Protein AF-A0A0G1CH96-F1 (afdb_monomer)

Secondary structure (DSSP, 8-state):
----HHHHHHHHHHHHHHTT--SS-----TTTTTTTHHHHHHHHHHHHHHHHHHHHHHTTT-HHHHHHHHHHHHHHHHHHHHHHHHHHHHTT-------HHHH-HHHHHHHHHHHHHHHH-HHHHHHHHH-HHHHHHHHHHHHHTT---HHHHHHHHHHHHHHHHHHHHTT--EEE----TT---TTSS-PPPTT---BTB-------EEEEEEEP--TTHHHHHHHHHHHHHHHSTTS---SSPPPEEEEEEEEEEEGGGT---SEEE-TTS-EEEETT----HHHHHHHHHHHT-PPPTTHHHHHHHHHHHHHHHHTT---S-HHHHHHHHHHHHHHHHHHHHHTTSS-S-HHHHHHHHHHHHHHHHTSPP-S-TTTSHHHHHHHHHHHHHHHTTSEEEETTEEEE---HHHHHHHHHHHHHHHHHHHTT-HHHHHHHHT-PPPHHHHHHHHHHHHS-----

pLDDT: mean 79.16, std 16.26, range [23.48, 97.56]

Structure (mmCIF, N/CA/C/O backbone):
data_AF-A0A0G1CH96-F1
#
_entry.id   AF-A0A0G1CH96-F1
#
loop_
_atom_site.group_PDB
_atom_site.id
_atom_site.type_symbol
_atom_site.label_atom_id
_atom_site.label_alt_id
_atom_site.label_comp_id
_atom_site.label_asym_id
_atom_site.label_entity_id
_atom_site.label_seq_id
_atom_site.pdbx_PDB_ins_code
_atom_site.Cartn_x
_atom_site.Cartn_y
_atom_site.Cartn_z
_atom_site.occupancy
_atom_site.B_iso_or_equiv
_atom_site.auth_seq_id
_atom_site.auth_comp_id
_atom_site.auth_asym_id
_atom_site.auth_atom_id
_atom_site.pdbx_PDB_model_num
ATOM 1 N N . MET A 1 1 ? -14.763 1.553 -20.360 1.00 44.72 1 MET A N 1
ATOM 2 C CA . MET A 1 1 ? -15.473 0.475 -19.646 1.00 44.72 1 MET A CA 1
ATOM 3 C C . MET A 1 1 ? -14.566 0.071 -18.502 1.00 44.72 1 MET A C 1
ATOM 5 O O . MET A 1 1 ? -13.407 -0.209 -18.769 1.00 44.72 1 MET A O 1
ATOM 9 N N . GLN A 1 2 ? -15.015 0.199 -17.255 1.00 59.00 2 GLN A N 1
ATOM 10 C CA . GLN A 1 2 ? -14.222 -0.214 -16.097 1.00 59.00 2 GLN A CA 1
ATOM 11 C C . GLN A 1 2 ? -14.455 -1.715 -15.910 1.00 59.00 2 GLN A C 1
ATOM 13 O O . GLN A 1 2 ? -15.608 -2.138 -15.859 1.00 59.00 2 GLN A O 1
ATOM 18 N N . HIS A 1 3 ? -13.388 -2.512 -15.921 1.00 67.00 3 HIS A N 1
ATOM 19 C CA . HIS A 1 3 ? -13.484 -3.945 -15.659 1.00 67.00 3 HIS A CA 1
ATOM 20 C C . HIS A 1 3 ? -13.790 -4.174 -14.177 1.00 67.00 3 HIS A C 1
ATOM 22 O O . HIS A 1 3 ? -13.286 -3.445 -13.320 1.00 67.00 3 HIS A O 1
ATOM 28 N N . ASP A 1 4 ? -14.629 -5.166 -13.893 1.00 68.31 4 ASP A N 1
ATOM 29 C CA . ASP A 1 4 ? -14.891 -5.616 -12.530 1.00 68.31 4 ASP A CA 1
ATOM 30 C C . ASP A 1 4 ? -13.643 -6.329 -11.989 1.00 68.31 4 ASP A C 1
ATOM 32 O O . ASP A 1 4 ? -13.271 -7.406 -12.458 1.00 68.31 4 ASP A O 1
ATOM 36 N N . MET A 1 5 ? -12.975 -5.694 -11.025 1.00 76.69 5 MET A N 1
ATOM 37 C CA . MET A 1 5 ? -11.739 -6.199 -10.428 1.00 76.69 5 MET A CA 1
ATOM 38 C C . MET A 1 5 ? -11.986 -7.222 -9.307 1.00 76.69 5 MET A C 1
ATOM 40 O O . MET A 1 5 ? -11.023 -7.829 -8.833 1.00 76.69 5 MET A O 1
ATOM 44 N N . THR A 1 6 ? -13.237 -7.454 -8.887 1.00 72.00 6 THR A N 1
ATOM 45 C CA . THR A 1 6 ? -13.566 -8.414 -7.820 1.00 72.00 6 THR A CA 1
ATOM 46 C C . THR A 1 6 ? -13.232 -9.837 -8.250 1.00 72.00 6 THR A C 1
ATOM 48 O O . THR A 1 6 ? -12.453 -10.514 -7.582 1.00 72.00 6 THR A O 1
ATOM 51 N N . LYS A 1 7 ? -13.708 -10.256 -9.428 1.00 74.00 7 LYS A N 1
ATOM 52 C CA . LYS A 1 7 ? -13.399 -11.580 -9.990 1.00 74.00 7 LYS A CA 1
ATOM 53 C C . LYS A 1 7 ? -11.895 -11.786 -10.210 1.00 74.00 7 LYS A C 1
ATOM 55 O O . LYS A 1 7 ? -11.356 -12.864 -9.958 1.00 74.00 7 LYS A O 1
ATOM 60 N N . PHE A 1 8 ? -11.200 -10.741 -10.652 1.00 78.00 8 PHE A N 1
ATOM 61 C CA . PHE A 1 8 ? -9.755 -10.812 -10.834 1.00 78.00 8 PHE A CA 1
ATOM 62 C C . PHE A 1 8 ? -9.020 -10.970 -9.493 1.00 78.00 8 PHE A C 1
ATOM 64 O O . PHE A 1 8 ? -8.049 -11.716 -9.400 1.00 78.00 8 PHE A O 1
ATOM 71 N N . THR A 1 9 ? -9.504 -10.317 -8.434 1.00 76.38 9 THR A N 1
ATOM 72 C CA . THR A 1 9 ? -8.966 -10.456 -7.070 1.00 76.38 9 THR A CA 1
ATOM 73 C C . THR A 1 9 ? -9.135 -11.878 -6.538 1.00 76.38 9 THR A C 1
ATOM 75 O O . THR A 1 9 ? -8.182 -12.445 -6.010 1.00 76.38 9 THR A O 1
ATOM 78 N N . GLU A 1 10 ? -10.293 -12.503 -6.750 1.00 77.25 10 GLU A N 1
ATOM 79 C CA . GLU A 1 10 ? -10.511 -13.919 -6.412 1.00 77.25 10 GLU A CA 1
ATOM 80 C C . GLU A 1 10 ? -9.538 -14.835 -7.166 1.00 77.25 10 GLU A C 1
ATOM 82 O O . GLU A 1 10 ? -8.924 -15.728 -6.578 1.00 77.25 10 GLU A O 1
ATOM 87 N N . THR A 1 11 ? -9.337 -14.568 -8.460 1.00 81.69 11 THR A N 1
ATOM 88 C CA . THR A 1 11 ? -8.387 -15.307 -9.301 1.00 81.69 11 THR A CA 1
ATOM 89 C C . THR A 1 11 ? -6.953 -15.147 -8.800 1.00 81.69 11 THR A C 1
ATOM 91 O O . THR A 1 11 ? -6.225 -16.135 -8.696 1.00 81.69 11 THR A O 1
ATOM 94 N N . LEU A 1 12 ? -6.549 -13.935 -8.409 1.00 79.50 12 LEU A N 1
ATOM 95 C CA . LEU A 1 12 ? -5.253 -13.697 -7.777 1.00 79.50 12 LEU A CA 1
ATOM 96 C C . LEU A 1 12 ? -5.095 -14.526 -6.502 1.00 79.50 12 LEU A C 1
ATOM 98 O O . LEU A 1 12 ? -4.103 -15.244 -6.375 1.00 79.50 12 LEU A O 1
ATOM 102 N N . CYS A 1 13 ? -6.060 -14.478 -5.584 1.00 75.75 13 CYS A N 1
ATOM 103 C CA . CYS A 1 13 ? -6.019 -15.261 -4.348 1.00 75.75 13 CYS A CA 1
ATOM 104 C C . CYS A 1 13 ? -5.902 -16.769 -4.630 1.00 75.75 13 CYS A C 1
ATOM 106 O O . CYS A 1 13 ? -5.100 -17.465 -3.995 1.00 75.75 13 CYS A O 1
ATOM 108 N N . ALA A 1 14 ? -6.643 -17.275 -5.620 1.00 78.75 14 ALA A N 1
ATOM 109 C CA . ALA A 1 14 ? -6.590 -18.674 -6.026 1.00 78.75 14 ALA A CA 1
ATOM 110 C C . ALA A 1 14 ? -5.211 -19.071 -6.580 1.00 78.75 14 ALA A C 1
ATOM 112 O O . ALA A 1 14 ? -4.653 -20.083 -6.154 1.00 78.75 14 ALA A O 1
ATOM 113 N N . LEU A 1 15 ? -4.626 -18.267 -7.474 1.00 83.19 15 LEU A N 1
ATOM 114 C CA . LEU A 1 15 ? -3.307 -18.524 -8.068 1.00 83.19 15 LEU A CA 1
ATOM 115 C C . LEU A 1 15 ? -2.193 -18.580 -7.018 1.00 83.19 15 LEU A C 1
ATOM 117 O O . LEU A 1 15 ? -1.318 -19.451 -7.070 1.00 83.19 15 LEU A O 1
ATOM 121 N N . HIS A 1 16 ? -2.234 -17.671 -6.045 1.00 78.44 16 HIS A N 1
ATOM 122 C CA . HIS A 1 16 ? -1.278 -17.661 -4.945 1.00 78.44 16 HIS A CA 1
ATOM 123 C C . HIS A 1 16 ? -1.431 -18.889 -4.043 1.00 78.44 16 HIS A C 1
ATOM 125 O O . HIS A 1 16 ? -0.449 -19.591 -3.789 1.00 78.44 16 HIS A O 1
ATOM 131 N N . THR A 1 17 ? -2.671 -19.207 -3.652 1.00 76.19 17 THR A N 1
ATOM 132 C CA . THR A 1 17 ? -2.992 -20.389 -2.838 1.00 76.19 17 THR A CA 1
ATOM 133 C C . THR A 1 17 ? -2.522 -21.678 -3.518 1.00 76.19 17 THR A C 1
ATOM 135 O O . THR A 1 17 ? -1.854 -22.499 -2.892 1.00 76.19 17 THR A O 1
ATOM 138 N N . GLN A 1 18 ? -2.793 -21.838 -4.818 1.00 82.38 18 GLN A N 1
ATOM 139 C CA . GLN A 1 18 ? -2.348 -22.990 -5.614 1.00 82.38 18 GLN A CA 1
ATOM 140 C C . GLN A 1 18 ? -0.822 -23.099 -5.697 1.00 82.38 18 GLN A C 1
ATOM 142 O O . GLN A 1 18 ? -0.274 -24.200 -5.676 1.00 82.38 18 GLN A O 1
ATOM 147 N N . SER A 1 19 ? -0.131 -21.962 -5.761 1.00 79.38 19 SER A N 1
ATOM 148 C CA . SER A 1 19 ? 1.334 -21.908 -5.786 1.00 79.38 19 SER A CA 1
ATOM 149 C C . SER A 1 19 ? 1.958 -22.143 -4.404 1.00 79.38 19 SER A C 1
ATOM 151 O O . SER A 1 19 ? 3.183 -22.190 -4.280 1.00 79.38 19 SER A O 1
ATOM 153 N N . GLY A 1 20 ? 1.147 -22.276 -3.347 1.00 71.00 20 GLY A N 1
ATOM 154 C CA . GLY A 1 20 ? 1.622 -22.369 -1.969 1.00 71.00 20 GLY A CA 1
ATOM 155 C C . GLY A 1 20 ? 2.377 -21.116 -1.521 1.00 71.00 20 GLY A C 1
ATOM 156 O O . GLY A 1 20 ? 3.269 -21.217 -0.672 1.00 71.00 20 GLY A O 1
ATOM 157 N N . LEU A 1 21 ? 2.086 -19.965 -2.138 1.00 69.75 21 LEU A N 1
ATOM 158 C CA . LEU A 1 21 ? 2.498 -18.656 -1.649 1.00 69.75 21 LEU A CA 1
ATOM 159 C C . LEU A 1 21 ? 1.352 -18.154 -0.769 1.00 69.75 21 LEU A C 1
ATOM 161 O O . LEU A 1 21 ? 0.238 -17.985 -1.265 1.00 69.75 21 LEU A O 1
ATOM 165 N N . GLU A 1 22 ? 1.592 -17.955 0.527 1.00 64.38 22 GLU A N 1
ATOM 166 C CA . GLU A 1 22 ? 0.583 -17.286 1.349 1.00 64.38 22 GLU A CA 1
ATOM 167 C C . GLU A 1 22 ? 0.359 -15.891 0.775 1.00 64.38 22 GLU A C 1
ATOM 169 O O . GLU A 1 22 ? 1.327 -15.161 0.543 1.00 64.38 22 GLU A O 1
ATOM 174 N N . PHE A 1 23 ? -0.902 -15.564 0.479 1.00 55.03 23 PHE A N 1
ATOM 175 C CA . PHE A 1 23 ? -1.236 -14.290 -0.122 1.00 55.03 23 PHE A CA 1
ATOM 176 C C . PHE A 1 23 ? -2.305 -13.511 0.642 1.00 55.03 23 PHE A C 1
ATOM 178 O O . PHE A 1 23 ? -3.369 -14.060 0.943 1.00 55.03 23 PHE A O 1
ATOM 185 N N . PRO A 1 24 ? -2.029 -12.216 0.850 1.00 52.97 24 PRO A N 1
ATOM 186 C CA . PRO A 1 24 ? -0.686 -11.634 0.761 1.00 52.97 24 PRO A CA 1
ATOM 187 C C . PRO A 1 24 ? 0.186 -12.184 1.900 1.00 52.97 24 PRO A C 1
ATOM 189 O O . PRO A 1 24 ? -0.293 -12.650 2.934 1.00 52.97 24 PRO A O 1
ATOM 192 N N . PHE A 1 25 ? 1.485 -12.199 1.647 1.00 48.03 25 PHE A N 1
ATOM 193 C CA . PHE A 1 25 ? 2.472 -12.762 2.553 1.00 48.03 25 PHE A CA 1
ATOM 194 C C . PHE A 1 25 ? 2.490 -11.960 3.864 1.00 48.03 25 PHE A C 1
ATOM 196 O O . PHE A 1 25 ? 2.644 -10.734 3.836 1.00 48.03 25 PHE A O 1
ATOM 203 N N . ASN A 1 26 ? 2.325 -12.631 5.008 1.00 47.53 26 ASN A N 1
ATOM 204 C CA . ASN A 1 26 ? 2.561 -12.011 6.311 1.00 47.53 26 ASN A CA 1
ATOM 205 C C . ASN A 1 26 ? 4.071 -11.790 6.440 1.00 47.53 26 ASN A C 1
ATOM 207 O O . ASN A 1 26 ? 4.821 -12.735 6.672 1.00 47.53 26 ASN A O 1
ATOM 211 N N . GLY A 1 27 ? 4.514 -10.556 6.198 1.00 42.16 27 GLY A N 1
ATOM 212 C CA . GLY A 1 27 ? 5.929 -10.204 6.173 1.00 42.16 27 GLY A CA 1
ATOM 213 C C . GLY A 1 27 ? 6.645 -10.549 7.482 1.00 42.16 27 GLY A C 1
ATOM 214 O O . GLY A 1 27 ? 6.174 -10.213 8.567 1.00 42.16 27 GLY A O 1
ATOM 215 N N . GLY A 1 28 ? 7.800 -11.199 7.361 1.00 45.78 28 GLY A N 1
ATOM 216 C CA . GLY A 1 28 ? 8.917 -11.079 8.295 1.00 45.78 28 GLY A CA 1
ATOM 217 C C . GLY A 1 28 ? 9.988 -10.152 7.711 1.00 45.78 28 GLY A C 1
ATOM 218 O O . GLY A 1 28 ? 9.853 -9.657 6.588 1.00 45.78 28 GLY A O 1
ATOM 219 N N . SER A 1 29 ? 11.071 -9.901 8.453 1.00 49.94 29 SER A N 1
ATOM 220 C CA . SER A 1 29 ? 12.201 -9.136 7.913 1.00 49.94 29 SER A CA 1
ATOM 221 C C . SER A 1 29 ? 12.755 -9.854 6.677 1.00 49.94 29 SER A C 1
ATOM 223 O O . SER A 1 29 ? 12.914 -11.074 6.684 1.00 49.94 29 SER A O 1
ATOM 225 N N . ALA A 1 30 ? 13.116 -9.122 5.618 1.00 50.06 30 ALA A N 1
ATOM 226 C CA . ALA A 1 30 ? 13.733 -9.708 4.421 1.00 50.06 30 ALA A CA 1
ATOM 227 C C . ALA A 1 30 ? 14.968 -10.572 4.723 1.00 50.06 30 ALA A C 1
ATOM 229 O O . ALA A 1 30 ? 15.272 -11.513 3.989 1.00 50.06 30 ALA A O 1
ATOM 230 N N . TYR A 1 31 ? 15.645 -10.287 5.837 1.00 54.34 31 TYR A N 1
ATOM 231 C CA . TYR A 1 31 ? 16.784 -11.049 6.331 1.00 54.34 31 TYR A CA 1
ATOM 232 C C . TYR A 1 31 ? 16.404 -12.417 6.917 1.00 54.34 31 TYR A C 1
ATOM 234 O O . TYR A 1 31 ? 17.200 -13.351 6.822 1.00 54.34 31 TYR A O 1
ATOM 242 N N . ASP A 1 32 ? 15.191 -12.561 7.454 1.00 55.44 32 ASP A N 1
ATOM 243 C CA . ASP A 1 32 ? 14.696 -13.809 8.046 1.00 55.44 32 ASP A CA 1
ATOM 244 C C . ASP A 1 32 ? 14.279 -14.824 6.969 1.00 55.44 32 ASP A C 1
ATOM 246 O O . ASP A 1 32 ? 14.327 -16.032 7.195 1.00 55.44 32 ASP A O 1
ATOM 250 N N . HIS A 1 33 ? 13.960 -14.343 5.762 1.00 63.03 33 HIS A N 1
ATOM 251 C CA . HIS A 1 33 ? 13.521 -15.166 4.631 1.00 63.03 33 HIS A CA 1
ATOM 252 C C . HIS A 1 33 ? 14.631 -15.491 3.620 1.00 63.03 33 HIS A C 1
ATOM 254 O O . HIS A 1 33 ? 14.350 -16.108 2.591 1.00 63.03 33 HIS A O 1
ATOM 260 N N . ILE A 1 34 ? 15.899 -15.127 3.879 1.00 68.31 34 ILE A N 1
ATOM 261 C CA . ILE A 1 34 ? 17.009 -15.335 2.921 1.00 68.31 34 ILE A CA 1
ATOM 262 C C . ILE A 1 34 ? 17.115 -16.801 2.467 1.00 68.31 34 ILE A C 1
ATOM 264 O O . ILE A 1 34 ? 17.358 -17.069 1.288 1.00 68.31 34 ILE A O 1
ATOM 268 N N . SER A 1 35 ? 16.919 -17.755 3.381 1.00 70.88 35 SER A N 1
ATOM 269 C CA . SER A 1 35 ? 16.954 -19.196 3.088 1.00 70.88 35 SER A CA 1
ATOM 270 C C . SER A 1 35 ? 15.781 -19.675 2.224 1.00 70.88 35 SER A C 1
ATOM 272 O O . SER A 1 35 ? 15.908 -20.686 1.533 1.00 70.88 35 SER A O 1
ATOM 274 N N . GLU A 1 36 ? 14.662 -18.952 2.233 1.00 73.88 36 GLU A N 1
ATOM 275 C CA . GLU A 1 36 ? 13.421 -19.283 1.524 1.00 73.88 36 GLU A CA 1
ATOM 276 C C . GLU A 1 36 ? 13.324 -18.597 0.155 1.00 73.88 36 GLU A C 1
ATOM 278 O O . GLU A 1 36 ? 12.537 -19.029 -0.692 1.00 73.88 36 GLU A O 1
ATOM 283 N N . LEU A 1 37 ? 14.159 -17.578 -0.104 1.00 75.06 37 LEU A N 1
ATOM 284 C CA . LEU A 1 37 ? 14.144 -16.787 -1.340 1.00 75.06 37 LEU A CA 1
ATOM 285 C C . LEU A 1 37 ? 14.067 -17.632 -2.620 1.00 75.06 37 LEU A C 1
ATOM 287 O O . LEU A 1 37 ? 13.206 -17.329 -3.445 1.00 75.06 37 LEU A O 1
ATOM 291 N N . PRO A 1 38 ? 14.880 -18.694 -2.828 1.00 77.94 38 PRO A N 1
ATOM 292 C CA . PRO A 1 38 ? 14.816 -19.478 -4.065 1.00 77.94 38 PRO A CA 1
ATOM 293 C C . PRO A 1 38 ? 13.431 -20.076 -4.336 1.00 77.94 38 PRO A C 1
ATOM 295 O O . PRO A 1 38 ? 12.976 -20.096 -5.481 1.00 77.94 38 PRO A O 1
ATOM 298 N N . GLU A 1 39 ? 12.756 -20.545 -3.287 1.00 81.38 39 GLU A N 1
ATOM 299 C CA . GLU A 1 39 ? 11.430 -21.144 -3.400 1.00 81.38 39 GLU A CA 1
ATOM 300 C C . GLU A 1 39 ? 10.351 -20.067 -3.560 1.00 81.38 39 GLU A C 1
ATOM 302 O O . GLU A 1 39 ? 9.481 -20.208 -4.419 1.00 81.38 39 GLU A O 1
ATOM 307 N N . LEU A 1 40 ? 10.440 -18.955 -2.819 1.00 77.94 40 LEU A N 1
ATOM 308 C CA . LEU A 1 40 ? 9.528 -17.814 -2.971 1.00 77.94 40 LEU A CA 1
ATOM 309 C C . LEU A 1 40 ? 9.556 -17.255 -4.399 1.00 77.94 40 LEU A C 1
ATOM 311 O O . LEU A 1 40 ? 8.505 -17.053 -5.001 1.00 77.94 40 LEU A O 1
ATOM 315 N N . ILE A 1 41 ? 10.743 -17.104 -4.994 1.00 79.44 41 ILE A N 1
ATOM 316 C CA . ILE A 1 41 ? 10.902 -16.657 -6.387 1.00 79.44 41 ILE A CA 1
ATOM 317 C C . ILE A 1 41 ? 10.207 -17.621 -7.346 1.00 79.44 41 ILE A C 1
ATOM 319 O O . ILE A 1 41 ? 9.462 -17.195 -8.226 1.00 79.44 41 ILE A O 1
ATOM 323 N N . LYS A 1 42 ? 10.429 -18.929 -7.183 1.00 83.06 42 LYS A N 1
ATOM 324 C CA . LYS A 1 42 ? 9.819 -19.947 -8.045 1.00 83.06 42 LYS A CA 1
ATOM 325 C C . LYS A 1 42 ? 8.291 -19.901 -7.968 1.00 83.06 42 LYS A C 1
ATOM 327 O O . LYS A 1 42 ? 7.629 -19.957 -9.005 1.00 83.06 42 LYS A O 1
ATOM 332 N N . LYS A 1 43 ? 7.737 -19.761 -6.763 1.00 84.81 43 LYS A N 1
ATOM 333 C CA . LYS A 1 43 ? 6.293 -19.599 -6.548 1.00 84.81 43 LYS A CA 1
ATOM 334 C C . LYS A 1 43 ? 5.776 -18.309 -7.187 1.00 84.81 43 LYS A C 1
ATOM 336 O O . LYS A 1 43 ? 4.799 -18.352 -7.928 1.00 84.81 43 LYS A O 1
ATOM 341 N N . GLN A 1 44 ? 6.487 -17.194 -7.016 1.00 81.81 44 GLN A N 1
ATOM 342 C CA . GLN A 1 44 ? 6.151 -15.906 -7.633 1.00 81.81 44 GLN A CA 1
ATOM 343 C C . GLN A 1 44 ? 6.155 -15.965 -9.168 1.00 81.81 44 GLN A C 1
ATOM 345 O O . GLN A 1 44 ? 5.377 -15.279 -9.831 1.00 81.81 44 GLN A O 1
ATOM 350 N N . TRP A 1 45 ? 7.028 -16.782 -9.762 1.00 84.50 45 TRP A N 1
ATOM 351 C CA . TRP A 1 45 ? 7.073 -16.992 -11.212 1.00 84.50 45 TRP A CA 1
ATOM 352 C C . TRP A 1 45 ? 5.834 -17.742 -11.701 1.00 84.50 45 TRP A C 1
ATOM 354 O O . TRP A 1 45 ? 5.249 -17.348 -12.709 1.00 84.50 45 TRP A O 1
ATOM 364 N N . ALA A 1 46 ? 5.416 -18.783 -10.975 1.00 86.44 46 ALA A N 1
ATOM 365 C CA . ALA A 1 46 ? 4.196 -19.526 -11.279 1.00 86.44 46 ALA A CA 1
ATOM 366 C C . ALA A 1 46 ? 2.954 -18.626 -11.180 1.00 86.44 46 ALA A C 1
ATOM 368 O O . ALA A 1 46 ? 2.150 -18.588 -12.111 1.00 86.44 46 ALA A O 1
ATOM 369 N N . VAL A 1 47 ? 2.860 -17.823 -10.114 1.00 87.06 47 VAL A N 1
ATOM 370 C CA . VAL A 1 47 ? 1.792 -16.829 -9.945 1.00 87.06 47 VAL A CA 1
ATOM 371 C C . VAL A 1 47 ? 1.765 -15.850 -11.120 1.00 87.06 47 VAL A C 1
ATOM 373 O O . VAL A 1 47 ? 0.725 -15.685 -11.749 1.00 87.06 47 VAL A O 1
ATOM 376 N N . ARG A 1 48 ? 2.898 -15.234 -11.482 1.00 88.75 48 ARG A N 1
ATOM 377 C CA . ARG A 1 48 ? 2.959 -14.270 -12.599 1.00 88.75 48 ARG A CA 1
ATOM 378 C C . ARG A 1 48 ? 2.584 -14.869 -13.952 1.00 88.75 48 ARG A C 1
ATOM 380 O O . ARG A 1 48 ? 2.002 -14.167 -14.782 1.00 88.75 48 ARG A O 1
ATOM 387 N N . ALA A 1 49 ? 2.908 -16.139 -14.189 1.00 88.12 49 ALA A N 1
ATOM 388 C CA . ALA A 1 49 ? 2.463 -16.848 -15.384 1.00 88.12 49 ALA A CA 1
ATOM 389 C C . ALA A 1 49 ? 0.934 -17.013 -15.389 1.00 88.12 49 ALA A C 1
ATOM 391 O O . ALA A 1 49 ? 0.289 -16.639 -16.368 1.00 88.12 49 ALA A O 1
ATOM 392 N N . GLY A 1 50 ? 0.352 -17.454 -14.270 1.00 89.19 50 GLY A N 1
ATOM 393 C CA . GLY A 1 50 ? -1.100 -17.574 -14.117 1.00 89.19 50 GLY A CA 1
ATOM 394 C C . GLY A 1 50 ? -1.840 -16.236 -14.223 1.00 89.19 50 GLY A C 1
ATOM 395 O O . GLY A 1 50 ? -2.904 -16.167 -14.837 1.00 89.19 50 GLY A O 1
ATOM 396 N N . ILE A 1 51 ? -1.257 -15.148 -13.706 1.00 89.69 51 ILE A N 1
ATOM 397 C CA . ILE A 1 51 ? -1.779 -13.781 -13.868 1.00 89.69 51 ILE A CA 1
ATOM 398 C C . ILE A 1 51 ? -1.850 -13.420 -15.349 1.00 89.69 51 ILE A C 1
ATOM 400 O O . ILE A 1 51 ? -2.876 -12.929 -15.810 1.00 89.69 51 ILE A O 1
ATOM 404 N N . LEU A 1 52 ? -0.781 -13.663 -16.111 1.00 91.38 52 LEU A N 1
ATOM 405 C CA . LEU A 1 52 ? -0.759 -13.355 -17.539 1.00 91.38 52 LEU A CA 1
ATOM 406 C C . LEU A 1 52 ? -1.830 -14.136 -18.308 1.00 91.38 52 LEU A C 1
ATOM 408 O O . LEU A 1 52 ? -2.504 -13.554 -19.156 1.00 91.38 52 LEU A O 1
ATOM 412 N N . GLU A 1 53 ? -1.993 -15.426 -18.017 1.00 91.06 53 GLU A N 1
ATOM 413 C CA . GLU A 1 53 ? -3.037 -16.257 -18.626 1.00 91.06 53 GLU A CA 1
ATOM 414 C C . GLU A 1 53 ? -4.439 -15.740 -18.282 1.00 91.06 53 GLU A C 1
ATOM 416 O O . GLU A 1 53 ? -5.268 -15.558 -19.175 1.00 91.06 53 GLU A O 1
ATOM 421 N N . SER A 1 54 ? -4.679 -15.421 -17.009 1.00 88.94 54 SER A N 1
ATOM 422 C CA . SER A 1 54 ? -5.968 -14.910 -16.529 1.00 88.94 54 SER A CA 1
ATOM 423 C C . SER A 1 54 ? -6.294 -13.553 -17.150 1.00 88.94 54 SER A C 1
ATOM 425 O O . SER A 1 54 ? -7.394 -13.344 -17.653 1.00 88.94 54 SER A O 1
ATOM 427 N N . VAL A 1 55 ? -5.314 -12.645 -17.223 1.00 88.88 55 VAL A N 1
ATOM 428 C CA . VAL A 1 55 ? -5.488 -11.327 -17.847 1.00 88.88 55 VAL A CA 1
ATOM 429 C C . VAL A 1 55 ? -5.784 -11.449 -19.340 1.00 88.88 55 VAL A C 1
ATOM 431 O O . VAL A 1 55 ? -6.632 -10.728 -19.854 1.00 88.88 55 VAL A O 1
ATOM 434 N N . GLN A 1 56 ? -5.139 -12.373 -20.054 1.00 90.19 56 GLN A N 1
ATOM 435 C CA . GLN A 1 56 ? -5.437 -12.600 -21.473 1.00 90.19 56 GLN A CA 1
ATOM 436 C C . GLN A 1 56 ? -6.881 -13.056 -21.713 1.00 90.19 56 GLN A C 1
ATOM 438 O O . GLN A 1 56 ? -7.440 -12.745 -22.763 1.00 90.19 56 GLN A O 1
ATOM 443 N N . GLN A 1 57 ? -7.474 -13.774 -20.759 1.00 87.12 57 GLN A N 1
ATOM 444 C CA . GLN A 1 57 ? -8.855 -14.243 -20.842 1.00 87.12 57 GLN A CA 1
ATOM 445 C C . GLN A 1 57 ? -9.852 -13.168 -20.388 1.00 87.12 57 GLN A C 1
ATOM 447 O O . GLN A 1 57 ? -10.801 -12.866 -21.107 1.00 87.12 57 GLN A O 1
ATOM 452 N N . GLU A 1 58 ? -9.635 -12.568 -19.217 1.00 87.00 58 GLU A N 1
ATOM 453 C CA . GLU A 1 58 ? -10.571 -11.626 -18.585 1.00 87.00 58 GLU A CA 1
ATOM 454 C C . GLU A 1 58 ? -10.530 -10.218 -19.195 1.00 87.00 58 GLU A C 1
ATOM 456 O O . GLU A 1 58 ? -11.526 -9.495 -19.168 1.00 87.00 58 GLU A O 1
ATOM 461 N N . PHE A 1 59 ? -9.396 -9.840 -19.790 1.00 86.94 59 PHE A N 1
ATOM 462 C CA . PHE A 1 59 ? -9.158 -8.530 -20.400 1.00 86.94 59 PHE A CA 1
ATOM 463 C C . PHE A 1 59 ? -8.896 -8.647 -21.907 1.00 86.94 59 PHE A C 1
ATOM 465 O O . PHE A 1 59 ? -8.184 -7.819 -22.475 1.00 86.94 59 PHE A O 1
ATOM 472 N N . ALA A 1 60 ? -9.477 -9.655 -22.572 1.00 85.88 60 ALA A N 1
ATOM 473 C CA . ALA A 1 60 ? -9.312 -9.898 -24.011 1.00 85.88 60 ALA A CA 1
ATOM 474 C C . ALA A 1 60 ? -9.599 -8.650 -24.875 1.00 85.88 60 ALA A C 1
ATOM 476 O O . ALA A 1 60 ? -8.903 -8.399 -25.860 1.00 85.88 60 ALA A O 1
ATOM 477 N N . ASP A 1 61 ? -10.561 -7.826 -24.450 1.00 88.06 61 ASP A N 1
ATOM 478 C CA . ASP A 1 61 ? -10.962 -6.587 -25.129 1.00 88.06 61 ASP A CA 1
ATOM 479 C C . ASP A 1 61 ? -10.148 -5.347 -24.698 1.00 88.06 61 ASP A C 1
ATOM 481 O O . ASP A 1 61 ? -10.368 -4.244 -25.201 1.00 88.06 61 ASP A O 1
ATOM 485 N N . ALA A 1 62 ? -9.192 -5.504 -23.777 1.00 88.56 62 ALA A N 1
ATOM 486 C CA . ALA A 1 62 ? -8.344 -4.439 -23.246 1.00 88.56 62 ALA A CA 1
ATOM 487 C C . ALA A 1 62 ? -6.856 -4.722 -23.542 1.00 88.56 62 ALA A C 1
ATOM 489 O O . ALA A 1 62 ? -6.074 -5.065 -22.647 1.00 88.56 62 ALA A O 1
ATOM 490 N N . PRO A 1 63 ? -6.416 -4.534 -24.803 1.00 89.38 63 PRO A N 1
ATOM 491 C CA . PRO A 1 63 ? -5.067 -4.891 -25.247 1.00 89.38 63 PRO A CA 1
ATOM 492 C C . PRO A 1 63 ? -3.953 -4.149 -24.498 1.00 89.38 63 PRO A C 1
ATOM 494 O O . PRO A 1 63 ? -2.836 -4.661 -24.401 1.00 89.38 63 PRO A O 1
ATOM 497 N N . ASP A 1 64 ? -4.234 -2.966 -23.945 1.00 91.38 64 ASP A N 1
ATOM 498 C CA . ASP A 1 64 ? -3.258 -2.212 -23.154 1.00 91.38 64 ASP A CA 1
ATOM 499 C C . ASP A 1 64 ? -2.965 -2.882 -21.801 1.00 91.38 64 ASP A C 1
ATOM 501 O O . ASP A 1 64 ? -1.811 -2.901 -21.376 1.00 91.38 64 ASP A O 1
ATOM 505 N N . VAL A 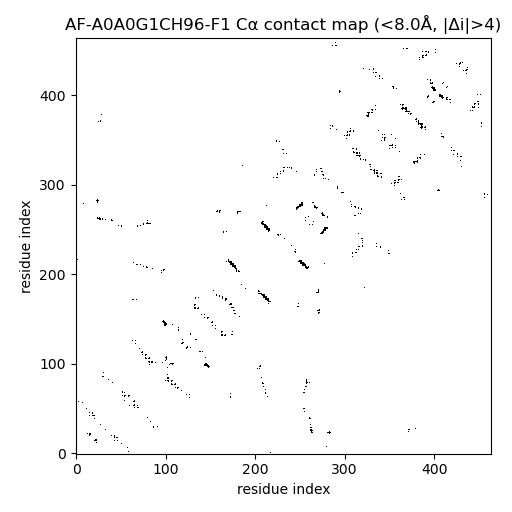1 65 ? -3.960 -3.512 -21.165 1.00 92.44 65 VAL A N 1
ATOM 506 C CA . VAL A 1 65 ? -3.770 -4.276 -19.917 1.00 92.44 65 VAL A CA 1
ATOM 507 C C . VAL A 1 65 ? -2.913 -5.509 -20.191 1.00 92.44 65 VAL A C 1
ATOM 509 O O . VAL A 1 65 ? -1.910 -5.735 -19.516 1.00 92.44 65 VAL A O 1
ATOM 512 N N . ILE A 1 66 ? -3.248 -6.259 -21.247 1.00 93.00 66 ILE A N 1
ATOM 513 C CA . ILE A 1 66 ? -2.485 -7.442 -21.668 1.00 93.00 66 ILE A CA 1
ATOM 514 C C . ILE A 1 66 ? -1.035 -7.060 -21.989 1.00 93.00 66 ILE A C 1
ATOM 516 O O . ILE A 1 66 ? -0.103 -7.746 -21.569 1.00 93.00 66 ILE A O 1
ATOM 520 N N . SER A 1 67 ? -0.831 -5.961 -22.722 1.00 95.06 67 SER A N 1
ATOM 521 C CA . SER A 1 67 ? 0.504 -5.473 -23.082 1.00 95.06 67 SER A CA 1
ATOM 522 C C . SER A 1 67 ? 1.306 -5.080 -21.842 1.00 95.06 67 SER A C 1
ATOM 524 O O . SER A 1 67 ? 2.466 -5.470 -21.726 1.00 95.06 67 SER A O 1
ATOM 526 N N . ALA A 1 68 ? 0.688 -4.373 -20.890 1.00 95.75 68 ALA A N 1
ATOM 527 C CA . ALA A 1 68 ? 1.321 -3.993 -19.633 1.00 95.75 68 ALA A CA 1
ATOM 528 C C . ALA A 1 68 ? 1.764 -5.215 -18.812 1.00 95.75 68 ALA A C 1
ATOM 530 O O . ALA A 1 68 ? 2.917 -5.278 -18.395 1.00 95.75 68 ALA A O 1
ATOM 531 N N . VAL A 1 69 ? 0.903 -6.223 -18.647 1.00 94.94 69 VAL A N 1
ATOM 532 C CA . VAL A 1 69 ? 1.247 -7.444 -17.892 1.00 94.94 69 VAL A CA 1
ATOM 533 C C . VAL A 1 69 ? 2.349 -8.248 -18.587 1.00 94.94 69 VAL A C 1
ATOM 535 O O . VAL A 1 69 ? 3.263 -8.737 -17.924 1.00 94.94 69 VAL A O 1
ATOM 538 N N . LYS A 1 70 ? 2.336 -8.333 -19.925 1.00 95.19 70 LYS A N 1
ATOM 539 C CA . LYS A 1 70 ? 3.431 -8.961 -20.684 1.00 95.19 70 LYS A CA 1
ATOM 540 C C . LYS A 1 70 ? 4.760 -8.246 -20.457 1.00 95.19 70 LYS A C 1
ATOM 542 O O . LYS A 1 70 ? 5.730 -8.889 -20.065 1.00 95.19 70 LYS A O 1
ATOM 547 N N . MET A 1 71 ? 4.795 -6.924 -20.636 1.00 96.31 71 MET A N 1
ATOM 548 C CA . MET A 1 71 ? 6.009 -6.136 -20.403 1.00 96.31 71 MET A CA 1
ATOM 549 C C . MET A 1 71 ? 6.492 -6.256 -18.957 1.00 96.31 71 MET A C 1
ATOM 551 O O . MET A 1 71 ? 7.685 -6.422 -18.728 1.00 96.31 71 MET A O 1
ATOM 555 N N . PHE A 1 72 ? 5.580 -6.227 -17.984 1.00 95.69 72 PHE A N 1
ATOM 556 C CA . PHE A 1 72 ? 5.917 -6.441 -16.580 1.00 95.69 72 PHE A CA 1
ATOM 557 C C . PHE A 1 72 ? 6.610 -7.791 -16.371 1.00 95.69 72 PHE A C 1
ATOM 559 O O . PHE A 1 72 ? 7.696 -7.838 -15.796 1.00 95.69 72 PHE A O 1
ATOM 566 N N . ASN A 1 73 ? 6.039 -8.877 -16.897 1.00 94.19 73 ASN A N 1
ATOM 567 C CA . ASN A 1 73 ? 6.613 -10.219 -16.782 1.00 94.19 73 ASN A CA 1
ATOM 568 C C . ASN A 1 73 ? 7.971 -10.360 -17.489 1.00 94.19 73 ASN A C 1
ATOM 570 O O . ASN A 1 73 ? 8.802 -11.148 -17.044 1.00 94.19 73 ASN A O 1
ATOM 574 N N . GLU A 1 74 ? 8.225 -9.589 -18.548 1.00 94.81 74 GLU A N 1
ATOM 575 C CA . GLU A 1 74 ? 9.533 -9.542 -19.212 1.00 94.81 74 GLU A CA 1
ATOM 576 C C . GLU A 1 74 ? 10.602 -8.800 -18.386 1.00 94.81 74 GLU A C 1
ATOM 578 O O . GLU A 1 74 ? 11.782 -9.145 -18.459 1.00 94.81 74 GLU A O 1
ATOM 583 N N . LEU A 1 75 ? 10.215 -7.790 -17.599 1.00 94.88 75 LEU A N 1
ATOM 584 C CA . LEU A 1 75 ? 11.139 -6.962 -16.809 1.00 94.88 75 LEU A CA 1
ATOM 585 C C . LEU A 1 75 ? 11.380 -7.510 -15.397 1.00 94.88 75 LEU A C 1
ATOM 587 O O . LEU A 1 75 ? 12.505 -7.473 -14.893 1.00 94.88 75 LEU A O 1
ATOM 591 N N . ALA A 1 76 ? 10.335 -8.034 -14.765 1.00 92.88 76 ALA A N 1
ATOM 592 C CA . ALA A 1 76 ? 10.326 -8.430 -13.365 1.00 92.88 76 ALA A CA 1
ATOM 593 C C . ALA A 1 76 ? 11.445 -9.418 -12.962 1.00 92.88 76 ALA A C 1
ATOM 595 O O . ALA A 1 76 ? 12.056 -9.186 -11.923 1.00 92.88 76 ALA A O 1
ATOM 596 N N . PRO A 1 77 ? 11.830 -10.439 -13.761 1.00 92.06 77 PRO A N 1
ATOM 597 C CA . PRO A 1 77 ? 12.942 -11.328 -13.401 1.00 92.06 77 PRO A CA 1
ATOM 598 C C . PRO A 1 77 ? 14.283 -10.610 -13.184 1.00 92.06 77 PRO A C 1
ATOM 600 O O . PRO A 1 77 ? 15.120 -11.080 -12.412 1.00 92.06 77 PRO A O 1
ATOM 603 N N . PHE A 1 78 ? 14.513 -9.479 -13.861 1.00 93.00 78 PHE A N 1
ATOM 604 C CA . PHE A 1 78 ? 15.723 -8.684 -13.655 1.00 93.00 78 PHE A CA 1
ATOM 605 C C . PHE A 1 78 ? 15.653 -7.872 -12.359 1.00 93.00 78 PHE A C 1
ATOM 607 O O . PHE A 1 78 ? 16.658 -7.797 -11.654 1.00 93.00 78 PHE A O 1
ATOM 614 N N . ILE A 1 79 ? 14.482 -7.312 -12.037 1.00 90.94 79 ILE A N 1
ATOM 615 C CA . ILE A 1 79 ? 14.232 -6.582 -10.784 1.00 90.94 79 ILE A CA 1
ATOM 616 C C . ILE A 1 79 ? 14.368 -7.528 -9.586 1.00 90.94 79 ILE A C 1
ATOM 618 O O . ILE A 1 79 ? 15.135 -7.239 -8.672 1.00 90.94 79 ILE A O 1
ATOM 622 N N . ASP A 1 80 ? 13.738 -8.706 -9.645 1.00 88.50 80 ASP A N 1
ATOM 623 C CA . ASP A 1 80 ? 13.848 -9.746 -8.615 1.00 88.50 80 ASP A CA 1
ATOM 624 C C . ASP A 1 80 ? 15.312 -10.090 -8.337 1.00 88.50 80 ASP A C 1
ATOM 626 O O . ASP A 1 80 ? 15.766 -10.116 -7.196 1.00 88.50 80 ASP A O 1
ATOM 630 N N . ARG A 1 81 ? 16.089 -10.313 -9.404 1.00 88.69 81 ARG A N 1
ATOM 631 C CA . ARG A 1 81 ? 17.509 -10.642 -9.296 1.00 88.69 81 ARG A CA 1
ATOM 632 C C . ARG A 1 81 ? 18.324 -9.515 -8.670 1.00 88.69 81 ARG A C 1
ATOM 634 O O . ARG A 1 81 ? 19.195 -9.796 -7.848 1.00 88.69 81 ARG A O 1
ATOM 641 N N . LEU A 1 82 ? 18.067 -8.269 -9.062 1.00 86.69 82 LEU A N 1
ATOM 642 C CA . LEU A 1 82 ? 18.724 -7.108 -8.466 1.00 86.69 82 LEU A CA 1
ATOM 643 C C . LEU A 1 82 ? 18.438 -7.033 -6.966 1.00 86.69 82 LEU A C 1
ATOM 645 O O . LEU A 1 82 ? 19.376 -6.865 -6.190 1.00 86.69 82 LEU A O 1
ATOM 649 N N . PHE A 1 83 ? 17.182 -7.234 -6.566 1.00 84.12 83 PHE A N 1
ATOM 650 C CA . PHE A 1 83 ? 16.772 -7.224 -5.167 1.00 84.12 83 PHE A CA 1
ATOM 651 C C . PHE A 1 83 ? 17.427 -8.348 -4.349 1.00 84.12 83 PHE A C 1
ATOM 653 O O . PHE A 1 83 ? 18.010 -8.096 -3.299 1.00 84.12 83 PHE A O 1
ATOM 660 N N . ILE A 1 84 ? 17.441 -9.581 -4.859 1.00 81.19 84 ILE A N 1
ATOM 661 C CA . ILE A 1 84 ? 18.077 -10.716 -4.168 1.00 81.19 84 ILE A CA 1
ATOM 662 C C . ILE A 1 84 ? 19.568 -10.458 -3.948 1.00 81.19 84 ILE A C 1
ATOM 664 O O . ILE A 1 84 ? 20.094 -10.689 -2.861 1.00 81.19 84 ILE A O 1
ATOM 668 N N . VAL A 1 85 ? 20.275 -9.977 -4.976 1.00 80.94 85 VAL A N 1
ATOM 669 C CA . VAL A 1 85 ? 21.711 -9.696 -4.850 1.00 80.94 85 VAL A CA 1
ATOM 670 C C . VAL A 1 85 ? 21.958 -8.507 -3.923 1.00 80.94 85 VAL A C 1
ATOM 672 O O . VAL A 1 85 ? 22.931 -8.532 -3.170 1.00 80.94 85 VAL A O 1
ATOM 675 N N . HIS A 1 86 ? 21.079 -7.503 -3.938 1.00 78.38 86 HIS A N 1
ATOM 676 C CA . HIS A 1 86 ? 21.093 -6.404 -2.976 1.00 78.38 86 HIS A CA 1
ATOM 677 C C . HIS A 1 86 ? 20.996 -6.928 -1.532 1.00 78.38 86 HIS A C 1
ATOM 679 O O . HIS A 1 86 ? 21.884 -6.640 -0.728 1.00 78.38 86 HIS A O 1
ATOM 685 N N . LEU A 1 87 ? 20.009 -7.778 -1.224 1.00 74.69 87 LEU A N 1
ATOM 686 C CA . LEU A 1 87 ? 19.852 -8.392 0.102 1.00 74.69 87 LEU A CA 1
ATOM 687 C C . LEU A 1 87 ? 21.078 -9.210 0.528 1.00 74.69 87 LEU A C 1
ATOM 689 O O . LEU A 1 87 ? 21.576 -9.060 1.644 1.00 74.69 87 LEU A O 1
ATOM 693 N N . LEU A 1 88 ? 21.596 -10.057 -0.367 1.00 73.88 88 LEU A N 1
ATOM 694 C CA . LEU A 1 88 ? 22.750 -10.916 -0.082 1.00 73.88 88 LEU A CA 1
ATOM 695 C C . LEU A 1 88 ? 24.056 -10.136 0.114 1.00 73.88 88 LEU A C 1
ATOM 697 O O . LEU A 1 88 ? 24.956 -10.626 0.789 1.00 73.88 88 LEU A O 1
ATOM 701 N N . LYS A 1 89 ? 24.203 -8.953 -0.493 1.00 69.50 89 LYS A N 1
ATOM 702 C CA . LYS A 1 89 ? 25.392 -8.105 -0.318 1.00 69.50 89 LYS A CA 1
ATOM 703 C C . LYS A 1 89 ? 25.315 -7.258 0.948 1.00 69.50 89 LYS A C 1
ATOM 705 O O . LYS A 1 89 ? 26.316 -7.148 1.655 1.00 69.50 89 LYS A O 1
ATOM 710 N N . ASN A 1 90 ? 24.141 -6.706 1.250 1.00 63.03 90 ASN A N 1
ATOM 711 C CA . ASN A 1 90 ? 23.934 -5.880 2.441 1.00 63.03 90 ASN A CA 1
ATOM 712 C C . ASN A 1 90 ? 23.963 -6.688 3.744 1.00 63.03 90 ASN A C 1
ATOM 714 O O . ASN A 1 90 ? 24.254 -6.127 4.793 1.00 63.03 90 ASN A O 1
ATOM 718 N N . SER A 1 91 ? 23.756 -8.008 3.699 1.00 53.53 91 SER A N 1
ATOM 719 C CA . SER A 1 91 ? 23.959 -8.873 4.869 1.00 53.53 91 SER A CA 1
ATOM 720 C C . SER A 1 91 ? 25.436 -9.105 5.231 1.00 53.53 91 SER A C 1
ATOM 722 O O . SER A 1 91 ? 25.716 -9.690 6.276 1.00 53.53 91 SER A O 1
ATOM 724 N N . VAL A 1 92 ? 26.390 -8.660 4.395 1.00 46.47 92 VAL A N 1
ATOM 725 C CA . VAL A 1 92 ? 27.822 -9.006 4.525 1.00 46.47 92 VAL A CA 1
ATOM 726 C C . VAL A 1 92 ? 28.759 -7.786 4.466 1.00 46.47 92 VAL A C 1
ATOM 728 O O . VAL A 1 92 ? 29.951 -7.926 4.739 1.00 46.47 92 VAL A O 1
ATOM 731 N N . SER A 1 93 ? 28.281 -6.586 4.115 1.00 46.06 93 SER A N 1
ATOM 732 C CA . SER A 1 93 ? 29.153 -5.429 3.859 1.00 46.06 93 SER A CA 1
ATOM 733 C C . SER A 1 93 ? 28.637 -4.115 4.445 1.00 46.06 93 SER A C 1
ATOM 735 O O . SER A 1 93 ? 27.486 -3.751 4.240 1.00 46.06 93 SER A O 1
ATOM 737 N N . ASP A 1 94 ? 29.545 -3.355 5.069 1.00 47.81 94 ASP A N 1
ATOM 738 C CA . ASP A 1 94 ? 29.326 -1.966 5.505 1.00 47.81 94 ASP A CA 1
ATOM 739 C C . ASP A 1 94 ? 29.471 -0.939 4.354 1.00 47.81 94 ASP A C 1
ATOM 741 O O . ASP A 1 94 ? 29.403 0.271 4.581 1.00 47.81 94 ASP A O 1
ATOM 745 N N . VAL A 1 95 ? 29.723 -1.384 3.112 1.00 48.78 95 VAL A N 1
ATOM 746 C CA . VAL A 1 95 ? 29.898 -0.493 1.954 1.00 48.78 95 VAL A CA 1
ATOM 747 C C . VAL A 1 95 ? 28.549 -0.218 1.294 1.00 48.78 95 VAL A C 1
ATOM 749 O O . VAL A 1 95 ? 27.986 -1.062 0.599 1.00 48.78 95 VAL A O 1
ATOM 752 N N . ILE A 1 96 ? 28.066 1.006 1.472 1.00 55.66 96 ILE A N 1
ATOM 753 C CA . ILE A 1 96 ? 26.842 1.509 0.850 1.00 55.66 96 ILE A CA 1
ATOM 754 C C . ILE A 1 96 ? 27.161 1.845 -0.612 1.00 55.66 96 ILE A C 1
ATOM 756 O O . ILE A 1 96 ? 27.951 2.745 -0.885 1.00 55.66 96 ILE A O 1
ATOM 760 N N . THR A 1 97 ? 26.568 1.108 -1.549 1.00 57.75 97 THR A N 1
ATOM 761 C CA . THR A 1 97 ? 26.551 1.458 -2.981 1.00 57.75 97 THR A CA 1
ATOM 762 C C . THR A 1 97 ? 25.107 1.701 -3.396 1.00 57.75 97 THR A C 1
ATOM 764 O O . THR A 1 97 ? 24.217 1.007 -2.893 1.00 57.75 97 THR A O 1
ATOM 767 N N . HIS A 1 98 ? 24.857 2.679 -4.269 1.00 66.56 98 HIS A N 1
ATOM 768 C CA . HIS A 1 98 ? 23.494 3.078 -4.630 1.00 66.56 98 HIS A CA 1
ATOM 769 C C . HIS A 1 98 ? 23.102 2.618 -6.041 1.00 66.56 98 HIS A C 1
ATOM 771 O O . HIS A 1 98 ? 21.944 2.264 -6.261 1.00 66.56 98 HIS A O 1
ATOM 777 N N . ALA A 1 99 ? 24.054 2.511 -6.974 1.00 73.44 99 ALA A N 1
ATOM 778 C CA . ALA A 1 99 ? 23.739 2.042 -8.324 1.00 73.44 99 ALA A CA 1
ATOM 779 C C . ALA A 1 99 ? 23.427 0.535 -8.392 1.00 73.44 99 ALA A C 1
ATOM 781 O O . ALA A 1 99 ? 24.200 -0.317 -7.937 1.00 73.44 99 ALA A O 1
ATOM 782 N N . TRP A 1 100 ? 22.361 0.174 -9.113 1.00 79.50 100 TRP A N 1
ATOM 783 C CA . TRP A 1 100 ? 21.980 -1.224 -9.365 1.00 79.50 100 TRP A CA 1
ATOM 784 C C . TRP A 1 100 ? 23.063 -2.031 -10.091 1.00 79.50 100 TRP A C 1
ATOM 786 O O . TRP A 1 100 ? 23.209 -3.235 -9.861 1.00 79.50 100 TRP A O 1
ATOM 796 N N . THR A 1 101 ? 23.881 -1.382 -10.925 1.00 80.31 101 THR A N 1
ATOM 797 C CA . THR A 1 101 ? 25.051 -2.015 -11.553 1.00 80.31 101 THR A CA 1
ATOM 798 C C . THR A 1 101 ? 26.098 -2.507 -10.554 1.00 80.31 101 THR A C 1
ATOM 800 O O . THR A 1 101 ? 26.840 -3.439 -10.874 1.00 80.31 101 THR A O 1
ATOM 803 N N . HIS A 1 102 ? 26.168 -1.920 -9.355 1.00 77.44 102 HIS A N 1
ATOM 804 C CA . HIS A 1 102 ? 27.068 -2.365 -8.290 1.00 77.44 102 HIS A CA 1
ATOM 805 C C . HIS A 1 102 ? 26.501 -3.562 -7.518 1.00 77.44 102 HIS A C 1
ATOM 807 O O . HIS A 1 102 ? 27.276 -4.390 -7.025 1.00 77.44 102 HIS A O 1
ATOM 813 N N . TYR A 1 103 ? 25.174 -3.731 -7.495 1.00 75.50 103 TYR A N 1
ATOM 814 C CA . TYR A 1 103 ? 24.522 -4.933 -6.972 1.00 75.50 103 TYR A CA 1
ATOM 815 C C . TYR A 1 103 ? 24.744 -6.119 -7.915 1.00 75.50 103 TYR A C 1
ATOM 817 O O . TYR A 1 103 ? 25.484 -7.038 -7.567 1.00 75.50 103 TYR A O 1
ATOM 825 N N . ASP A 1 104 ? 24.212 -6.075 -9.136 1.00 85.06 104 ASP A N 1
ATOM 826 C CA . ASP A 1 104 ? 24.430 -7.112 -10.153 1.00 85.06 104 ASP A CA 1
ATOM 827 C C . ASP A 1 104 ? 24.484 -6.493 -11.553 1.00 85.06 104 ASP A C 1
ATOM 829 O O . ASP A 1 104 ? 23.461 -6.250 -12.194 1.00 85.06 104 ASP A O 1
ATOM 833 N N . SER A 1 105 ? 25.700 -6.292 -12.066 1.00 87.75 105 SER A N 1
ATOM 834 C CA . SER A 1 105 ? 25.919 -5.713 -13.394 1.00 87.75 105 SER A CA 1
ATOM 835 C C . SER A 1 105 ? 25.271 -6.520 -14.522 1.00 87.75 105 SER A C 1
ATOM 837 O O . SER A 1 105 ? 24.796 -5.936 -15.495 1.00 87.75 105 SER A O 1
ATOM 839 N N . LYS A 1 106 ? 25.182 -7.853 -14.407 1.00 92.00 106 LYS A N 1
ATOM 840 C CA . LYS A 1 106 ? 24.550 -8.691 -15.437 1.00 92.00 106 LYS A CA 1
ATOM 841 C C . LYS A 1 106 ? 23.039 -8.498 -15.443 1.00 92.00 106 LYS A C 1
ATOM 843 O O . LYS A 1 106 ? 22.462 -8.396 -16.526 1.00 92.00 106 LYS A O 1
ATOM 848 N N . ALA A 1 107 ? 22.413 -8.456 -14.267 1.00 90.06 107 ALA A N 1
ATOM 849 C CA . ALA A 1 107 ? 20.981 -8.200 -14.136 1.00 90.06 107 ALA A CA 1
ATOM 850 C C . ALA A 1 107 ? 20.632 -6.782 -14.604 1.00 90.06 107 ALA A C 1
ATOM 852 O O . ALA A 1 107 ? 19.745 -6.615 -15.435 1.00 90.06 107 ALA A O 1
ATOM 853 N N . ALA A 1 108 ? 21.412 -5.791 -14.172 1.00 90.69 108 ALA A N 1
ATOM 854 C CA . ALA A 1 108 ? 21.266 -4.385 -14.523 1.00 90.69 108 ALA A CA 1
ATOM 855 C C . ALA A 1 108 ? 21.369 -4.140 -16.044 1.00 90.69 108 ALA A C 1
ATOM 857 O O . ALA A 1 108 ? 20.463 -3.590 -16.667 1.00 90.69 108 ALA A O 1
ATOM 858 N N . THR A 1 109 ? 22.433 -4.633 -16.691 1.00 92.81 109 THR A N 1
ATOM 859 C CA . THR A 1 109 ? 22.583 -4.558 -18.158 1.00 92.81 109 THR A CA 1
ATOM 860 C C . THR A 1 109 ? 21.562 -5.437 -18.893 1.00 92.81 109 THR A C 1
ATOM 862 O O . THR A 1 109 ? 21.218 -5.181 -20.047 1.00 92.81 109 THR A O 1
ATOM 865 N N . GLY A 1 110 ? 21.083 -6.513 -18.266 1.00 95.19 110 GLY A N 1
ATOM 866 C CA . GLY A 1 110 ? 19.970 -7.320 -18.767 1.00 95.19 110 GLY A CA 1
ATOM 867 C C . GLY A 1 110 ? 18.674 -6.516 -18.847 1.00 95.19 110 GLY A C 1
ATOM 868 O O . GLY A 1 110 ? 18.089 -6.435 -19.924 1.00 95.19 110 GLY A O 1
ATOM 869 N N . LEU A 1 111 ? 18.304 -5.851 -17.751 1.00 94.88 111 LEU A N 1
ATOM 870 C CA . LEU A 1 111 ? 17.135 -4.980 -17.660 1.00 94.88 111 LEU A CA 1
ATOM 871 C C . LEU A 1 111 ? 17.189 -3.858 -18.700 1.00 94.88 111 LEU A C 1
ATOM 873 O O . LEU A 1 111 ? 16.238 -3.660 -19.452 1.00 94.88 111 LEU A O 1
ATOM 877 N N . GLU A 1 112 ? 18.327 -3.170 -18.810 1.00 95.00 112 GLU A N 1
ATOM 878 C CA . GLU A 1 112 ? 18.507 -2.087 -19.781 1.00 95.00 112 GLU A CA 1
ATOM 879 C C . GLU A 1 112 ? 18.309 -2.564 -21.233 1.00 95.00 112 GLU A C 1
ATOM 881 O O . GLU A 1 112 ? 17.662 -1.890 -22.049 1.00 95.00 112 GLU A O 1
ATOM 886 N N . ARG A 1 113 ? 18.851 -3.744 -21.563 1.00 96.44 113 ARG A N 1
ATOM 887 C CA . ARG A 1 113 ? 18.669 -4.372 -22.878 1.00 96.44 113 ARG A CA 1
ATOM 888 C C . ARG A 1 113 ? 17.226 -4.798 -23.100 1.00 96.44 113 ARG A C 1
ATOM 890 O O . ARG A 1 113 ? 16.729 -4.599 -24.207 1.00 96.44 113 ARG A O 1
ATOM 897 N N . GLN A 1 114 ? 16.558 -5.336 -22.081 1.00 97.56 114 GLN A N 1
ATOM 898 C CA . GLN A 1 114 ? 15.161 -5.741 -22.193 1.00 97.56 114 GLN A CA 1
ATOM 899 C C . GLN A 1 114 ? 14.264 -4.533 -22.454 1.00 97.56 114 GLN A C 1
ATOM 901 O O . GLN A 1 114 ? 13.509 -4.553 -23.419 1.00 97.56 114 GLN A O 1
ATOM 906 N N . ILE A 1 115 ? 14.428 -3.439 -21.705 1.00 97.00 115 ILE A N 1
ATOM 907 C CA . ILE A 1 115 ? 13.712 -2.179 -21.957 1.00 97.00 115 ILE A CA 1
ATOM 908 C C . ILE A 1 115 ? 13.945 -1.698 -23.398 1.00 97.00 115 ILE A C 1
ATOM 910 O O . ILE A 1 115 ? 13.003 -1.358 -24.113 1.00 97.00 115 ILE A O 1
ATOM 914 N N . SER A 1 116 ? 15.194 -1.729 -23.871 1.00 97.31 116 SER A N 1
ATOM 915 C CA . SER A 1 116 ? 15.519 -1.357 -25.256 1.00 97.31 116 SER A CA 1
ATOM 916 C C . SER A 1 116 ? 14.853 -2.271 -26.291 1.00 97.31 116 SER A C 1
ATOM 918 O O . SER A 1 116 ? 14.506 -1.815 -27.379 1.00 97.31 116 SER A O 1
ATOM 920 N N . SER A 1 117 ? 14.702 -3.559 -25.973 1.00 97.56 117 SER A N 1
ATOM 921 C CA . SER A 1 117 ? 14.007 -4.540 -26.809 1.00 97.56 117 SER A CA 1
ATOM 922 C C . SER A 1 117 ? 12.508 -4.251 -26.872 1.00 97.56 117 SER A C 1
ATOM 924 O O . SER A 1 117 ? 11.944 -4.237 -27.964 1.00 97.56 117 SER A O 1
ATOM 926 N N . LEU A 1 118 ? 11.883 -3.914 -25.735 1.00 96.75 118 LEU A N 1
ATOM 927 C CA . LEU A 1 118 ? 10.470 -3.529 -25.670 1.00 96.75 118 LEU A CA 1
ATOM 928 C C . LEU A 1 118 ? 10.163 -2.358 -26.613 1.00 96.75 118 LEU A C 1
ATOM 930 O O . LEU A 1 118 ? 9.208 -2.429 -27.380 1.00 96.75 118 LEU A O 1
ATOM 934 N N . PHE A 1 119 ? 11.009 -1.322 -26.634 1.00 96.50 119 PHE A N 1
ATOM 935 C CA . PHE A 1 119 ? 10.844 -0.178 -27.543 1.00 96.50 119 PHE A CA 1
ATOM 936 C C . PHE A 1 119 ? 11.005 -0.517 -29.031 1.00 96.50 119 PHE A C 1
ATOM 938 O O . PHE A 1 119 ? 10.494 0.214 -29.879 1.00 96.50 119 PHE A O 1
ATOM 945 N N . LYS A 1 120 ? 11.738 -1.586 -29.362 1.00 96.31 120 LYS A N 1
ATOM 946 C CA . LYS A 1 120 ? 11.948 -2.048 -30.744 1.00 96.31 120 LYS A CA 1
ATOM 947 C C . LYS A 1 120 ? 10.907 -3.072 -31.191 1.00 96.31 120 LYS A C 1
ATOM 949 O O . LYS A 1 120 ? 10.852 -3.384 -32.377 1.00 96.31 120 LYS A O 1
ATOM 954 N N . ASN A 1 121 ? 10.126 -3.620 -30.264 1.00 94.19 121 ASN A N 1
ATOM 955 C CA . ASN A 1 121 ? 9.101 -4.601 -30.570 1.00 94.19 121 ASN A CA 1
ATOM 956 C C . ASN A 1 121 ? 7.841 -3.896 -31.091 1.00 94.19 121 ASN A C 1
ATOM 958 O O . ASN A 1 121 ? 7.168 -3.164 -30.363 1.00 94.19 121 ASN A O 1
ATOM 962 N N . ASP A 1 122 ? 7.495 -4.166 -32.350 1.00 93.38 122 ASP A N 1
ATOM 963 C CA . ASP A 1 122 ? 6.329 -3.581 -33.015 1.00 93.38 122 ASP A CA 1
ATOM 964 C C . ASP A 1 122 ? 5.004 -3.894 -32.308 1.00 93.38 122 ASP A C 1
ATOM 966 O O . ASP A 1 122 ? 4.071 -3.099 -32.401 1.00 93.38 122 ASP A O 1
ATOM 970 N N . GLN A 1 123 ? 4.934 -4.983 -31.534 1.00 91.81 123 GLN A N 1
ATOM 971 C CA . GLN A 1 123 ? 3.754 -5.331 -30.736 1.00 91.81 123 GLN A CA 1
ATOM 972 C C . GLN A 1 123 ? 3.439 -4.291 -29.649 1.00 91.81 123 GLN A C 1
ATOM 974 O O . GLN A 1 123 ? 2.272 -4.098 -29.316 1.00 91.81 123 GLN A O 1
ATOM 979 N N . TYR A 1 124 ? 4.451 -3.599 -29.114 1.00 94.88 124 TYR A N 1
ATOM 980 C CA . TYR A 1 124 ? 4.288 -2.607 -28.041 1.00 94.88 124 TYR A CA 1
ATOM 981 C C . TYR A 1 124 ? 4.279 -1.161 -28.546 1.00 94.88 124 TYR A C 1
ATOM 983 O O . TYR A 1 124 ? 4.079 -0.230 -27.763 1.00 94.88 124 TYR A O 1
ATOM 991 N N . ARG A 1 125 ? 4.463 -0.948 -29.856 1.00 93.88 125 ARG A N 1
ATOM 992 C CA . ARG A 1 125 ? 4.542 0.388 -30.463 1.00 93.88 125 ARG A CA 1
ATOM 993 C C . ARG A 1 125 ? 3.315 1.233 -30.122 1.00 93.88 125 ARG A C 1
ATOM 995 O O . ARG A 1 125 ? 3.440 2.341 -29.600 1.00 93.88 125 ARG A O 1
ATOM 1002 N N . ASP A 1 126 ? 2.133 0.687 -30.378 1.00 93.38 126 ASP A N 1
ATOM 1003 C CA . ASP A 1 126 ? 0.864 1.370 -30.136 1.00 93.38 126 ASP A CA 1
ATOM 1004 C C . ASP A 1 126 ? 0.615 1.614 -28.646 1.00 93.38 126 ASP A C 1
ATOM 1006 O O . ASP A 1 126 ? 0.149 2.692 -28.265 1.00 93.38 126 ASP A O 1
ATOM 1010 N N . PHE A 1 127 ? 0.988 0.648 -27.799 1.00 94.56 127 PHE A N 1
ATOM 1011 C CA . PHE A 1 127 ? 0.914 0.798 -26.351 1.00 94.56 127 PHE A CA 1
ATOM 1012 C C . PHE A 1 127 ? 1.735 2.006 -25.889 1.00 94.56 127 PHE A C 1
ATOM 1014 O O . PHE A 1 127 ? 1.191 2.871 -25.208 1.00 94.56 127 PHE A O 1
ATOM 1021 N N . PHE A 1 128 ? 3.006 2.122 -26.291 1.00 95.94 128 PHE A N 1
ATOM 1022 C CA . PHE A 1 128 ? 3.861 3.249 -25.895 1.00 95.94 128 PHE A CA 1
ATOM 1023 C C . PHE A 1 128 ? 3.405 4.588 -26.488 1.00 95.94 128 PHE A C 1
ATOM 1025 O O . PHE A 1 128 ? 3.582 5.633 -25.858 1.00 95.94 128 PHE A O 1
ATOM 1032 N N . HIS A 1 129 ? 2.783 4.587 -27.671 1.00 93.69 129 HIS A N 1
ATOM 1033 C CA . HIS A 1 129 ? 2.185 5.800 -28.231 1.00 93.69 129 HIS A CA 1
ATOM 1034 C C . HIS A 1 129 ? 1.008 6.315 -27.395 1.00 93.69 129 HIS A C 1
ATOM 1036 O O . HIS A 1 129 ? 0.887 7.534 -27.217 1.00 93.69 129 HIS A O 1
ATOM 1042 N N . ARG A 1 130 ? 0.166 5.409 -26.879 1.00 91.94 130 ARG A N 1
ATOM 1043 C CA . ARG A 1 130 ? -0.963 5.735 -25.991 1.00 91.94 130 ARG A CA 1
ATOM 1044 C C . ARG A 1 130 ? -0.514 6.022 -24.553 1.00 91.94 130 ARG A C 1
ATOM 1046 O O . ARG A 1 130 ? -1.029 6.944 -23.918 1.00 91.94 130 ARG A O 1
ATOM 1053 N N . ASN A 1 131 ? 0.496 5.306 -24.070 1.00 93.12 131 ASN A N 1
ATOM 1054 C CA . ASN A 1 131 ? 1.022 5.347 -22.703 1.00 93.12 131 ASN A CA 1
ATOM 1055 C C . ASN A 1 131 ? 2.425 5.975 -22.681 1.00 93.12 131 ASN A C 1
ATOM 1057 O O . ASN A 1 131 ? 3.429 5.334 -22.362 1.00 93.12 131 ASN A O 1
ATOM 1061 N N . ARG A 1 132 ? 2.495 7.259 -23.059 1.00 95.12 132 ARG A N 1
ATOM 1062 C CA . ARG A 1 132 ? 3.757 8.015 -23.145 1.00 95.12 132 ARG A CA 1
ATOM 1063 C C . ARG A 1 132 ? 4.456 8.148 -21.795 1.00 95.12 132 ARG A C 1
ATOM 1065 O O . ARG A 1 132 ? 5.679 8.213 -21.759 1.00 95.12 132 ARG A O 1
ATOM 1072 N N . GLU A 1 133 ? 3.686 8.178 -20.713 1.00 95.75 133 GLU A N 1
ATOM 1073 C CA . GLU A 1 133 ? 4.176 8.204 -19.339 1.00 95.75 133 GLU A CA 1
ATOM 1074 C C . GLU A 1 133 ? 4.979 6.935 -19.038 1.00 95.75 133 GLU A C 1
ATOM 1076 O O . GLU A 1 133 ? 6.133 7.037 -18.642 1.00 95.75 133 GLU A O 1
ATOM 1081 N N . THR A 1 134 ? 4.450 5.749 -19.363 1.00 94.31 134 THR A N 1
ATOM 1082 C CA . THR A 1 134 ? 5.178 4.473 -19.231 1.00 94.31 134 THR A CA 1
ATOM 1083 C C . THR A 1 134 ? 6.452 4.452 -20.075 1.00 94.31 134 THR A C 1
ATOM 1085 O O . THR A 1 134 ? 7.508 4.032 -19.605 1.00 94.31 134 THR A O 1
ATOM 1088 N N . ALA A 1 135 ? 6.383 4.951 -21.315 1.00 95.00 135 ALA A N 1
ATOM 1089 C CA . ALA A 1 135 ? 7.561 5.071 -22.172 1.00 95.00 135 ALA A CA 1
ATOM 1090 C C . ALA A 1 135 ? 8.633 5.995 -21.561 1.00 95.00 135 ALA A C 1
ATOM 1092 O O . ALA A 1 135 ? 9.827 5.717 -21.666 1.00 95.00 135 ALA A O 1
ATOM 1093 N N . ALA A 1 136 ? 8.229 7.103 -20.937 1.00 96.25 136 ALA A N 1
ATOM 1094 C CA . ALA A 1 136 ? 9.146 7.996 -20.240 1.00 96.25 136 ALA A CA 1
ATOM 1095 C C . ALA A 1 136 ? 9.735 7.322 -18.990 1.00 96.25 136 ALA A C 1
ATOM 1097 O O . ALA A 1 136 ? 10.955 7.338 -18.832 1.00 96.25 136 ALA A O 1
ATOM 1098 N N . SER A 1 137 ? 8.914 6.644 -18.181 1.00 95.06 137 SER A N 1
ATOM 1099 C CA . SER A 1 137 ? 9.368 5.930 -16.984 1.00 95.06 137 SER A CA 1
ATOM 1100 C C . SER A 1 137 ? 10.424 4.882 -17.320 1.00 95.06 137 SER A C 1
ATOM 1102 O O . SER A 1 137 ? 11.475 4.843 -16.693 1.00 95.06 137 SER A O 1
ATOM 1104 N N . PHE A 1 138 ? 10.222 4.084 -18.372 1.00 95.38 138 PHE A N 1
ATOM 1105 C CA . PHE A 1 138 ? 11.204 3.075 -18.781 1.00 95.38 138 PHE A CA 1
ATOM 1106 C C . PHE A 1 138 ? 12.544 3.686 -19.209 1.00 95.38 138 PHE A C 1
ATOM 1108 O O . PHE A 1 138 ? 13.594 3.123 -18.910 1.00 95.38 138 PHE A O 1
ATOM 1115 N N . LYS A 1 139 ? 12.539 4.859 -19.853 1.00 95.38 139 LYS A N 1
ATOM 1116 C CA . LYS A 1 139 ? 13.782 5.579 -20.174 1.00 95.38 139 LYS A CA 1
ATOM 1117 C C . LYS A 1 139 ? 14.485 6.092 -18.917 1.00 95.38 139 LYS A C 1
ATOM 1119 O O . LYS A 1 139 ? 15.707 6.033 -18.855 1.00 95.38 139 LYS A O 1
ATOM 1124 N N . LEU A 1 140 ? 13.735 6.559 -17.917 1.00 92.94 140 LEU A N 1
ATOM 1125 C CA . LEU A 1 140 ? 14.305 6.980 -16.632 1.00 92.94 140 LEU A CA 1
ATOM 1126 C C . LEU A 1 140 ? 14.900 5.801 -15.862 1.00 92.94 140 LEU A C 1
ATOM 1128 O O . LEU A 1 140 ? 16.002 5.928 -15.341 1.00 92.94 140 LEU A O 1
ATOM 1132 N N . VAL A 1 141 ? 14.245 4.634 -15.873 1.00 91.44 141 VAL A N 1
ATOM 1133 C CA . VAL A 1 141 ? 14.802 3.402 -15.287 1.00 91.44 141 VAL A CA 1
ATOM 1134 C C . VAL A 1 141 ? 16.149 3.049 -15.928 1.00 91.44 141 VAL A C 1
ATOM 1136 O O . VAL A 1 141 ? 17.079 2.665 -15.226 1.00 91.44 141 VAL A O 1
ATOM 1139 N N . GLN A 1 142 ? 16.318 3.239 -17.242 1.00 91.38 142 GLN A N 1
ATOM 1140 C CA . GLN A 1 142 ? 17.617 3.016 -17.896 1.00 91.38 142 GLN A CA 1
ATOM 1141 C C . GLN A 1 142 ? 18.728 3.956 -17.399 1.00 91.38 142 GLN A C 1
ATOM 1143 O O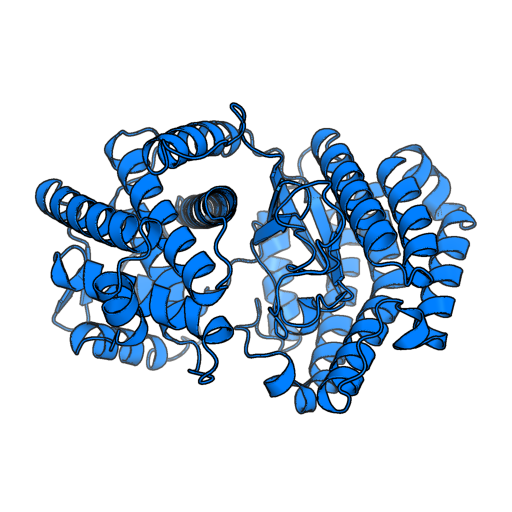 . GLN A 1 142 ? 19.887 3.543 -17.368 1.00 91.38 142 GLN A O 1
ATOM 1148 N N . LEU A 1 143 ? 18.396 5.192 -17.009 1.00 89.75 143 LEU A N 1
ATOM 1149 C CA . LEU A 1 143 ? 19.352 6.130 -16.404 1.00 89.75 143 LEU A CA 1
ATOM 1150 C C . LEU A 1 143 ? 19.692 5.705 -14.975 1.00 89.75 143 LEU A C 1
ATOM 1152 O O . LEU A 1 143 ? 20.858 5.544 -14.624 1.00 89.75 143 LEU A O 1
ATOM 1156 N N . LEU A 1 144 ? 18.649 5.442 -14.198 1.00 86.00 144 LEU A N 1
ATOM 1157 C CA . LEU A 1 144 ? 18.694 5.026 -12.806 1.00 86.00 144 LEU A CA 1
ATOM 1158 C C . LEU A 1 144 ? 19.555 3.786 -12.572 1.00 86.00 144 LEU A C 1
ATOM 1160 O O . LEU A 1 144 ? 20.310 3.741 -11.609 1.00 86.00 144 LEU A O 1
ATOM 1164 N N . ILE A 1 145 ? 19.500 2.806 -13.479 1.00 86.88 145 ILE A N 1
ATOM 1165 C CA . ILE A 1 145 ? 20.303 1.576 -13.409 1.00 86.88 145 ILE A CA 1
ATOM 1166 C C . ILE A 1 145 ? 21.796 1.862 -13.152 1.00 86.88 145 ILE A C 1
ATOM 1168 O O . ILE A 1 145 ? 22.476 1.051 -12.516 1.00 86.88 145 ILE A O 1
ATOM 1172 N N . ARG A 1 146 ? 22.307 2.981 -13.676 1.00 83.94 146 ARG A N 1
ATOM 1173 C CA . ARG A 1 146 ? 23.729 3.346 -13.675 1.00 83.94 146 ARG A CA 1
ATOM 1174 C C . ARG A 1 146 ? 24.066 4.492 -12.725 1.00 83.94 146 ARG A C 1
ATOM 1176 O O . ARG A 1 146 ? 25.242 4.828 -12.620 1.00 83.94 146 ARG A O 1
ATOM 1183 N N . GLU A 1 147 ? 23.065 5.119 -12.122 1.00 84.00 147 GLU A N 1
ATOM 1184 C CA . GLU A 1 147 ? 23.257 6.312 -11.309 1.00 84.00 147 GLU A CA 1
ATOM 1185 C C . GLU A 1 147 ? 23.694 5.933 -9.893 1.00 84.00 147 GLU A C 1
ATOM 1187 O O . GLU A 1 147 ? 23.126 5.031 -9.282 1.00 84.00 147 GLU A O 1
ATOM 1192 N N . ASP A 1 148 ? 24.711 6.624 -9.387 1.00 76.88 148 ASP A N 1
ATOM 1193 C CA . ASP A 1 148 ? 25.275 6.402 -8.051 1.00 76.88 148 ASP A CA 1
ATOM 1194 C C . ASP A 1 148 ? 25.243 7.682 -7.202 1.00 76.88 148 ASP A C 1
ATOM 1196 O O . ASP A 1 148 ? 25.396 7.604 -5.985 1.00 76.88 148 ASP A O 1
ATOM 1200 N N . ASP A 1 149 ? 25.008 8.859 -7.808 1.00 74.75 149 ASP A N 1
ATOM 1201 C CA . ASP A 1 149 ? 24.809 10.107 -7.072 1.00 74.75 149 ASP A CA 1
ATOM 1202 C C . ASP A 1 149 ? 23.449 10.093 -6.350 1.00 74.75 149 ASP A C 1
ATOM 1204 O O . ASP A 1 149 ? 22.400 10.119 -7.005 1.00 74.75 149 ASP A O 1
ATOM 1208 N N . PRO A 1 150 ? 23.421 10.133 -5.004 1.00 72.69 150 PRO A N 1
ATOM 1209 C CA . PRO A 1 150 ? 22.173 10.099 -4.245 1.00 72.69 150 PRO A CA 1
ATOM 1210 C C . PRO A 1 150 ? 21.214 11.243 -4.587 1.00 72.69 150 PRO A C 1
ATOM 1212 O O . PRO A 1 150 ? 20.000 11.075 -4.492 1.00 72.69 150 PRO A O 1
ATOM 1215 N N . PHE A 1 151 ? 21.737 12.407 -4.991 1.00 74.19 151 PHE A N 1
ATOM 1216 C CA . PHE A 1 151 ? 20.899 13.538 -5.382 1.00 74.19 151 PHE A CA 1
ATOM 1217 C C . PHE A 1 151 ? 20.217 13.304 -6.736 1.00 74.19 151 PHE A C 1
ATOM 1219 O O . PHE A 1 151 ? 19.017 13.550 -6.858 1.00 74.19 151 PHE A O 1
ATOM 1226 N N . GLN A 1 152 ? 20.934 12.789 -7.741 1.00 78.00 152 GLN A N 1
ATOM 1227 C CA . GLN A 1 152 ? 20.298 12.372 -8.995 1.00 78.00 152 GLN A CA 1
ATOM 1228 C C . GLN A 1 152 ? 19.290 11.235 -8.785 1.00 78.00 152 GLN A C 1
ATOM 1230 O O . GLN A 1 152 ? 18.228 11.260 -9.403 1.00 78.00 152 GLN A O 1
ATOM 1235 N N . LEU A 1 153 ? 19.569 10.277 -7.896 1.00 77.19 153 LEU A N 1
ATOM 1236 C CA . LEU A 1 153 ? 18.633 9.190 -7.586 1.00 77.19 153 LEU A CA 1
ATOM 1237 C C . LEU A 1 153 ? 17.307 9.701 -7.002 1.00 77.19 153 LEU A C 1
ATOM 1239 O O . LEU A 1 153 ? 16.248 9.255 -7.447 1.00 77.19 153 LEU A O 1
ATOM 1243 N N . ASP A 1 154 ? 17.334 10.671 -6.081 1.00 75.00 154 ASP A N 1
ATOM 1244 C CA . ASP A 1 154 ? 16.112 11.314 -5.561 1.00 75.00 154 ASP A CA 1
ATOM 1245 C C . ASP A 1 154 ? 15.330 12.021 -6.682 1.00 75.00 154 ASP A C 1
ATOM 1247 O O . ASP A 1 154 ? 14.121 11.827 -6.818 1.00 75.00 154 ASP A O 1
ATOM 1251 N N . LEU A 1 155 ? 16.012 12.778 -7.552 1.00 80.00 155 LEU A N 1
ATOM 1252 C CA . LEU A 1 155 ? 15.362 13.458 -8.679 1.00 80.00 155 LEU A CA 1
ATOM 1253 C C . LEU A 1 155 ? 14.710 12.477 -9.664 1.00 80.00 155 LEU A C 1
ATOM 1255 O O . LEU A 1 155 ? 13.575 12.699 -10.091 1.00 80.00 155 LEU A O 1
ATOM 1259 N N . LEU A 1 156 ? 15.407 11.395 -10.017 1.00 83.81 156 LEU A N 1
ATOM 1260 C CA . LEU A 1 156 ? 14.886 10.357 -10.907 1.00 83.81 156 LEU A CA 1
ATOM 1261 C C . LEU A 1 156 ? 13.683 9.641 -10.285 1.00 83.81 156 LEU A C 1
ATOM 1263 O O . LEU A 1 156 ? 12.696 9.403 -10.979 1.00 83.81 156 LEU A O 1
ATOM 1267 N N . THR A 1 157 ? 13.739 9.350 -8.984 1.00 81.06 157 THR A N 1
ATOM 1268 C CA . THR A 1 157 ? 12.646 8.705 -8.239 1.00 81.06 157 THR A CA 1
ATOM 1269 C C . THR A 1 157 ? 11.402 9.590 -8.208 1.00 81.06 157 THR A C 1
ATOM 1271 O O . THR A 1 157 ? 10.322 9.150 -8.598 1.00 81.06 157 THR A O 1
ATOM 1274 N N . ARG A 1 158 ? 11.549 10.875 -7.859 1.00 81.06 158 ARG A N 1
ATOM 1275 C CA . ARG A 1 158 ? 10.436 11.842 -7.875 1.00 81.06 158 ARG A CA 1
ATOM 1276 C C . ARG A 1 158 ? 9.811 11.981 -9.261 1.00 81.06 158 ARG A C 1
ATOM 1278 O O . ARG A 1 158 ? 8.596 12.114 -9.380 1.00 81.06 158 ARG A O 1
ATOM 1285 N N . GLU A 1 159 ? 10.623 11.955 -10.315 1.00 88.44 159 GLU A N 1
ATOM 1286 C CA . GLU A 1 159 ? 10.116 12.034 -11.686 1.00 88.44 159 GLU A CA 1
ATOM 1287 C C . GLU A 1 159 ? 9.384 10.747 -12.108 1.00 88.44 159 GLU A C 1
ATOM 1289 O O . GLU A 1 159 ? 8.345 10.825 -12.768 1.00 88.44 159 GLU A O 1
ATOM 1294 N N . LEU A 1 160 ? 9.863 9.569 -11.694 1.00 89.69 160 LEU A N 1
ATOM 1295 C CA . LEU A 1 160 ? 9.154 8.299 -11.887 1.00 89.69 160 LEU A CA 1
ATOM 1296 C C . LEU A 1 160 ? 7.780 8.311 -11.203 1.00 89.69 160 LEU A C 1
ATOM 1298 O O . LEU A 1 160 ? 6.782 7.958 -11.834 1.00 89.69 160 LEU A O 1
ATOM 1302 N N . GLU A 1 161 ? 7.711 8.784 -9.958 1.00 87.44 161 GLU A N 1
ATOM 1303 C CA . GLU A 1 161 ? 6.456 8.955 -9.217 1.00 87.44 161 GLU A CA 1
ATOM 1304 C C . GLU A 1 161 ? 5.526 9.962 -9.906 1.00 87.44 161 GLU A C 1
ATOM 1306 O O . GLU A 1 161 ? 4.343 9.681 -10.111 1.00 87.44 161 GLU A O 1
ATOM 1311 N N . ARG A 1 162 ? 6.054 11.108 -10.361 1.00 89.75 162 ARG A N 1
ATOM 1312 C CA . ARG A 1 162 ? 5.283 12.113 -11.110 1.00 89.75 162 ARG A CA 1
ATOM 1313 C C . ARG A 1 162 ? 4.646 11.517 -12.368 1.00 89.75 162 ARG A C 1
ATOM 1315 O O . ARG A 1 162 ? 3.482 11.798 -12.663 1.00 89.75 162 ARG A O 1
ATOM 1322 N N . LEU A 1 163 ? 5.391 10.700 -13.115 1.00 93.06 163 LEU A N 1
ATOM 1323 C CA . LEU A 1 163 ? 4.885 10.011 -14.305 1.00 93.06 163 LEU A CA 1
ATOM 1324 C C . LEU A 1 163 ? 3.831 8.954 -13.952 1.00 93.06 163 LEU A C 1
ATOM 1326 O O . LEU A 1 163 ? 2.834 8.843 -14.668 1.00 93.06 163 LEU A O 1
ATOM 1330 N N . ALA A 1 164 ? 4.007 8.223 -12.850 1.00 91.12 164 ALA A N 1
ATOM 1331 C CA . ALA A 1 164 ? 3.020 7.267 -12.351 1.00 91.12 164 ALA A CA 1
ATOM 1332 C C . ALA A 1 164 ? 1.704 7.961 -11.952 1.00 91.12 164 ALA A C 1
ATOM 1334 O O . ALA A 1 164 ? 0.628 7.535 -12.376 1.00 91.12 164 ALA A O 1
ATOM 1335 N N . ILE A 1 165 ? 1.783 9.084 -11.229 1.00 89.00 165 ILE A N 1
ATOM 1336 C CA . ILE A 1 165 ? 0.628 9.923 -10.872 1.00 89.00 165 ILE A CA 1
ATOM 1337 C C . ILE A 1 165 ? -0.074 10.430 -12.138 1.00 89.00 165 ILE A C 1
ATOM 1339 O O . ILE A 1 165 ? -1.300 10.378 -12.234 1.00 89.00 165 ILE A O 1
ATOM 1343 N N . GLN A 1 166 ? 0.685 10.890 -13.136 1.00 91.38 166 GLN A N 1
ATOM 1344 C CA . GLN A 1 166 ? 0.123 11.358 -14.403 1.00 91.38 166 GLN A CA 1
ATOM 1345 C C . GLN A 1 166 ? -0.566 10.223 -15.182 1.00 91.38 166 GLN A C 1
ATOM 1347 O O . GLN A 1 166 ? -1.643 10.428 -15.743 1.00 91.38 166 GLN A O 1
ATOM 1352 N N . ALA A 1 167 ? 0.016 9.020 -15.200 1.00 92.25 167 ALA A N 1
ATOM 1353 C CA . ALA A 1 167 ? -0.608 7.842 -15.800 1.00 92.25 167 ALA A CA 1
ATOM 1354 C C . ALA A 1 167 ? -1.934 7.500 -15.101 1.00 92.25 167 ALA A C 1
ATOM 1356 O O . ALA A 1 167 ? -2.949 7.317 -15.776 1.00 92.25 167 ALA A O 1
ATOM 1357 N N . TYR A 1 168 ? -1.947 7.511 -13.764 1.00 91.06 168 TYR A N 1
ATOM 1358 C CA . TYR A 1 168 ? -3.149 7.300 -12.958 1.00 91.06 168 TYR A CA 1
ATOM 1359 C C . TYR A 1 168 ? -4.245 8.329 -13.262 1.00 91.06 168 TYR A C 1
ATOM 1361 O O . TYR A 1 168 ? -5.374 7.953 -13.571 1.00 91.06 168 TYR A O 1
ATOM 1369 N N . GLN A 1 169 ? -3.912 9.624 -13.265 1.00 88.19 169 GLN A N 1
ATOM 1370 C CA . GLN A 1 169 ? -4.857 10.706 -13.582 1.00 88.19 169 GLN A CA 1
ATOM 1371 C C . GLN A 1 169 ? -5.467 10.572 -14.984 1.00 88.19 169 GLN A C 1
ATOM 1373 O O . GLN A 1 169 ? -6.604 10.985 -15.208 1.00 88.19 169 GLN A O 1
ATOM 1378 N N . ASN A 1 170 ? -4.724 9.969 -15.913 1.00 90.25 170 ASN A N 1
ATOM 1379 C CA . ASN A 1 170 ? -5.167 9.704 -17.277 1.00 90.25 170 ASN A CA 1
ATOM 1380 C C . ASN A 1 170 ? -5.891 8.353 -17.441 1.00 90.25 170 ASN A C 1
ATOM 1382 O O . ASN A 1 170 ? -6.212 7.982 -18.570 1.00 90.25 170 ASN A O 1
ATOM 1386 N N . GLY A 1 171 ? -6.139 7.613 -16.354 1.00 89.38 171 GLY A N 1
ATOM 1387 C CA . GLY A 1 171 ? -6.812 6.311 -16.383 1.00 89.38 171 GLY A CA 1
ATOM 1388 C C . GLY A 1 171 ? -6.016 5.225 -17.111 1.00 89.38 171 GLY A C 1
ATOM 1389 O O . GLY A 1 171 ? -6.608 4.335 -17.719 1.00 89.38 171 GLY A O 1
ATOM 1390 N N . LYS A 1 172 ? -4.681 5.315 -17.096 1.00 92.44 172 LYS A N 1
ATOM 1391 C CA . LYS A 1 172 ? -3.768 4.386 -17.775 1.00 92.44 172 LYS A CA 1
ATOM 1392 C C . LYS A 1 172 ? -3.174 3.367 -16.807 1.00 92.44 172 LYS A C 1
ATOM 1394 O O . LYS A 1 172 ? -3.156 3.584 -15.599 1.00 92.44 172 LYS A O 1
ATOM 1399 N N . MET A 1 173 ? -2.627 2.283 -17.358 1.00 93.81 173 MET A N 1
ATOM 1400 C CA . MET A 1 173 ? -1.822 1.326 -16.592 1.00 93.81 173 MET A CA 1
ATOM 1401 C C . MET A 1 173 ? -0.630 2.029 -15.938 1.00 93.81 173 MET A C 1
ATOM 1403 O O . MET A 1 173 ? 0.082 2.792 -16.596 1.00 93.81 173 MET A O 1
ATOM 1407 N N . ILE A 1 174 ? -0.394 1.750 -14.658 1.00 93.19 174 ILE A N 1
ATOM 1408 C CA . ILE A 1 174 ? 0.667 2.397 -13.882 1.00 93.19 174 ILE A CA 1
ATOM 1409 C C . ILE A 1 174 ? 1.778 1.390 -13.623 1.00 93.19 174 ILE A C 1
ATOM 1411 O O . ILE A 1 174 ? 1.566 0.382 -12.953 1.00 93.19 174 ILE A O 1
ATOM 1415 N N . PHE A 1 175 ? 2.967 1.695 -14.134 1.00 93.25 175 PHE A N 1
ATOM 1416 C CA . PHE A 1 175 ? 4.204 1.065 -13.690 1.00 93.25 175 PHE A CA 1
ATOM 1417 C C . PHE A 1 175 ? 4.812 1.959 -12.624 1.00 93.25 175 PHE A C 1
ATOM 1419 O O . PHE A 1 175 ? 5.282 3.057 -12.933 1.00 93.25 175 PHE A O 1
ATOM 1426 N N . LEU A 1 176 ? 4.774 1.493 -11.384 1.00 89.19 176 LEU A N 1
ATOM 1427 C CA . LEU A 1 176 ? 5.413 2.158 -10.268 1.00 89.19 176 LEU A CA 1
ATOM 1428 C C . LEU A 1 176 ? 6.738 1.454 -9.994 1.00 89.19 176 LEU A C 1
ATOM 1430 O O . LEU A 1 176 ? 6.763 0.258 -9.721 1.00 89.19 176 LEU A O 1
ATOM 1434 N N . PHE A 1 177 ? 7.832 2.194 -10.108 1.00 85.31 177 PHE A N 1
ATOM 1435 C CA . PHE A 1 177 ? 9.148 1.745 -9.676 1.00 85.31 177 PHE A CA 1
ATOM 1436 C C . PHE A 1 177 ? 9.412 2.433 -8.341 1.00 85.31 177 PHE A C 1
ATOM 1438 O O . PHE A 1 177 ? 9.736 3.621 -8.329 1.00 85.31 177 PHE A O 1
ATOM 1445 N N . CYS A 1 178 ? 9.180 1.715 -7.242 1.00 66.94 178 CYS A N 1
ATOM 1446 C CA . CYS A 1 178 ? 9.544 2.183 -5.910 1.00 66.94 178 CYS A CA 1
ATOM 1447 C C . CYS A 1 178 ? 11.027 1.903 -5.708 1.00 66.94 178 CYS A C 1
ATOM 1449 O O . CYS A 1 178 ? 11.547 0.883 -6.158 1.00 66.94 178 CYS A O 1
ATOM 1451 N N . LEU A 1 179 ? 11.732 2.856 -5.114 1.00 61.06 179 LEU A N 1
ATOM 1452 C CA . LEU A 1 179 ? 13.187 2.805 -5.057 1.00 61.06 179 LEU A CA 1
ATOM 1453 C C . LEU A 1 179 ? 13.745 2.963 -3.648 1.00 61.06 179 LEU A C 1
ATOM 1455 O O . LEU A 1 179 ? 14.963 3.009 -3.498 1.00 61.06 179 LEU A O 1
ATOM 1459 N N . SER A 1 180 ? 12.856 3.002 -2.647 1.00 52.38 180 SER A N 1
ATOM 1460 C CA . SER A 1 180 ? 13.067 2.935 -1.192 1.00 52.38 180 SER A CA 1
ATOM 1461 C C . SER A 1 180 ? 12.203 3.957 -0.465 1.00 52.38 180 SER A C 1
ATOM 1463 O O . SER A 1 180 ? 12.095 5.107 -0.901 1.00 52.38 180 SER A O 1
ATOM 1465 N N . ASP A 1 181 ? 11.727 3.540 0.708 1.00 47.56 181 ASP A N 1
ATOM 1466 C CA . ASP A 1 181 ? 11.043 4.325 1.743 1.00 47.56 181 ASP A CA 1
ATOM 1467 C C . ASP A 1 181 ? 11.908 5.447 2.362 1.00 47.56 181 ASP A C 1
ATOM 1469 O O . ASP A 1 181 ? 11.467 6.176 3.254 1.00 47.56 181 ASP A O 1
ATOM 1473 N N . TYR A 1 182 ? 13.186 5.572 1.978 1.00 47.72 182 TYR A N 1
ATOM 1474 C CA . TYR A 1 182 ? 14.176 6.301 2.782 1.00 47.72 182 TYR A CA 1
ATOM 1475 C C . TYR A 1 182 ? 14.921 7.436 2.076 1.00 47.72 182 TYR A C 1
ATOM 1477 O O . TYR A 1 182 ? 15.856 7.985 2.660 1.00 47.72 182 TYR A O 1
ATOM 1485 N N . TYR A 1 183 ? 14.492 7.857 0.883 1.00 41.84 183 TYR A N 1
ATOM 1486 C CA . TYR A 1 183 ? 15.061 9.019 0.178 1.00 41.84 183 TYR A CA 1
ATOM 1487 C C . TYR A 1 183 ? 14.386 10.356 0.525 1.00 41.84 183 TYR A C 1
ATOM 1489 O O . TYR A 1 183 ? 14.520 11.343 -0.201 1.00 41.84 183 TYR A O 1
ATOM 1497 N N . THR A 1 184 ? 13.712 10.468 1.669 1.00 38.81 184 THR A N 1
ATOM 1498 C CA . THR A 1 184 ? 13.215 11.770 2.119 1.00 38.81 184 THR A CA 1
ATOM 1499 C C . THR A 1 184 ? 14.375 12.609 2.657 1.00 38.81 184 THR A C 1
ATOM 1501 O O . THR A 1 184 ? 14.766 12.526 3.818 1.00 38.81 184 THR A O 1
ATOM 1504 N N . ASN A 1 185 ? 14.958 13.457 1.800 1.00 39.66 185 ASN A N 1
ATOM 1505 C CA . ASN A 1 185 ? 15.743 14.593 2.278 1.00 39.66 185 ASN A CA 1
ATOM 1506 C C . ASN A 1 185 ? 14.794 15.455 3.133 1.00 39.66 185 ASN A C 1
ATOM 1508 O O . ASN A 1 185 ? 13.871 16.051 2.567 1.00 39.66 185 ASN A O 1
ATOM 1512 N N . PRO A 1 186 ? 14.992 15.545 4.463 1.00 39.16 186 PRO A N 1
ATOM 1513 C CA . PRO A 1 186 ? 14.033 16.185 5.365 1.00 39.16 186 PRO A CA 1
ATOM 1514 C C . PRO A 1 186 ? 13.814 17.672 5.052 1.00 39.16 186 PRO A C 1
ATOM 1516 O O . PRO A 1 186 ? 12.854 18.266 5.520 1.00 39.16 186 PRO A O 1
ATOM 1519 N N . ASN A 1 187 ? 14.676 18.271 4.225 1.00 35.03 187 ASN A N 1
ATOM 1520 C CA . ASN A 1 187 ? 14.670 19.695 3.931 1.00 35.03 187 ASN A CA 1
ATOM 1521 C C . ASN A 1 187 ? 14.417 20.039 2.465 1.00 35.03 187 ASN A C 1
ATOM 1523 O O . ASN A 1 187 ? 14.820 21.135 2.094 1.00 35.03 187 ASN A O 1
ATOM 1527 N N . GLY A 1 188 ? 13.843 19.142 1.643 1.00 36.56 188 GLY A N 1
ATOM 1528 C CA . GLY A 1 188 ? 13.443 19.423 0.251 1.00 36.56 188 GLY A CA 1
ATOM 1529 C C . GLY A 1 188 ? 14.264 20.545 -0.402 1.00 36.56 188 GLY A C 1
ATOM 1530 O O . GLY A 1 188 ? 13.836 21.693 -0.388 1.00 36.56 188 GLY A O 1
ATOM 1531 N N . PHE A 1 189 ? 15.460 20.222 -0.908 1.00 35.91 189 PHE A N 1
ATOM 1532 C CA . PHE A 1 189 ? 16.488 21.173 -1.382 1.00 35.91 189 PHE A CA 1
ATOM 1533 C C . PHE A 1 189 ? 17.385 21.856 -0.330 1.00 35.91 189 PHE A C 1
ATOM 1535 O O . PHE A 1 189 ? 17.755 23.021 -0.487 1.00 35.91 189 PHE A O 1
ATOM 1542 N N . ALA A 1 190 ? 17.906 21.114 0.649 1.00 30.06 190 ALA A N 1
ATOM 1543 C CA . ALA A 1 190 ? 19.170 21.496 1.282 1.00 30.06 190 ALA A CA 1
ATOM 1544 C C . ALA A 1 190 ? 20.219 20.402 1.072 1.00 30.06 190 ALA A C 1
ATOM 1546 O O . ALA A 1 190 ? 19.986 19.230 1.376 1.00 30.06 190 ALA A O 1
ATOM 1547 N N . ARG A 1 191 ? 21.385 20.794 0.537 1.00 31.16 191 ARG A N 1
ATOM 1548 C CA . ARG A 1 191 ? 22.602 19.968 0.569 1.00 31.16 191 ARG A CA 1
ATOM 1549 C C . ARG A 1 191 ? 22.809 19.461 2.003 1.00 31.16 191 ARG A C 1
ATOM 1551 O O . ARG A 1 191 ? 22.558 20.241 2.926 1.00 31.16 191 ARG A O 1
ATOM 1558 N N . PRO A 1 192 ? 23.293 18.223 2.210 1.00 35.03 192 PRO A N 1
ATOM 1559 C CA . PRO A 1 192 ? 23.621 17.750 3.548 1.00 35.03 192 PRO A CA 1
ATOM 1560 C C . PRO A 1 192 ? 24.558 18.760 4.219 1.00 35.03 192 PRO A C 1
ATOM 1562 O O . PRO A 1 192 ? 25.633 19.078 3.705 1.00 35.03 192 PRO A O 1
ATOM 1565 N N . VAL A 1 193 ? 24.101 19.333 5.334 1.00 27.86 193 VAL A N 1
ATOM 1566 C CA . VAL A 1 193 ? 24.893 20.279 6.117 1.00 27.86 193 VAL A CA 1
ATOM 1567 C C . VAL A 1 193 ? 26.017 19.473 6.784 1.00 27.86 193 VAL A C 1
ATOM 1569 O O . VAL A 1 193 ? 25.707 18.552 7.541 1.00 27.86 193 VAL A O 1
ATOM 1572 N N . PRO A 1 194 ? 27.310 19.782 6.555 1.00 31.48 194 PRO A N 1
ATOM 1573 C CA . PRO A 1 194 ? 28.426 18.908 6.947 1.00 31.48 194 PRO A CA 1
ATOM 1574 C C . PRO A 1 194 ? 28.710 18.838 8.456 1.00 31.48 194 PRO A C 1
ATOM 1576 O O . PRO A 1 194 ? 29.733 18.290 8.856 1.00 31.48 194 PRO A O 1
ATOM 1579 N N . THR A 1 195 ? 27.888 19.452 9.308 1.00 28.08 195 THR A N 1
ATOM 1580 C CA . THR A 1 195 ? 28.286 19.789 10.686 1.00 28.08 195 THR A CA 1
ATOM 1581 C C . THR A 1 195 ? 27.457 19.134 11.779 1.00 28.08 195 THR A C 1
ATOM 1583 O O . THR A 1 195 ? 27.691 19.427 12.949 1.00 28.08 195 THR A O 1
ATOM 1586 N N . HIS A 1 196 ? 26.531 18.229 11.457 1.00 23.48 196 HIS A N 1
ATOM 1587 C CA . HIS A 1 196 ? 25.913 17.404 12.490 1.00 23.48 196 HIS A CA 1
ATOM 1588 C C . HIS A 1 196 ? 26.642 16.062 12.598 1.00 23.48 196 HIS A C 1
ATOM 1590 O O . HIS A 1 196 ? 26.629 15.292 11.639 1.00 23.48 196 HIS A O 1
ATOM 1596 N N . PRO A 1 197 ? 27.248 15.739 13.757 1.00 26.86 197 PRO A N 1
ATOM 1597 C CA . PRO A 1 197 ? 27.754 14.405 14.037 1.00 26.86 197 PRO A CA 1
ATOM 1598 C C . PRO A 1 197 ? 26.555 13.487 14.321 1.00 26.86 197 PRO A C 1
ATOM 1600 O O . PRO A 1 197 ? 26.343 13.033 15.438 1.00 26.86 197 PRO A O 1
ATOM 1603 N N . ILE A 1 198 ? 25.736 13.255 13.297 1.00 31.77 198 ILE A N 1
ATOM 1604 C CA . ILE A 1 198 ? 24.721 12.204 13.235 1.00 31.77 198 ILE A CA 1
ATOM 1605 C C . ILE A 1 198 ? 25.288 11.155 12.274 1.00 31.77 198 ILE A C 1
ATOM 1607 O O . ILE A 1 198 ? 24.777 10.892 11.191 1.00 31.77 198 ILE A O 1
ATOM 1611 N N . ASN A 1 199 ? 26.419 10.572 12.672 1.00 28.16 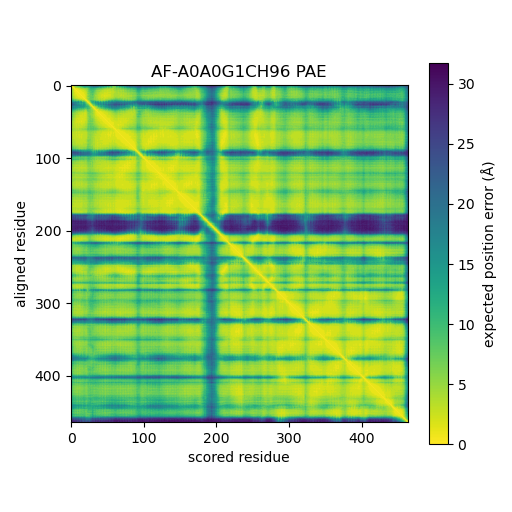199 ASN A N 1
ATOM 1612 C CA . ASN A 1 199 ? 26.803 9.260 12.175 1.00 28.16 199 ASN A CA 1
ATOM 1613 C C . ASN A 1 199 ? 25.728 8.291 12.686 1.00 28.16 199 ASN A C 1
ATOM 1615 O O . ASN A 1 199 ? 25.568 8.183 13.902 1.00 28.16 199 ASN A O 1
ATOM 1619 N N . ARG A 1 200 ? 25.027 7.606 11.768 1.00 34.06 200 ARG A N 1
ATOM 1620 C CA . ARG A 1 200 ? 23.866 6.697 11.957 1.00 34.06 200 ARG A CA 1
ATOM 1621 C C . ARG A 1 200 ? 22.475 7.268 11.635 1.00 34.06 200 ARG A C 1
ATOM 1623 O O . ARG A 1 200 ? 21.488 6.791 12.187 1.00 34.06 200 ARG A O 1
ATOM 1630 N N . ILE A 1 201 ? 22.346 8.176 10.668 1.00 36.69 201 ILE A N 1
ATOM 1631 C CA . ILE A 1 201 ? 21.214 7.991 9.742 1.00 36.69 201 ILE A CA 1
ATOM 1632 C C . ILE A 1 201 ? 21.562 6.697 9.003 1.00 36.69 201 ILE A C 1
ATOM 1634 O O . ILE A 1 201 ? 22.640 6.615 8.412 1.00 36.69 201 ILE A O 1
ATOM 1638 N N . ALA A 1 202 ? 20.758 5.647 9.185 1.00 37.09 202 ALA A N 1
ATOM 1639 C CA . ALA A 1 202 ? 20.961 4.376 8.496 1.00 37.09 202 ALA A CA 1
ATOM 1640 C C . ALA A 1 202 ? 21.185 4.649 6.998 1.00 37.09 202 ALA A C 1
ATOM 1642 O O . ALA A 1 202 ? 20.575 5.593 6.484 1.00 37.09 202 ALA A O 1
ATOM 1643 N N . PRO A 1 203 ? 22.057 3.886 6.317 1.00 42.72 203 PRO A N 1
ATOM 1644 C CA . PRO A 1 203 ? 22.260 4.047 4.888 1.00 42.72 203 PRO A CA 1
ATOM 1645 C C . PRO A 1 203 ? 20.913 4.171 4.187 1.00 42.72 203 PRO A C 1
ATOM 1647 O O . PRO A 1 203 ? 20.022 3.345 4.382 1.00 42.72 203 PRO A O 1
ATOM 1650 N N . VAL A 1 204 ? 20.741 5.232 3.413 1.00 48.03 204 VAL A N 1
ATOM 1651 C CA . VAL A 1 204 ? 19.590 5.350 2.532 1.00 48.03 204 VAL A CA 1
ATOM 1652 C C . VAL A 1 204 ? 19.808 4.312 1.430 1.00 48.03 204 VAL A C 1
ATOM 1654 O O . VAL A 1 204 ? 20.668 4.480 0.567 1.00 48.03 204 VAL A O 1
ATOM 1657 N N . HIS A 1 205 ? 19.138 3.168 1.547 1.00 50.66 205 HIS A N 1
ATOM 1658 C CA . HIS A 1 205 ? 19.265 2.058 0.606 1.00 50.66 205 HIS A CA 1
ATOM 1659 C C . HIS A 1 205 ? 18.376 2.321 -0.599 1.00 50.66 205 HIS A C 1
ATOM 1661 O O . HIS A 1 205 ? 17.274 2.816 -0.417 1.00 50.66 205 HIS A O 1
ATOM 1667 N N . PHE A 1 206 ? 18.847 1.996 -1.800 1.00 64.38 206 PHE A N 1
ATOM 1668 C CA . PHE A 1 206 ? 18.064 2.091 -3.025 1.00 64.38 206 PHE A CA 1
ATOM 1669 C C . PHE A 1 206 ? 17.555 0.694 -3.388 1.00 64.38 206 PHE A C 1
ATOM 1671 O O . PHE A 1 206 ? 18.300 -0.134 -3.920 1.00 64.38 206 PHE A O 1
ATOM 1678 N N . GLU A 1 207 ? 16.323 0.393 -2.993 1.00 71.50 207 GLU A N 1
ATOM 1679 C CA . GLU A 1 207 ? 15.762 -0.955 -3.056 1.00 71.50 207 GLU A CA 1
ATOM 1680 C C . GLU A 1 207 ? 15.141 -1.215 -4.435 1.00 71.50 207 GLU A C 1
ATOM 1682 O O . GLU A 1 207 ? 14.312 -0.428 -4.887 1.00 71.50 207 GLU A O 1
ATOM 1687 N N . PRO A 1 208 ? 15.536 -2.283 -5.153 1.00 81.31 208 PRO A N 1
ATOM 1688 C CA . PRO A 1 208 ? 14.877 -2.635 -6.403 1.00 81.31 208 PRO A CA 1
ATOM 1689 C C . PRO A 1 208 ? 13.440 -3.112 -6.165 1.00 81.31 208 PRO A C 1
ATOM 1691 O O . PRO A 1 208 ? 13.238 -4.215 -5.659 1.00 81.31 208 PRO A O 1
ATOM 1694 N N . ASP A 1 209 ? 12.455 -2.316 -6.586 1.00 85.50 209 ASP A N 1
ATOM 1695 C CA . ASP A 1 209 ? 11.033 -2.668 -6.543 1.00 85.50 209 ASP A CA 1
ATOM 1696 C C . ASP A 1 209 ? 10.286 -2.220 -7.818 1.00 85.50 209 ASP A C 1
ATOM 1698 O O . ASP A 1 209 ? 10.623 -1.227 -8.472 1.00 85.50 209 ASP A O 1
ATOM 1702 N N . MET A 1 210 ? 9.274 -2.992 -8.218 1.00 89.94 210 MET A N 1
ATOM 1703 C CA . MET A 1 210 ? 8.366 -2.659 -9.312 1.00 89.94 210 MET A CA 1
ATOM 1704 C C . MET A 1 210 ? 6.964 -3.233 -9.064 1.00 89.94 210 MET A C 1
ATOM 1706 O O . MET A 1 210 ? 6.777 -4.444 -8.921 1.00 89.94 210 MET A O 1
ATOM 1710 N N . ARG A 1 211 ? 5.952 -2.365 -9.156 1.00 90.00 211 ARG A N 1
ATOM 1711 C CA . ARG A 1 211 ? 4.527 -2.698 -9.063 1.00 90.00 211 ARG A CA 1
ATOM 1712 C C . ARG A 1 211 ? 3.791 -2.309 -10.345 1.00 90.00 211 ARG A C 1
ATOM 1714 O O . ARG A 1 211 ? 4.011 -1.234 -10.904 1.00 90.00 211 ARG A O 1
ATOM 1721 N N . LEU A 1 212 ? 2.890 -3.174 -10.805 1.00 93.25 212 LEU A N 1
ATOM 1722 C CA . LEU A 1 212 ? 1.947 -2.872 -11.882 1.00 93.25 212 LEU A CA 1
ATOM 1723 C C . LEU A 1 212 ? 0.549 -2.706 -11.296 1.00 93.25 212 LEU A C 1
ATOM 1725 O O . LEU A 1 212 ? 0.045 -3.624 -10.651 1.00 93.25 212 LEU A O 1
ATOM 1729 N N . LEU A 1 213 ? -0.093 -1.571 -11.561 1.00 91.94 213 LEU A N 1
ATOM 1730 C CA . LEU A 1 213 ? -1.443 -1.282 -11.083 1.00 91.94 213 LEU A CA 1
ATOM 1731 C C . LEU A 1 213 ? -2.399 -1.011 -12.243 1.00 91.94 213 LEU A C 1
ATOM 1733 O O . LEU A 1 213 ? -2.084 -0.269 -13.180 1.00 91.94 213 LEU A O 1
ATOM 1737 N N . TYR A 1 214 ? -3.595 -1.578 -12.129 1.00 90.62 214 TYR A N 1
ATOM 1738 C CA . TYR A 1 214 ? -4.769 -1.156 -12.875 1.00 90.62 214 TYR A CA 1
ATOM 1739 C C . TYR A 1 214 ? -5.441 -0.001 -12.117 1.00 90.62 214 TYR A C 1
ATOM 1741 O O . TYR A 1 214 ? -5.783 -0.182 -10.945 1.00 90.62 214 TYR A O 1
ATOM 1749 N N . PRO A 1 215 ? -5.617 1.185 -12.726 1.00 89.12 215 PRO A N 1
ATOM 1750 C CA . PRO A 1 215 ? -6.169 2.341 -12.026 1.00 89.12 215 PRO A CA 1
ATOM 1751 C C . PRO A 1 215 ? -7.626 2.092 -11.617 1.00 89.12 215 PRO A C 1
ATOM 1753 O O . PRO A 1 215 ? -8.453 1.695 -12.440 1.00 89.12 215 PRO A O 1
ATOM 1756 N N . SER A 1 216 ? -7.960 2.378 -10.358 1.00 81.94 216 SER A N 1
ATOM 1757 C CA . SER A 1 216 ? -9.352 2.438 -9.908 1.00 81.94 216 SER A CA 1
ATOM 1758 C C . SER A 1 216 ? -9.900 3.842 -10.157 1.00 81.94 216 SER A C 1
ATOM 1760 O O . SER A 1 216 ? -9.263 4.834 -9.799 1.00 81.94 216 SER A O 1
ATOM 1762 N N . SER A 1 217 ? -11.089 3.963 -10.755 1.00 65.56 217 SER A N 1
ATOM 1763 C CA . SER A 1 217 ? -11.777 5.254 -10.850 1.0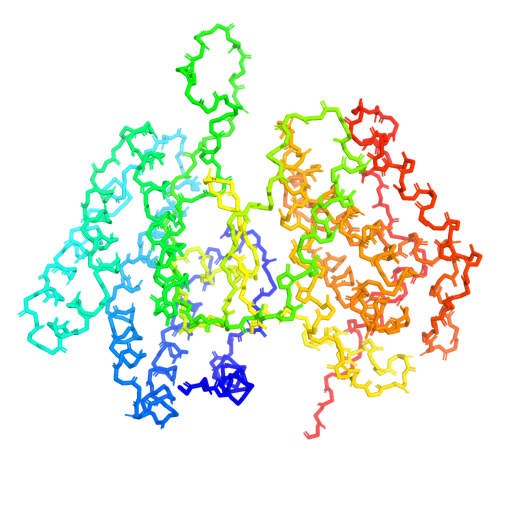0 65.56 217 SER A CA 1
ATOM 1764 C C . SER A 1 217 ? -12.528 5.536 -9.549 1.00 65.56 217 SER A C 1
ATOM 1766 O O . SER A 1 217 ? -13.759 5.540 -9.520 1.00 65.56 217 SER A O 1
ATOM 1768 N N . ASP A 1 218 ? -11.811 5.704 -8.442 1.00 62.50 218 ASP A N 1
ATOM 1769 C CA . ASP A 1 218 ? -12.468 5.728 -7.139 1.00 62.50 218 ASP A CA 1
ATOM 1770 C C . ASP A 1 218 ? -13.038 7.111 -6.787 1.00 62.50 218 ASP A C 1
ATOM 1772 O O . ASP A 1 218 ? -12.483 7.904 -6.019 1.00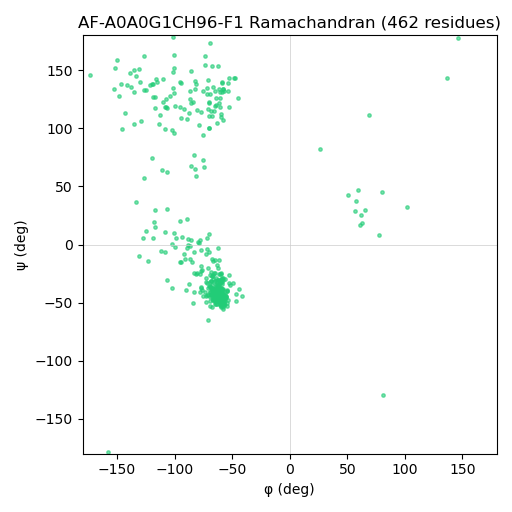 62.50 218 ASP A O 1
ATOM 1776 N N . GLN A 1 219 ? -14.176 7.425 -7.412 1.00 64.25 219 GLN A N 1
ATOM 1777 C CA . GLN A 1 219 ? -14.961 8.627 -7.126 1.00 64.25 219 GLN A CA 1
ATOM 1778 C C . GLN A 1 219 ? -15.490 8.646 -5.684 1.00 64.25 219 GLN A C 1
ATOM 1780 O O . GLN A 1 219 ? -15.823 9.722 -5.189 1.00 64.25 219 GLN A O 1
ATOM 1785 N N . GLN A 1 220 ? -15.561 7.490 -5.014 1.00 70.06 220 GLN A N 1
ATOM 1786 C CA . GLN A 1 220 ? -16.105 7.357 -3.663 1.00 70.06 220 GLN A CA 1
ATOM 1787 C C . GLN A 1 220 ? -15.045 7.605 -2.586 1.00 70.06 220 GLN A C 1
ATOM 1789 O O . GLN A 1 220 ? -15.356 8.193 -1.552 1.00 70.06 220 GLN A O 1
ATOM 1794 N N . ILE A 1 221 ? -13.788 7.224 -2.830 1.00 77.44 221 ILE A N 1
ATOM 1795 C CA . ILE A 1 221 ? -12.698 7.451 -1.870 1.00 77.44 221 ILE A CA 1
ATOM 1796 C C . ILE A 1 221 ? -12.216 8.904 -1.882 1.00 77.44 221 ILE A C 1
ATOM 1798 O O . ILE A 1 221 ? -11.922 9.464 -0.831 1.00 77.44 221 ILE A O 1
ATOM 1802 N N . LYS A 1 222 ? -12.163 9.570 -3.041 1.00 79.81 222 LYS A N 1
ATOM 1803 C CA . LYS A 1 222 ? -11.575 10.921 -3.138 1.00 79.81 222 LYS A CA 1
ATOM 1804 C C . LYS A 1 222 ? -12.188 11.964 -2.174 1.00 79.81 222 LYS A C 1
ATOM 1806 O O . LYS A 1 222 ? -11.416 12.701 -1.559 1.00 79.81 222 LYS A O 1
ATOM 1811 N N . PRO A 1 223 ? -13.523 12.065 -1.997 1.00 83.69 223 PRO A N 1
ATOM 1812 C CA . PRO A 1 223 ? -14.110 12.959 -0.995 1.00 83.69 223 PRO A CA 1
ATOM 1813 C C . PRO A 1 223 ? -13.697 12.602 0.438 1.00 83.69 223 PRO A C 1
ATOM 1815 O O . PRO A 1 223 ? -13.424 13.501 1.231 1.00 83.69 223 PRO A O 1
ATOM 1818 N N . VAL A 1 224 ? -13.593 11.305 0.739 1.00 85.06 224 VAL A N 1
ATOM 1819 C CA . VAL A 1 224 ? -13.150 10.792 2.041 1.00 85.06 224 VAL A CA 1
ATOM 1820 C C . VAL A 1 224 ? -11.694 11.163 2.304 1.00 85.06 224 VAL A C 1
ATOM 1822 O O . VAL A 1 224 ? -11.395 11.653 3.385 1.00 85.06 224 VAL A O 1
ATOM 1825 N N . LEU A 1 225 ? -10.804 11.060 1.311 1.00 86.50 225 LEU A N 1
ATOM 1826 C CA . LEU A 1 225 ? -9.415 11.521 1.452 1.00 86.50 225 LEU A CA 1
ATOM 1827 C C . LEU A 1 225 ? -9.330 13.019 1.746 1.00 86.50 225 LEU A C 1
ATOM 1829 O O . LEU A 1 225 ? -8.540 13.435 2.586 1.00 86.50 225 LEU A O 1
ATOM 1833 N N . ASN A 1 226 ? -10.158 13.836 1.089 1.00 86.56 226 ASN A N 1
ATOM 1834 C CA . ASN A 1 226 ? -10.201 15.278 1.342 1.00 86.56 226 ASN A CA 1
ATOM 1835 C C . ASN A 1 226 ? -10.668 15.602 2.766 1.00 86.56 226 ASN A C 1
ATOM 1837 O O . ASN A 1 226 ? -10.068 16.451 3.428 1.00 86.56 226 ASN A O 1
ATOM 1841 N N . ALA A 1 227 ? -11.723 14.934 3.238 1.00 88.69 227 ALA A N 1
ATOM 1842 C CA . ALA A 1 227 ? -12.222 15.102 4.600 1.00 88.69 227 ALA A CA 1
ATOM 1843 C C . ALA A 1 227 ? -11.196 14.613 5.636 1.00 88.69 227 ALA A C 1
ATOM 1845 O O . ALA A 1 227 ? -10.876 15.335 6.582 1.00 88.69 227 ALA A O 1
ATOM 1846 N N . GLY A 1 228 ? -10.611 13.436 5.402 1.00 90.81 228 GLY A N 1
ATOM 1847 C CA . GLY A 1 228 ? -9.560 12.853 6.228 1.00 90.81 228 GLY A CA 1
ATOM 1848 C C . GLY A 1 228 ? -8.332 13.752 6.331 1.00 90.81 228 GLY A C 1
ATOM 1849 O O . GLY A 1 228 ? -7.881 14.049 7.433 1.00 90.81 228 GLY A O 1
ATOM 1850 N N . TRP A 1 229 ? -7.846 14.283 5.206 1.00 88.56 229 TRP A N 1
ATOM 1851 C CA . TRP A 1 229 ? -6.745 15.248 5.173 1.00 88.56 229 TRP A CA 1
ATOM 1852 C C . TRP A 1 229 ? -7.034 16.491 6.012 1.00 88.56 229 TRP A C 1
ATOM 1854 O O . TRP A 1 229 ? -6.198 16.919 6.806 1.00 88.56 229 TRP A O 1
ATOM 1864 N N . LEU A 1 230 ? -8.231 17.068 5.873 1.00 87.94 230 LEU A N 1
ATOM 1865 C CA . LEU A 1 230 ? -8.627 18.240 6.648 1.00 87.94 230 LEU A CA 1
ATOM 1866 C C . LEU A 1 230 ? -8.631 17.941 8.157 1.00 87.94 230 LEU A C 1
ATOM 1868 O O . LEU A 1 230 ? -8.135 18.747 8.944 1.00 87.94 230 LEU A O 1
ATOM 1872 N N . ARG A 1 231 ? -9.137 16.775 8.565 1.00 89.88 231 ARG A N 1
ATOM 1873 C CA . ARG A 1 231 ? -9.125 16.338 9.969 1.00 89.88 231 ARG A CA 1
ATOM 1874 C C . ARG A 1 231 ? -7.718 16.068 10.490 1.00 89.88 231 ARG A C 1
ATOM 1876 O O . ARG A 1 231 ? -7.385 16.531 11.579 1.00 89.88 231 ARG A O 1
ATOM 1883 N N . LEU A 1 232 ? -6.867 15.418 9.698 1.00 88.94 232 LEU A N 1
ATOM 1884 C CA . LEU A 1 232 ? -5.455 15.222 10.030 1.00 88.94 232 LEU A CA 1
ATOM 1885 C C . LEU A 1 232 ? -4.740 16.565 10.233 1.00 88.94 232 LEU A C 1
ATOM 1887 O O . LEU A 1 232 ? -3.982 16.708 11.190 1.00 88.94 232 LEU A O 1
ATOM 1891 N N . ARG A 1 233 ? -5.043 17.592 9.426 1.00 85.19 233 ARG A N 1
ATOM 1892 C CA . ARG A 1 233 ? -4.526 18.956 9.648 1.00 85.19 233 ARG A CA 1
ATOM 1893 C C . ARG A 1 233 ? -4.980 19.553 10.977 1.00 85.19 233 ARG A C 1
ATOM 1895 O O . ARG A 1 233 ? -4.179 20.205 11.642 1.00 85.19 233 ARG A O 1
ATOM 1902 N N . TYR A 1 234 ? -6.231 19.340 11.384 1.00 84.88 234 TYR A N 1
ATOM 1903 C CA . TYR A 1 234 ? -6.713 19.803 12.690 1.00 84.88 234 TYR A CA 1
ATOM 1904 C C . TYR A 1 234 ? -6.074 19.060 13.861 1.00 84.88 234 TYR A C 1
ATOM 1906 O O . TYR A 1 234 ? -5.870 19.663 14.913 1.00 84.88 234 TYR A O 1
ATOM 1914 N N . LEU A 1 235 ? -5.726 17.787 13.670 1.00 85.00 235 LEU A N 1
ATOM 1915 C CA . LEU A 1 235 ? -4.960 17.011 14.639 1.00 85.00 235 LEU A CA 1
ATOM 1916 C C . LEU A 1 235 ? -3.499 17.506 14.739 1.00 85.00 235 LEU A C 1
ATOM 1918 O O . LEU A 1 235 ? -2.892 17.419 15.804 1.00 85.00 235 LEU A O 1
ATOM 1922 N N . HIS A 1 236 ? -2.965 18.119 13.672 1.00 77.94 236 HIS A N 1
ATOM 1923 C CA . HIS A 1 236 ? -1.578 18.598 13.564 1.00 77.94 236 HIS A CA 1
ATOM 1924 C C . HIS A 1 236 ? -1.457 20.087 13.152 1.00 77.94 236 HIS A C 1
ATOM 1926 O O . HIS A 1 236 ? -0.767 20.422 12.185 1.00 77.94 236 HIS A O 1
ATOM 1932 N N . PRO A 1 237 ? -2.050 21.045 13.888 1.00 60.25 237 PRO A N 1
ATOM 1933 C CA . PRO A 1 237 ? -2.237 22.420 13.406 1.00 60.25 237 PRO A CA 1
ATOM 1934 C C . PRO A 1 237 ? -0.950 23.262 13.325 1.00 60.25 237 PRO A C 1
ATOM 1936 O O . PRO A 1 237 ? -0.997 24.422 12.921 1.00 60.25 237 PRO A O 1
ATOM 1939 N N . ARG A 1 238 ? 0.203 22.727 13.753 1.00 61.84 238 ARG A N 1
ATOM 1940 C CA . ARG A 1 238 ? 1.479 23.462 13.860 1.00 61.84 238 ARG A CA 1
ATOM 1941 C C . ARG A 1 238 ? 2.470 23.185 12.726 1.00 61.84 238 ARG A C 1
ATOM 1943 O O . ARG A 1 238 ? 3.559 23.749 12.758 1.00 61.84 238 ARG A O 1
ATOM 1950 N N . GLN A 1 239 ? 2.127 22.340 11.757 1.00 62.72 239 GLN A N 1
ATOM 1951 C CA . GLN A 1 239 ? 3.020 22.004 10.646 1.00 62.72 239 GLN A CA 1
ATOM 1952 C C . GLN A 1 239 ? 2.674 22.746 9.357 1.00 62.72 239 GLN A C 1
ATOM 1954 O O . GLN A 1 239 ? 1.512 23.029 9.065 1.00 62.72 239 GLN A O 1
ATOM 1959 N N . SER A 1 240 ? 3.704 23.032 8.558 1.00 60.78 240 SER A N 1
ATOM 1960 C CA . SER A 1 240 ? 3.574 23.553 7.197 1.00 60.78 240 SER A CA 1
ATOM 1961 C C . SER A 1 240 ? 3.150 22.434 6.244 1.00 60.78 240 SER A C 1
ATOM 1963 O O . SER A 1 240 ? 3.951 21.924 5.461 1.00 60.78 240 SER A O 1
ATOM 1965 N N . VAL A 1 241 ? 1.891 22.025 6.350 1.00 63.00 241 VAL A N 1
ATOM 1966 C CA . VAL A 1 241 ? 1.300 20.991 5.498 1.00 63.00 241 VAL A CA 1
ATOM 1967 C C . VAL A 1 241 ? 0.591 21.651 4.311 1.00 63.00 241 VAL A C 1
ATOM 1969 O O . VAL A 1 241 ? -0.056 22.684 4.514 1.00 63.00 241 VAL A O 1
ATOM 1972 N N . PRO A 1 242 ? 0.700 21.105 3.082 1.00 64.44 242 PRO A N 1
ATOM 1973 C CA . PRO A 1 242 ? 0.003 21.641 1.917 1.00 64.44 242 PRO A CA 1
ATOM 1974 C C . PRO A 1 242 ? -1.504 21.811 2.150 1.00 64.44 242 PRO A C 1
ATOM 1976 O O . PRO A 1 242 ? -2.157 20.987 2.793 1.00 64.44 242 PRO A O 1
ATOM 1979 N N . ASP A 1 243 ? -2.077 22.877 1.584 1.00 67.69 243 ASP A N 1
ATOM 1980 C CA . ASP A 1 243 ? -3.511 23.152 1.729 1.00 67.69 243 ASP A CA 1
ATOM 1981 C C . ASP A 1 243 ? -4.399 22.112 1.036 1.00 67.69 243 ASP A C 1
ATOM 1983 O O . ASP A 1 243 ? -5.537 21.890 1.453 1.00 67.69 243 ASP A O 1
ATOM 1987 N N . SER A 1 244 ? -3.872 21.460 0.002 1.00 71.81 244 SER A N 1
ATOM 1988 C CA . SER A 1 244 ? -4.526 20.390 -0.744 1.00 71.81 244 SER A CA 1
ATOM 1989 C C . SER A 1 244 ? -4.032 19.016 -0.308 1.00 71.81 244 SER A C 1
ATOM 1991 O O . SER A 1 244 ? -2.868 18.871 0.059 1.00 71.81 244 SER A O 1
ATOM 1993 N N . VAL A 1 245 ? -4.894 18.005 -0.446 1.00 69.19 245 VAL A N 1
ATOM 1994 C CA . VAL A 1 245 ? -4.501 16.594 -0.311 1.00 69.19 245 VAL A CA 1
ATOM 1995 C C . VAL A 1 245 ? -3.336 16.289 -1.243 1.00 69.19 245 VAL A C 1
ATOM 1997 O O . VAL A 1 245 ? -3.307 16.759 -2.387 1.00 69.19 245 VAL A O 1
ATOM 2000 N N . VAL A 1 246 ? -2.384 15.509 -0.743 1.00 72.38 246 VAL A N 1
ATOM 2001 C CA . VAL A 1 246 ? -1.260 15.004 -1.529 1.00 72.38 246 VAL A CA 1
ATOM 2002 C C . VAL A 1 246 ? -1.734 14.102 -2.682 1.00 72.38 246 VAL A C 1
ATOM 2004 O O . VAL A 1 246 ? -2.821 13.525 -2.616 1.00 72.38 246 VAL A O 1
ATOM 2007 N N . PRO A 1 247 ? -0.965 13.982 -3.777 1.00 74.94 247 PRO A N 1
ATOM 2008 C CA . PRO A 1 247 ? -1.269 13.047 -4.854 1.00 74.94 247 PRO A CA 1
ATOM 2009 C C . PRO A 1 247 ? -1.468 11.607 -4.357 1.00 74.94 247 PRO A C 1
ATOM 2011 O O . PRO A 1 247 ? -0.643 11.072 -3.624 1.00 74.94 247 PRO A O 1
ATOM 2014 N N . THR A 1 248 ? -2.541 10.959 -4.811 1.00 84.38 248 THR A N 1
ATOM 2015 C CA . THR A 1 248 ? -2.863 9.572 -4.452 1.00 84.38 248 THR A CA 1
ATOM 2016 C C . THR A 1 248 ? -3.032 8.724 -5.703 1.00 84.38 248 THR A C 1
ATOM 2018 O O . THR A 1 248 ? -3.759 9.125 -6.614 1.00 84.38 248 THR A O 1
ATOM 2021 N N . ILE A 1 249 ? -2.415 7.543 -5.728 1.00 87.44 249 ILE A N 1
ATOM 2022 C CA . ILE A 1 249 ? -2.652 6.500 -6.731 1.00 87.44 249 ILE A CA 1
ATOM 2023 C C . ILE A 1 249 ? -3.444 5.374 -6.065 1.00 87.44 249 ILE A C 1
ATOM 2025 O O . ILE A 1 249 ? -2.943 4.732 -5.151 1.00 87.44 249 ILE A O 1
ATOM 2029 N N . ILE A 1 250 ? -4.661 5.102 -6.537 1.00 86.88 250 ILE A N 1
ATOM 2030 C CA . ILE A 1 250 ? -5.474 3.978 -6.049 1.00 86.88 250 ILE A CA 1
ATOM 2031 C C . ILE A 1 250 ? -5.711 3.017 -7.202 1.00 86.88 250 ILE A C 1
ATOM 2033 O O . ILE A 1 250 ? -6.179 3.408 -8.272 1.00 86.88 250 ILE A O 1
ATOM 2037 N N . GLY A 1 251 ? -5.402 1.746 -6.996 1.00 87.56 251 GLY A N 1
ATOM 2038 C CA . GLY A 1 251 ? -5.595 0.744 -8.030 1.00 87.56 251 GLY A CA 1
ATOM 2039 C C . GLY A 1 251 ? -5.694 -0.665 -7.492 1.00 87.56 251 GLY A C 1
ATOM 2040 O O . GLY A 1 251 ? -5.651 -0.906 -6.288 1.00 87.56 251 GLY A O 1
ATOM 2041 N N . SER A 1 252 ? -5.832 -1.604 -8.412 1.00 86.88 252 SER A N 1
ATOM 2042 C CA . SER A 1 252 ? -5.689 -3.029 -8.138 1.00 86.88 252 SER A CA 1
ATOM 2043 C C . SER A 1 252 ? -4.338 -3.478 -8.681 1.00 86.88 252 SER A C 1
ATOM 2045 O O . SER A 1 252 ? -4.005 -3.207 -9.837 1.00 86.88 252 SER A O 1
ATOM 2047 N N . GLY A 1 253 ? -3.535 -4.136 -7.852 1.00 87.44 253 GLY A N 1
ATOM 2048 C CA . GLY A 1 253 ? -2.254 -4.683 -8.265 1.00 87.44 253 GLY A CA 1
ATOM 2049 C C . GLY A 1 253 ? -2.426 -5.852 -9.225 1.00 87.44 253 GLY A C 1
ATOM 2050 O O . GLY A 1 253 ? -3.191 -6.777 -8.963 1.00 87.44 253 GLY A O 1
ATOM 2051 N N . LEU A 1 254 ? -1.720 -5.787 -10.350 1.00 88.00 254 LEU A N 1
ATOM 2052 C CA . LEU A 1 254 ? -1.652 -6.842 -11.361 1.00 88.00 254 LEU A CA 1
ATOM 2053 C C . LEU A 1 254 ? -0.265 -7.498 -11.427 1.00 88.00 254 LEU A C 1
ATOM 2055 O O . LEU A 1 254 ? -0.075 -8.436 -12.195 1.00 88.00 254 LEU A O 1
ATOM 2059 N N . GLY A 1 255 ? 0.728 -6.996 -10.690 1.00 88.44 255 GLY A N 1
ATOM 2060 C CA . GLY A 1 255 ? 2.080 -7.548 -10.708 1.00 88.44 255 GLY A CA 1
ATOM 2061 C C . GLY A 1 255 ? 3.003 -6.912 -9.674 1.00 88.44 255 GLY A C 1
ATOM 2062 O O . GLY A 1 255 ? 2.899 -5.715 -9.398 1.00 88.44 255 GLY A O 1
ATOM 2063 N N . TRP A 1 256 ? 3.916 -7.730 -9.143 1.00 87.50 256 TRP A N 1
ATOM 2064 C CA . TRP A 1 256 ? 4.884 -7.384 -8.095 1.00 87.50 256 TRP A CA 1
ATOM 2065 C C . TRP A 1 256 ? 6.241 -8.046 -8.357 1.00 87.50 256 TRP A C 1
ATOM 2067 O O . TRP A 1 256 ? 6.283 -9.212 -8.768 1.00 87.50 256 TRP A O 1
ATOM 2077 N N . ALA A 1 257 ? 7.328 -7.299 -8.168 1.00 88.25 257 ALA A N 1
ATOM 2078 C CA . ALA A 1 257 ? 8.698 -7.743 -8.417 1.00 88.25 257 ALA A CA 1
ATOM 2079 C C . ALA A 1 257 ? 9.686 -7.011 -7.503 1.00 88.25 257 ALA A C 1
ATOM 2081 O O . ALA A 1 257 ? 9.451 -5.862 -7.165 1.00 88.25 257 ALA A O 1
ATOM 2082 N N . GLY A 1 258 ? 10.815 -7.633 -7.166 1.00 86.00 258 GLY A N 1
ATOM 2083 C CA . GLY A 1 258 ? 11.801 -7.033 -6.260 1.00 86.00 258 GLY A CA 1
ATOM 2084 C C . GLY A 1 258 ? 11.423 -7.188 -4.786 1.00 86.00 258 GLY A C 1
ATOM 2085 O O . GLY A 1 258 ? 11.105 -8.304 -4.369 1.00 86.00 258 GLY A O 1
ATOM 2086 N N . ALA A 1 259 ? 11.446 -6.095 -4.015 1.00 77.44 259 ALA A N 1
ATOM 2087 C CA . ALA A 1 259 ? 11.084 -6.042 -2.586 1.00 77.44 259 ALA A CA 1
ATOM 2088 C C . ALA A 1 259 ? 9.806 -6.826 -2.239 1.00 77.44 259 ALA A C 1
ATOM 2090 O O . ALA A 1 259 ? 9.715 -7.561 -1.249 1.00 77.44 259 ALA A O 1
ATOM 2091 N N . GLN A 1 260 ? 8.836 -6.743 -3.144 1.00 77.88 260 GLN A N 1
ATOM 2092 C CA . GLN A 1 260 ? 7.499 -7.305 -3.000 1.00 77.88 260 GLN A CA 1
ATOM 2093 C C . GLN A 1 260 ? 7.459 -8.842 -3.057 1.00 77.88 260 GLN A C 1
ATOM 2095 O O . GLN A 1 260 ? 6.415 -9.436 -2.808 1.00 77.88 260 GLN A O 1
ATOM 2100 N N . ILE A 1 261 ? 8.583 -9.508 -3.365 1.00 73.31 261 ILE A N 1
ATOM 2101 C CA . ILE A 1 261 ? 8.723 -10.970 -3.235 1.00 73.31 261 ILE A CA 1
ATOM 2102 C C . ILE A 1 261 ? 8.617 -11.407 -1.768 1.00 73.31 261 ILE A C 1
ATOM 2104 O O . ILE A 1 261 ? 8.183 -12.523 -1.489 1.00 73.31 261 ILE A O 1
ATOM 2108 N N . ILE A 1 262 ? 9.048 -10.548 -0.844 1.00 67.75 262 ILE A N 1
ATOM 2109 C CA . ILE A 1 262 ? 9.124 -10.856 0.588 1.00 67.75 262 ILE A CA 1
ATOM 2110 C C . ILE A 1 262 ? 7.957 -10.228 1.339 1.00 67.75 262 ILE A C 1
ATOM 2112 O O . ILE A 1 262 ? 7.434 -10.828 2.270 1.00 67.75 262 ILE A O 1
ATOM 2116 N N . SER A 1 263 ? 7.539 -9.026 0.951 1.00 68.12 263 SER A N 1
ATOM 2117 C CA . SER A 1 263 ? 6.437 -8.330 1.607 1.00 68.12 263 SER A CA 1
ATOM 2118 C C . SER A 1 263 ? 5.613 -7.585 0.574 1.00 68.12 263 SER A C 1
ATOM 2120 O O . SER A 1 263 ? 6.083 -6.621 -0.021 1.00 68.12 263 SER A O 1
ATOM 2122 N N . TYR A 1 264 ? 4.370 -8.019 0.368 1.00 72.00 264 TYR A N 1
ATOM 2123 C CA . TYR A 1 264 ? 3.420 -7.247 -0.425 1.00 72.00 264 TYR A CA 1
ATOM 2124 C C . TYR A 1 264 ? 3.073 -5.975 0.337 1.00 72.00 264 TYR A C 1
ATOM 2126 O O . TYR A 1 264 ? 2.462 -6.052 1.393 1.00 72.00 264 TYR A O 1
ATOM 2134 N N . THR A 1 265 ? 3.418 -4.804 -0.164 1.00 74.25 265 THR A N 1
ATOM 2135 C CA . THR A 1 265 ? 3.055 -3.530 0.453 1.00 74.25 265 THR A CA 1
ATOM 2136 C C . THR A 1 265 ? 1.683 -3.098 -0.071 1.00 74.25 265 THR A C 1
ATOM 2138 O O . THR A 1 265 ? 1.512 -2.829 -1.262 1.00 74.25 265 THR A O 1
ATOM 2141 N N . THR A 1 266 ? 0.671 -3.083 0.805 1.00 78.31 266 THR A N 1
ATOM 2142 C CA . THR A 1 266 ? -0.716 -2.745 0.433 1.00 78.31 266 THR A CA 1
ATOM 2143 C C . THR A 1 266 ? -0.835 -1.270 0.080 1.00 78.31 266 THR A C 1
ATOM 2145 O O . THR A 1 266 ? -1.356 -0.937 -0.988 1.00 78.31 266 THR A O 1
ATOM 2148 N N . ALA A 1 267 ? -0.291 -0.405 0.930 1.00 80.94 267 ALA A N 1
ATOM 2149 C CA . ALA A 1 267 ? -0.190 1.024 0.712 1.00 80.94 267 ALA A CA 1
ATOM 2150 C C . ALA A 1 267 ? 1.213 1.513 1.098 1.00 80.94 267 ALA A C 1
ATOM 2152 O O . ALA A 1 267 ? 1.887 0.851 1.881 1.00 80.94 267 ALA A O 1
ATOM 2153 N N . GLU A 1 268 ? 1.682 2.570 0.439 1.00 78.31 268 GLU A N 1
ATOM 2154 C CA . GLU A 1 268 ? 3.041 3.089 0.611 1.00 78.31 268 GLU A CA 1
ATOM 2155 C C . GLU A 1 268 ? 3.083 4.583 0.302 1.00 78.31 268 GLU A C 1
ATOM 2157 O O . GLU A 1 268 ? 2.561 5.032 -0.729 1.00 78.31 268 GLU A O 1
ATOM 2162 N N . THR A 1 269 ? 3.739 5.343 1.172 1.00 76.31 269 THR A N 1
ATOM 2163 C CA . THR A 1 269 ? 3.984 6.771 0.991 1.00 76.31 269 THR A CA 1
ATOM 2164 C C . THR A 1 269 ? 5.094 6.998 -0.041 1.00 76.31 269 THR A C 1
ATOM 2166 O O . THR A 1 269 ? 6.158 6.390 -0.001 1.00 76.31 269 THR A O 1
ATOM 2169 N N . LEU A 1 270 ? 4.853 7.903 -0.987 1.00 75.94 270 LEU A N 1
ATOM 2170 C CA . LEU A 1 270 ? 5.766 8.252 -2.072 1.00 75.94 270 LEU A CA 1
ATOM 2171 C C . LEU A 1 270 ? 6.770 9.333 -1.631 1.00 75.94 270 LEU A C 1
ATOM 2173 O O . LEU A 1 270 ? 6.437 10.254 -0.882 1.00 75.94 270 LEU A O 1
ATOM 2177 N N . ASN A 1 271 ? 7.984 9.321 -2.188 1.00 68.94 271 ASN A N 1
ATOM 2178 C CA . ASN A 1 271 ? 9.034 10.295 -1.851 1.00 68.94 271 ASN A CA 1
ATOM 2179 C C . ASN A 1 271 ? 8.682 11.741 -2.258 1.00 68.94 271 ASN A C 1
ATOM 2181 O O . ASN A 1 271 ? 9.209 12.720 -1.708 1.00 68.94 271 ASN A O 1
ATOM 2185 N N . SER A 1 272 ? 7.804 11.904 -3.248 1.00 66.94 272 SER A N 1
ATOM 2186 C CA . SER A 1 272 ? 7.273 13.183 -3.728 1.00 66.94 272 SER A CA 1
ATOM 2187 C C . SER A 1 272 ? 6.177 13.787 -2.849 1.00 66.94 272 SER A C 1
ATOM 2189 O O . SER A 1 272 ? 5.716 14.880 -3.187 1.00 66.94 272 SER A O 1
ATOM 2191 N N . LYS A 1 273 ? 5.859 13.160 -1.704 1.00 69.50 273 LYS A N 1
ATOM 2192 C CA . LYS A 1 273 ? 4.709 13.454 -0.838 1.00 69.50 273 LYS A CA 1
ATOM 2193 C C . LYS A 1 273 ? 3.402 13.065 -1.526 1.00 69.50 273 LYS A C 1
ATOM 2195 O O . LYS A 1 273 ? 3.032 13.652 -2.542 1.00 69.50 273 LYS A O 1
ATOM 2200 N N . GLY A 1 274 ? 2.731 12.043 -1.014 1.00 77.06 274 GLY A N 1
ATOM 2201 C CA . GLY A 1 274 ? 1.678 11.291 -1.698 1.00 77.06 274 GLY A CA 1
ATOM 2202 C C . GLY A 1 274 ? 1.697 9.824 -1.299 1.00 77.06 274 GLY A C 1
ATOM 2203 O O . GLY A 1 274 ? 2.571 9.406 -0.556 1.00 77.06 274 GLY A O 1
ATOM 2204 N N . PHE A 1 275 ? 0.763 9.023 -1.802 1.00 83.44 275 PHE A N 1
ATOM 2205 C CA . PHE A 1 275 ? 0.784 7.583 -1.534 1.00 83.44 275 PHE A CA 1
ATOM 2206 C C . PHE A 1 275 ? 0.171 6.758 -2.660 1.00 83.44 275 PHE A C 1
ATOM 2208 O O . PHE A 1 275 ? -0.622 7.244 -3.477 1.00 83.44 275 PHE A O 1
ATOM 2215 N N . VAL A 1 276 ? 0.540 5.485 -2.688 1.00 87.31 276 VAL A N 1
ATOM 2216 C CA . VAL A 1 276 ? -0.066 4.455 -3.524 1.00 87.31 276 VAL A CA 1
ATOM 2217 C C . VAL A 1 276 ? -0.847 3.481 -2.650 1.00 87.31 276 VAL A C 1
ATOM 2219 O O . VAL A 1 276 ? -0.404 3.145 -1.562 1.00 87.31 276 VAL A O 1
ATOM 2222 N N . LEU A 1 277 ? -1.997 3.004 -3.126 1.00 87.12 277 LEU A N 1
ATOM 2223 C CA . LEU A 1 277 ? -2.801 1.986 -2.455 1.00 87.12 277 LEU A CA 1
ATOM 2224 C C . LEU A 1 277 ? -3.281 0.926 -3.450 1.00 87.12 277 LEU A C 1
ATOM 2226 O O . LEU A 1 277 ? -3.846 1.235 -4.504 1.00 87.12 277 LEU A O 1
ATOM 2230 N N . SER A 1 278 ? -3.080 -0.337 -3.078 1.00 86.44 278 SER A N 1
ATOM 2231 C CA . SER A 1 278 ? -3.464 -1.525 -3.841 1.00 86.44 278 SER A CA 1
ATOM 2232 C C . SER A 1 278 ? -4.650 -2.216 -3.164 1.00 86.44 278 SER A C 1
ATOM 2234 O O . SER A 1 278 ? -4.499 -2.975 -2.213 1.00 86.44 278 SER A O 1
ATOM 2236 N N . THR A 1 279 ? -5.847 -1.964 -3.681 1.00 80.44 279 THR A N 1
ATOM 2237 C CA . THR A 1 279 ? -7.146 -2.377 -3.106 1.00 80.44 279 THR A CA 1
ATOM 2238 C C . THR A 1 279 ? -7.388 -3.887 -3.058 1.00 80.44 279 THR A C 1
ATOM 2240 O O . THR A 1 279 ? -8.317 -4.348 -2.412 1.00 80.44 279 THR A O 1
ATOM 2243 N N . ASN A 1 280 ? -6.577 -4.680 -3.750 1.00 77.62 280 ASN A N 1
ATOM 2244 C CA . ASN A 1 280 ? -6.693 -6.137 -3.801 1.00 77.62 280 ASN A CA 1
ATOM 2245 C C . ASN A 1 280 ? -5.576 -6.857 -3.024 1.00 77.62 280 ASN A C 1
ATOM 2247 O O . ASN A 1 280 ? -5.421 -8.067 -3.169 1.00 77.62 280 ASN A O 1
ATOM 2251 N N . L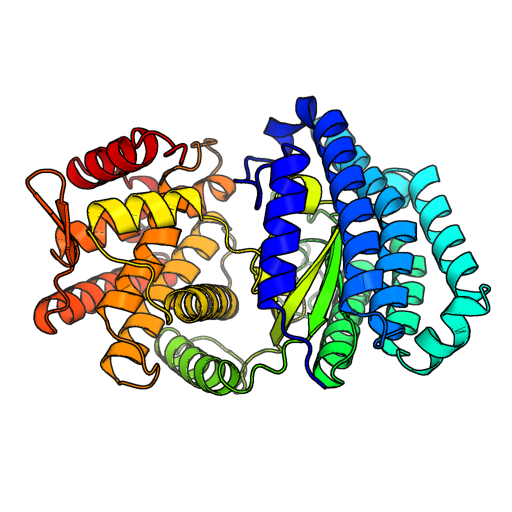EU A 1 281 ? -4.789 -6.123 -2.226 1.00 71.00 281 LEU A N 1
ATOM 2252 C CA . LEU A 1 281 ? -3.685 -6.651 -1.415 1.00 71.00 281 LEU A CA 1
ATOM 2253 C C . LEU A 1 281 ? -4.010 -6.697 0.087 1.00 71.00 281 LEU A C 1
ATOM 2255 O O . LEU A 1 281 ? -3.115 -6.519 0.913 1.00 71.00 281 LEU A O 1
ATOM 2259 N N . PHE A 1 282 ? -5.270 -6.892 0.477 1.00 67.75 282 PHE A N 1
ATOM 2260 C CA . PHE A 1 282 ? -5.626 -6.945 1.899 1.00 67.75 282 PHE A CA 1
ATOM 2261 C C . PHE A 1 282 ? -5.139 -8.231 2.558 1.00 67.75 282 PHE A C 1
ATOM 2263 O O . PHE A 1 282 ? -5.366 -9.328 2.047 1.00 67.75 282 PHE A O 1
ATOM 2270 N N . LYS A 1 283 ? -4.445 -8.085 3.696 1.00 64.50 283 LYS A N 1
ATOM 2271 C CA . LYS A 1 283 ? -3.508 -9.107 4.173 1.00 64.50 283 LYS A CA 1
ATOM 2272 C C . LYS A 1 283 ? -4.013 -10.213 5.058 1.00 64.50 283 LYS A C 1
ATOM 2274 O O . LYS A 1 283 ? -3.275 -11.129 5.414 1.00 64.50 283 LYS A O 1
ATOM 2279 N N . HIS A 1 284 ? -5.282 -10.154 5.402 1.00 72.12 284 HIS A N 1
ATOM 2280 C CA . HIS A 1 284 ? -5.701 -10.747 6.655 1.00 72.12 284 HIS A CA 1
ATOM 2281 C C . HIS A 1 284 ? -6.959 -11.591 6.493 1.00 72.12 284 HIS A C 1
ATOM 2283 O O . HIS A 1 284 ? -7.775 -11.641 7.401 1.00 72.12 284 HIS A O 1
ATOM 2289 N N . GLU A 1 285 ? -7.107 -12.301 5.367 1.00 74.81 285 GLU A N 1
ATOM 2290 C CA . GLU A 1 285 ? -8.286 -13.139 5.095 1.00 74.81 285 GLU A CA 1
ATOM 2291 C C . GLU A 1 285 ? -8.518 -14.181 6.200 1.00 74.81 285 GLU A C 1
ATOM 2293 O O . GLU A 1 285 ? -9.616 -14.277 6.742 1.00 74.81 285 GLU A O 1
ATOM 2298 N N . LYS A 1 286 ? -7.471 -14.903 6.626 1.00 74.88 286 LYS A N 1
ATOM 2299 C CA . LYS A 1 286 ? -7.567 -15.875 7.733 1.00 74.88 286 LYS A CA 1
ATOM 2300 C C . LYS A 1 286 ? -8.013 -15.208 9.040 1.00 74.88 286 LYS A C 1
ATOM 2302 O O . LYS A 1 286 ? -8.906 -15.710 9.721 1.00 74.88 286 LYS A O 1
ATOM 2307 N N . THR A 1 287 ? -7.415 -14.064 9.372 1.00 81.38 287 THR A N 1
ATOM 2308 C CA . THR A 1 287 ? -7.754 -13.277 10.566 1.00 81.38 287 THR A CA 1
ATOM 2309 C C . THR A 1 287 ? -9.190 -12.768 10.505 1.00 81.38 287 THR A C 1
ATOM 2311 O O . THR A 1 287 ? -9.917 -12.887 11.488 1.00 81.38 287 THR A O 1
ATOM 2314 N N . LYS A 1 288 ? -9.621 -12.266 9.344 1.00 86.00 288 LYS A N 1
ATOM 2315 C CA . LYS A 1 288 ? -10.980 -11.799 9.073 1.00 86.00 288 LYS A CA 1
ATOM 2316 C C . LYS A 1 288 ? -11.988 -12.921 9.282 1.00 86.00 288 LYS A C 1
ATOM 2318 O O . LYS A 1 288 ? -12.906 -12.751 10.075 1.00 86.00 288 LYS A O 1
ATOM 2323 N N . GLN A 1 289 ? -11.796 -14.077 8.648 1.00 84.25 289 GLN A N 1
ATOM 2324 C CA . GLN A 1 289 ? -12.713 -15.213 8.788 1.00 84.25 289 GLN A CA 1
ATOM 2325 C C . GLN A 1 289 ? -12.808 -15.694 10.245 1.00 84.25 289 GLN A C 1
ATOM 2327 O O . GLN A 1 289 ? -13.905 -15.896 10.769 1.00 84.25 289 GLN A O 1
ATOM 2332 N N . ALA A 1 290 ? -11.673 -15.806 10.942 1.00 85.75 290 ALA A N 1
ATOM 2333 C CA . ALA A 1 290 ? -11.653 -16.179 12.355 1.00 85.75 290 ALA A CA 1
ATOM 2334 C C . ALA A 1 290 ? -12.352 -15.137 13.251 1.00 85.75 290 ALA A C 1
ATOM 2336 O O . ALA A 1 290 ? -13.088 -15.504 14.169 1.00 85.75 290 ALA A O 1
ATOM 2337 N N . LEU A 1 291 ? -12.160 -13.843 12.982 1.00 90.25 291 LEU A N 1
ATOM 2338 C CA . LEU A 1 291 ? -12.820 -12.751 13.697 1.00 90.25 291 LEU A CA 1
ATOM 2339 C C . LEU A 1 291 ? -14.339 -12.766 13.473 1.00 90.25 291 LEU A C 1
ATOM 2341 O O . LEU A 1 291 ? -15.096 -12.724 14.442 1.00 90.25 291 LEU A O 1
ATOM 2345 N N . LEU A 1 292 ? -14.784 -12.868 12.219 1.00 90.81 292 LEU A N 1
ATOM 2346 C CA . LEU A 1 292 ? -16.201 -12.933 11.851 1.00 90.81 292 LEU A CA 1
ATOM 2347 C C . LEU A 1 292 ? -16.893 -14.141 12.497 1.00 90.81 292 LEU A C 1
ATOM 2349 O O . LEU A 1 292 ? -18.007 -14.022 13.011 1.00 90.81 292 LEU A O 1
ATOM 2353 N N . HIS A 1 293 ? -16.196 -15.278 12.591 1.00 90.19 293 HIS A N 1
ATOM 2354 C CA . HIS A 1 293 ? -16.676 -16.440 13.335 1.00 90.19 293 HIS A CA 1
ATOM 2355 C C . HIS A 1 293 ? -16.877 -16.140 14.833 1.00 90.19 293 HIS A C 1
ATOM 2357 O O . HIS A 1 293 ? -17.921 -16.478 15.395 1.00 90.19 293 HIS A O 1
ATOM 2363 N N . LEU A 1 294 ? -15.919 -15.466 15.485 1.00 90.56 294 LEU A N 1
ATOM 2364 C CA . LEU A 1 294 ? -16.038 -15.064 16.896 1.00 90.56 294 LEU A CA 1
ATOM 2365 C C . LEU A 1 294 ? -17.158 -14.036 17.133 1.00 90.56 294 LEU A C 1
ATOM 2367 O O . LEU A 1 294 ? -17.786 -14.055 18.197 1.00 90.56 294 LEU A O 1
ATOM 2371 N N . LEU A 1 295 ? -17.420 -13.166 16.154 1.00 91.06 295 LEU A N 1
ATOM 2372 C CA . LEU A 1 295 ? -18.532 -12.207 16.156 1.00 91.06 295 LEU A CA 1
ATOM 2373 C C . LEU A 1 295 ? -19.886 -12.872 15.845 1.00 91.06 295 LEU A C 1
ATOM 2375 O O . LEU A 1 295 ? -20.931 -12.362 16.256 1.00 91.06 295 LEU A O 1
ATOM 2379 N N . ARG A 1 296 ? -19.869 -14.047 15.197 1.00 89.25 296 ARG A N 1
ATOM 2380 C CA . ARG A 1 296 ? -21.034 -14.757 14.634 1.00 89.25 296 ARG A CA 1
ATOM 2381 C C . ARG A 1 296 ? -21.765 -13.923 13.583 1.00 89.25 296 ARG A C 1
ATOM 2383 O O . ARG A 1 296 ? -22.990 -13.801 13.625 1.00 89.25 296 ARG A O 1
ATOM 2390 N N . GLN A 1 297 ? -21.001 -13.335 12.675 1.00 89.06 297 GLN A N 1
ATOM 2391 C CA . GLN A 1 297 ? -21.503 -12.456 11.625 1.00 89.06 297 GLN A CA 1
ATOM 2392 C C . GLN A 1 297 ? -20.942 -12.871 10.265 1.00 89.06 297 GLN A C 1
ATOM 2394 O O . GLN A 1 297 ? -19.852 -13.433 10.179 1.00 89.06 297 GLN A O 1
ATOM 2399 N N . GLU A 1 298 ? -21.707 -12.602 9.209 1.00 89.12 298 GLU A N 1
ATOM 2400 C CA . GLU A 1 298 ? -21.191 -12.627 7.839 1.00 89.12 298 GLU A CA 1
ATOM 2401 C C . GLU A 1 298 ? -20.311 -11.395 7.591 1.00 89.12 298 GLU A C 1
ATOM 2403 O O . GLU A 1 298 ? -20.393 -10.407 8.321 1.00 89.12 298 GLU A O 1
ATOM 2408 N N . GLU A 1 299 ? -19.478 -11.440 6.551 1.00 88.12 299 GLU A N 1
ATOM 2409 C CA . GLU A 1 299 ? -18.643 -10.300 6.173 1.00 88.12 299 GLU A CA 1
ATOM 2410 C C . GLU A 1 299 ? -19.503 -9.078 5.792 1.00 88.12 299 GLU A C 1
ATOM 2412 O O . GLU A 1 299 ? -20.303 -9.160 4.850 1.00 88.12 299 GLU A O 1
ATOM 2417 N N . PRO A 1 300 ? -19.336 -7.921 6.466 1.00 88.69 300 PRO A N 1
ATOM 2418 C CA . PRO A 1 300 ? -20.014 -6.698 6.065 1.00 88.69 300 PRO A CA 1
ATOM 2419 C C . PRO A 1 300 ? -19.588 -6.277 4.657 1.00 88.69 300 PRO A C 1
ATOM 2421 O O . PRO A 1 300 ? -18.401 -6.197 4.348 1.00 88.69 300 PRO A O 1
ATOM 2424 N N . LYS A 1 301 ? -20.549 -5.911 3.800 1.00 86.94 301 LYS A N 1
ATOM 2425 C CA . LYS A 1 301 ? -20.260 -5.428 2.430 1.00 86.94 301 LYS A CA 1
ATOM 2426 C C . LYS A 1 301 ? -19.375 -4.178 2.400 1.00 86.94 301 LYS A C 1
ATOM 2428 O O . LYS A 1 301 ? -18.725 -3.904 1.397 1.00 86.94 301 LYS A O 1
ATOM 2433 N N . SER A 1 302 ? -19.402 -3.401 3.477 1.00 87.19 302 SER A N 1
ATOM 2434 C CA . SER A 1 302 ? -18.604 -2.196 3.697 1.00 87.19 302 SER A CA 1
ATOM 2435 C C . SER A 1 302 ? -17.154 -2.505 4.073 1.00 87.19 302 SER A C 1
ATOM 2437 O O . SER A 1 302 ? -16.313 -1.623 3.932 1.00 87.19 302 SER A O 1
ATOM 2439 N N . LEU A 1 303 ? -16.828 -3.722 4.522 1.00 85.12 303 LEU A N 1
ATOM 2440 C CA . LEU A 1 303 ? -15.526 -4.036 5.109 1.00 85.12 303 LEU A CA 1
ATOM 2441 C C . LEU A 1 303 ? -14.337 -3.769 4.162 1.00 85.12 303 LEU A C 1
ATOM 2443 O O . LEU A 1 303 ? -13.403 -3.102 4.604 1.00 85.12 303 LEU A O 1
ATOM 2447 N N . PRO A 1 304 ? -14.367 -4.147 2.864 1.00 81.00 304 PRO A N 1
ATOM 2448 C CA . PRO A 1 304 ? -13.288 -3.794 1.932 1.00 81.00 304 PRO A CA 1
ATOM 2449 C C . PRO A 1 304 ? -13.104 -2.279 1.759 1.00 81.00 304 PRO A C 1
ATOM 2451 O O . PRO A 1 304 ? -12.000 -1.786 1.528 1.00 81.00 304 PRO A O 1
ATOM 2454 N N . TYR A 1 305 ? -14.191 -1.514 1.874 1.00 84.62 305 TYR A N 1
ATOM 2455 C CA . TYR A 1 305 ? -14.138 -0.058 1.833 1.00 84.62 305 TYR A CA 1
ATOM 2456 C C . TYR A 1 305 ? -13.552 0.512 3.133 1.00 84.62 305 TYR A C 1
ATOM 2458 O O . TYR A 1 305 ? -12.710 1.406 3.075 1.00 84.62 305 TYR A O 1
ATOM 2466 N N . VAL A 1 306 ? -13.919 -0.049 4.292 1.00 88.44 306 VAL A N 1
ATOM 2467 C CA . VAL A 1 306 ? -13.344 0.309 5.600 1.00 88.44 306 VAL A CA 1
ATOM 2468 C C . VAL A 1 306 ? -11.829 0.133 5.609 1.00 88.44 306 VAL A C 1
ATOM 2470 O O . VAL A 1 306 ? -11.117 1.074 5.955 1.00 88.44 306 VAL A O 1
ATOM 2473 N N . THR A 1 307 ? -11.331 -1.037 5.202 1.00 84.75 307 THR A N 1
ATOM 2474 C CA . THR A 1 307 ? -9.888 -1.329 5.191 1.00 84.75 307 THR A CA 1
ATOM 2475 C C . THR A 1 307 ? -9.145 -0.400 4.237 1.00 84.75 307 THR A C 1
ATOM 2477 O O . THR A 1 307 ? -8.100 0.144 4.587 1.00 84.75 307 THR A O 1
ATOM 2480 N N . THR A 1 308 ? -9.730 -0.124 3.067 1.00 85.75 308 THR A N 1
ATOM 2481 C CA . THR A 1 308 ? -9.173 0.839 2.111 1.00 85.75 308 THR A CA 1
ATOM 2482 C C . THR A 1 308 ? -9.050 2.239 2.714 1.00 85.75 308 THR A C 1
ATOM 2484 O O . THR A 1 308 ? -8.013 2.886 2.573 1.00 85.75 308 THR A O 1
ATOM 2487 N N . VAL A 1 309 ? -10.094 2.722 3.393 1.00 88.62 309 VAL A N 1
ATOM 2488 C CA . VAL A 1 309 ? -10.087 4.050 4.020 1.00 88.62 309 VAL A CA 1
ATOM 2489 C C . VAL A 1 309 ? -9.104 4.103 5.185 1.00 88.62 309 VAL A C 1
ATOM 2491 O O . VAL A 1 309 ? -8.370 5.081 5.294 1.00 88.62 309 VAL A O 1
ATOM 2494 N N . ALA A 1 310 ? -9.038 3.064 6.020 1.00 89.31 310 ALA A N 1
ATOM 2495 C CA . ALA A 1 310 ? -8.099 3.001 7.136 1.00 89.31 310 ALA A CA 1
ATOM 2496 C C . ALA A 1 310 ? -6.639 3.093 6.659 1.00 89.31 310 ALA A C 1
ATOM 2498 O O . ALA A 1 310 ? -5.894 3.938 7.154 1.00 89.31 310 ALA A O 1
ATOM 2499 N N . HIS A 1 311 ? -6.256 2.308 5.646 1.00 87.50 311 HIS A N 1
ATOM 2500 C CA . HIS A 1 311 ? -4.912 2.367 5.052 1.00 87.50 311 HIS A CA 1
ATOM 2501 C C . HIS A 1 311 ? -4.640 3.716 4.388 1.00 87.50 311 HIS A C 1
ATOM 2503 O O . HIS A 1 311 ? -3.581 4.298 4.577 1.00 87.50 311 HIS A O 1
ATOM 2509 N N . ALA A 1 312 ? -5.609 4.272 3.663 1.00 88.38 312 ALA A N 1
ATOM 2510 C CA . ALA A 1 312 ? -5.432 5.584 3.055 1.00 88.38 312 ALA A CA 1
ATOM 2511 C C . ALA A 1 312 ? -5.224 6.699 4.096 1.00 88.38 312 ALA A C 1
ATOM 2513 O O . ALA A 1 312 ? -4.404 7.590 3.892 1.00 88.38 312 ALA A O 1
ATOM 2514 N N . LEU A 1 313 ? -5.955 6.663 5.215 1.00 90.19 313 LEU A N 1
ATOM 2515 C CA . LEU A 1 313 ? -5.770 7.613 6.314 1.00 90.19 313 LEU A CA 1
ATOM 2516 C C . LEU A 1 313 ? -4.424 7.422 7.024 1.00 90.19 313 LEU A C 1
ATOM 2518 O O . LEU A 1 313 ? -3.837 8.418 7.442 1.00 90.19 313 LEU A O 1
ATOM 2522 N N . HIS A 1 314 ? -3.941 6.181 7.140 1.00 88.88 314 HIS A N 1
ATOM 2523 C CA . HIS A 1 314 ? -2.607 5.868 7.659 1.00 88.88 314 HIS A CA 1
ATOM 2524 C C . HIS A 1 314 ? -1.529 6.527 6.794 1.00 88.88 314 HIS A C 1
ATOM 2526 O O . HIS A 1 314 ? -0.758 7.341 7.300 1.00 88.88 314 HIS A O 1
ATOM 2532 N N . GLU A 1 315 ? -1.556 6.294 5.478 1.00 84.75 315 GLU A N 1
ATOM 2533 C CA . GLU A 1 315 ? -0.581 6.895 4.562 1.00 84.75 315 GLU A CA 1
ATOM 2534 C C . GLU A 1 315 ? -0.646 8.426 4.556 1.00 84.75 315 GLU A C 1
ATOM 2536 O O . GLU A 1 315 ? 0.375 9.106 4.609 1.00 84.75 315 GLU A O 1
ATOM 2541 N N . LEU A 1 316 ? -1.854 9.004 4.570 1.00 85.31 316 LEU A N 1
ATOM 2542 C CA . LEU A 1 316 ? -2.003 10.453 4.727 1.00 85.31 316 LEU A CA 1
ATOM 2543 C C . LEU A 1 316 ? -1.408 10.951 6.049 1.00 85.31 316 LEU A C 1
ATOM 2545 O O . LEU A 1 316 ? -0.931 12.081 6.106 1.00 85.31 316 LEU A O 1
ATOM 2549 N N . GLY A 1 317 ? -1.448 10.136 7.104 1.00 83.00 317 GLY A N 1
ATOM 2550 C CA . GLY A 1 317 ? -0.852 10.425 8.401 1.00 83.00 317 GLY A CA 1
ATOM 2551 C C . GLY A 1 317 ? 0.662 10.609 8.329 1.00 83.00 317 GLY A C 1
ATOM 2552 O O . GLY A 1 317 ? 1.171 11.527 8.972 1.00 83.00 317 GLY A O 1
ATOM 2553 N N . HIS A 1 318 ? 1.380 9.821 7.520 1.00 79.81 318 HIS A N 1
ATOM 2554 C CA . HIS A 1 318 ? 2.840 9.933 7.378 1.00 79.81 318 HIS A CA 1
ATOM 2555 C C . HIS A 1 318 ? 3.307 11.325 6.929 1.00 79.81 318 HIS A C 1
ATOM 2557 O O . HIS A 1 318 ? 4.358 11.792 7.372 1.00 79.81 318 HIS A O 1
ATOM 2563 N N . GLU A 1 319 ? 2.495 12.044 6.150 1.00 76.88 319 GLU A N 1
ATOM 2564 C CA . GLU A 1 319 ? 2.788 13.412 5.696 1.00 76.88 319 GLU A CA 1
ATOM 2565 C C . GLU A 1 319 ? 2.886 14.443 6.836 1.00 76.88 319 GLU A C 1
ATOM 2567 O O . GLU A 1 319 ? 3.436 15.532 6.646 1.00 76.88 319 GLU A O 1
ATOM 2572 N N . PHE A 1 320 ? 2.364 14.113 8.023 1.00 74.44 320 PHE A N 1
ATOM 2573 C CA . PHE A 1 320 ? 2.315 14.989 9.198 1.00 74.44 320 PHE A CA 1
ATOM 2574 C C . PHE A 1 320 ? 3.409 14.693 10.233 1.00 74.44 320 PHE A C 1
ATOM 2576 O O . PHE A 1 320 ? 3.384 15.217 11.351 1.00 74.44 320 PHE A O 1
ATOM 2583 N N . TYR A 1 321 ? 4.397 13.857 9.918 1.00 68.88 321 TYR A N 1
ATOM 2584 C CA . TYR A 1 321 ? 5.442 13.516 10.880 1.00 68.88 321 TYR A CA 1
ATOM 2585 C C . TYR A 1 321 ? 6.842 13.700 10.305 1.00 68.88 321 TYR A C 1
ATOM 2587 O O . TYR A 1 321 ? 7.368 12.874 9.572 1.00 68.88 321 TYR A O 1
ATOM 2595 N N . GLU A 1 322 ? 7.516 14.756 10.756 1.00 56.09 322 GLU A N 1
ATOM 2596 C CA . GLU A 1 322 ? 8.964 14.920 10.600 1.00 56.09 322 GLU A CA 1
ATOM 2597 C C . GLU A 1 322 ? 9.684 14.212 11.762 1.00 56.09 322 GLU A C 1
ATOM 2599 O O . GLU A 1 322 ? 10.232 14.851 12.671 1.00 56.09 322 GLU A O 1
ATOM 2604 N N . LEU A 1 323 ? 9.616 12.878 11.827 1.00 50.25 323 LEU A N 1
ATOM 2605 C CA . LEU A 1 323 ? 10.257 12.127 12.913 1.00 50.25 323 LEU A CA 1
ATOM 2606 C C . LEU A 1 323 ? 11.466 11.329 12.418 1.00 50.25 323 LEU A C 1
ATOM 2608 O O . LEU A 1 323 ? 11.366 10.432 11.594 1.00 50.25 323 LEU A O 1
ATOM 2612 N N . ASN A 1 324 ? 12.619 11.601 13.037 1.00 48.03 324 ASN A N 1
ATOM 2613 C CA . ASN A 1 324 ? 13.888 10.892 12.822 1.00 48.03 324 ASN A CA 1
ATOM 2614 C C . ASN A 1 324 ? 13.904 9.449 13.380 1.00 48.03 324 ASN A C 1
ATOM 2616 O O . ASN A 1 324 ? 14.975 8.851 13.476 1.00 48.03 324 ASN A O 1
ATOM 2620 N N . ILE A 1 325 ? 12.765 8.896 13.819 1.00 52.97 325 ILE A N 1
ATOM 2621 C CA . ILE A 1 325 ? 12.685 7.551 14.406 1.00 52.97 325 ILE A CA 1
ATOM 2622 C C . ILE A 1 325 ? 11.479 6.813 13.815 1.00 52.97 325 ILE A C 1
ATOM 2624 O O . ILE A 1 325 ? 10.342 7.070 14.207 1.00 52.97 325 ILE A O 1
ATOM 2628 N N . LYS A 1 326 ? 11.753 5.883 12.892 1.00 55.50 326 LYS A N 1
ATOM 2629 C CA . LYS A 1 326 ? 10.749 5.188 12.067 1.00 55.50 326 LYS A CA 1
ATOM 2630 C C . LYS A 1 326 ? 9.726 4.394 12.882 1.00 55.50 326 LYS A C 1
ATOM 2632 O O . LYS A 1 326 ? 8.550 4.463 12.564 1.00 55.50 326 LYS A O 1
ATOM 2637 N N . LEU A 1 327 ? 10.136 3.758 13.987 1.00 59.91 327 LEU A N 1
ATOM 2638 C CA . LEU A 1 327 ? 9.223 3.067 14.918 1.00 59.91 327 LEU A CA 1
ATOM 2639 C C . LEU A 1 327 ? 7.980 3.900 15.285 1.00 59.91 327 LEU A C 1
ATOM 2641 O O . LEU A 1 327 ? 6.874 3.379 15.378 1.00 59.91 327 LEU A O 1
ATOM 2645 N N . PHE A 1 328 ? 8.174 5.196 15.533 1.00 66.94 328 PHE A N 1
ATOM 2646 C CA . PHE A 1 328 ? 7.103 6.075 15.997 1.00 66.94 328 PHE A CA 1
ATOM 2647 C C . PHE A 1 328 ? 6.259 6.636 14.850 1.00 66.94 328 PHE A C 1
ATOM 2649 O O . PHE A 1 328 ? 5.176 7.141 15.123 1.00 66.94 328 PHE A O 1
ATOM 2656 N N . LEU A 1 329 ? 6.734 6.553 13.600 1.00 71.62 329 LEU A N 1
ATOM 2657 C CA . LEU A 1 329 ? 5.990 7.009 12.425 1.00 71.62 329 LEU A CA 1
ATOM 2658 C C . LEU A 1 329 ? 4.785 6.105 12.165 1.00 71.62 329 LEU A C 1
ATOM 2660 O O . LEU A 1 329 ? 3.670 6.612 12.132 1.00 71.62 329 LEU A O 1
ATOM 2664 N N . GLU A 1 330 ? 5.002 4.791 12.083 1.00 76.56 330 GLU A N 1
ATOM 2665 C CA . GLU A 1 330 ? 3.944 3.799 11.827 1.00 76.56 330 GLU A CA 1
ATOM 2666 C C . GLU A 1 330 ? 2.843 3.856 12.889 1.00 76.56 330 GLU A C 1
ATOM 2668 O O . GLU A 1 330 ? 1.661 4.000 12.590 1.00 76.56 330 GLU A O 1
ATOM 2673 N N . VAL A 1 331 ? 3.240 3.850 14.165 1.00 80.81 331 VAL A N 1
ATOM 2674 C CA . VAL A 1 331 ? 2.295 3.891 15.287 1.00 80.81 331 VAL A CA 1
ATOM 2675 C C . VAL A 1 331 ? 1.516 5.208 15.311 1.00 80.81 331 VAL A C 1
ATOM 2677 O O . VAL A 1 331 ? 0.316 5.221 15.583 1.00 80.81 331 VAL A O 1
ATOM 2680 N N . ALA A 1 332 ? 2.178 6.341 15.062 1.00 82.19 332 ALA A N 1
ATOM 2681 C CA . ALA A 1 332 ? 1.497 7.629 15.062 1.00 82.19 332 ALA A CA 1
ATOM 2682 C C . ALA A 1 332 ? 0.545 7.765 13.862 1.00 82.19 332 ALA A C 1
ATOM 2684 O O . ALA A 1 332 ? -0.543 8.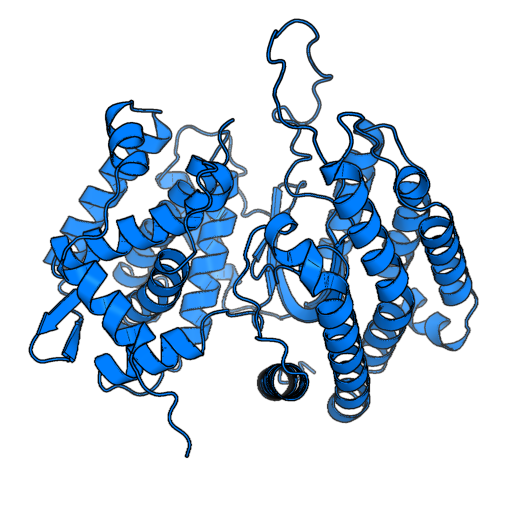326 14.019 1.00 82.19 332 ALA A O 1
ATOM 2685 N N . ALA A 1 333 ? 0.916 7.236 12.694 1.00 86.00 333 ALA A N 1
ATOM 2686 C CA . ALA A 1 333 ? 0.055 7.158 11.519 1.00 86.00 333 ALA A CA 1
ATOM 2687 C C . ALA A 1 333 ? -1.184 6.287 11.786 1.00 86.00 333 ALA A C 1
ATOM 2689 O O . ALA A 1 333 ? -2.302 6.761 11.581 1.00 86.00 333 ALA A O 1
ATOM 2690 N N . ASP A 1 334 ? -1.016 5.095 12.367 1.00 87.94 334 ASP A N 1
ATOM 2691 C CA . ASP A 1 334 ? -2.120 4.205 12.757 1.00 87.94 334 ASP A CA 1
ATOM 2692 C C . ASP A 1 334 ? -3.089 4.860 13.747 1.00 87.94 334 ASP A C 1
ATOM 2694 O O . ASP A 1 334 ? -4.311 4.816 13.575 1.00 87.94 334 ASP A O 1
ATOM 2698 N N . ILE A 1 335 ? -2.561 5.505 14.791 1.00 90.19 335 ILE A N 1
ATOM 2699 C CA . ILE A 1 335 ? -3.395 6.181 15.791 1.00 90.19 335 ILE A CA 1
ATOM 2700 C C . ILE A 1 335 ? -4.138 7.359 15.156 1.00 90.19 335 ILE A C 1
ATOM 2702 O O . ILE A 1 335 ? -5.329 7.535 15.413 1.00 90.19 335 ILE A O 1
ATOM 2706 N N . ALA A 1 336 ? -3.469 8.155 14.318 1.00 90.88 336 ALA A N 1
ATOM 2707 C CA . ALA A 1 336 ? -4.105 9.268 13.623 1.00 90.88 336 ALA A CA 1
ATOM 2708 C C . ALA A 1 336 ? -5.209 8.785 12.671 1.00 90.88 336 ALA A C 1
ATOM 2710 O O . ALA A 1 336 ? -6.301 9.357 12.676 1.00 90.88 336 ALA A O 1
ATOM 2711 N N . ALA A 1 337 ? -4.967 7.706 11.924 1.00 92.19 337 ALA A N 1
ATOM 2712 C CA . ALA A 1 337 ? -5.958 7.075 11.061 1.00 92.19 337 ALA A CA 1
ATOM 2713 C C . ALA A 1 337 ? -7.172 6.579 11.855 1.00 92.19 337 ALA A C 1
ATOM 2715 O O . ALA A 1 337 ? -8.312 6.840 11.468 1.00 92.19 337 ALA A O 1
ATOM 2716 N N . CYS A 1 338 ? -6.938 5.941 13.005 1.00 94.12 338 CYS A N 1
ATOM 2717 C CA . CYS A 1 338 ? -7.995 5.489 13.904 1.00 94.12 338 CYS A CA 1
ATOM 2718 C C . CYS A 1 338 ? -8.824 6.660 14.453 1.00 94.12 338 CYS A C 1
ATOM 2720 O O . CYS A 1 338 ? -10.053 6.627 14.371 1.00 94.12 338 CYS A O 1
ATOM 2722 N N . ILE A 1 339 ? -8.177 7.721 14.955 1.00 94.94 339 ILE A N 1
ATOM 2723 C CA . ILE A 1 339 ? -8.862 8.922 15.459 1.00 94.94 339 ILE A CA 1
ATOM 2724 C C . ILE A 1 339 ? -9.724 9.534 14.354 1.00 94.94 339 ILE A C 1
ATOM 2726 O O . ILE A 1 339 ? -10.926 9.720 14.537 1.00 94.94 339 ILE A O 1
ATOM 2730 N N . VAL A 1 340 ? -9.115 9.836 13.206 1.00 95.25 340 VAL A N 1
ATOM 2731 C CA . VAL A 1 340 ? -9.782 10.544 12.111 1.00 95.25 340 VAL A CA 1
ATOM 2732 C C . VAL A 1 340 ? -10.905 9.704 11.521 1.00 95.25 340 VAL A C 1
ATOM 2734 O O . VAL A 1 340 ? -12.013 10.210 11.375 1.00 95.25 340 VAL A O 1
ATOM 2737 N N . GLY A 1 341 ? -10.673 8.423 11.244 1.00 94.81 341 GLY A N 1
ATOM 2738 C CA . GLY A 1 341 ? -11.709 7.556 10.693 1.00 94.81 341 GLY A CA 1
ATOM 2739 C C . GLY A 1 341 ? -12.887 7.361 11.653 1.00 94.81 341 GLY A C 1
ATOM 2740 O O . GLY A 1 341 ? -14.036 7.502 11.240 1.00 94.81 341 GLY A O 1
ATOM 2741 N N . THR A 1 342 ? -12.631 7.173 12.953 1.00 95.06 342 THR A N 1
ATOM 2742 C CA . THR A 1 342 ? -13.699 7.058 13.967 1.00 95.06 342 THR A CA 1
ATOM 2743 C C . THR A 1 342 ? -14.527 8.344 14.059 1.00 95.06 342 THR A C 1
ATOM 2745 O O . THR A 1 342 ? -15.758 8.296 14.144 1.00 95.06 342 THR A O 1
ATOM 2748 N N . GLU A 1 343 ? -13.887 9.514 13.995 1.00 94.81 343 GLU A N 1
ATOM 2749 C CA . GLU A 1 343 ? -14.604 10.788 13.921 1.00 94.81 343 GLU A CA 1
ATOM 2750 C C . GLU A 1 343 ? -15.440 10.906 12.644 1.00 94.81 343 GLU A C 1
ATOM 2752 O O . GLU A 1 343 ? -16.596 11.318 12.709 1.00 94.81 343 GLU A O 1
ATOM 2757 N N . MET A 1 344 ? -14.885 10.539 11.488 1.00 94.44 344 MET A N 1
ATOM 2758 C CA . MET A 1 344 ? -15.595 10.606 10.208 1.00 94.44 344 MET A CA 1
ATOM 2759 C C . MET A 1 344 ? -16.855 9.737 10.211 1.00 94.44 344 MET A C 1
ATOM 2761 O O . MET A 1 344 ? -17.893 10.176 9.716 1.00 94.44 344 MET A O 1
ATOM 2765 N N . VAL A 1 345 ? -16.803 8.547 10.816 1.00 94.69 345 VAL A N 1
ATOM 2766 C CA . VAL A 1 345 ? -17.984 7.686 11.003 1.00 94.69 345 VAL A CA 1
ATOM 2767 C C . VAL A 1 345 ? -18.977 8.328 11.973 1.00 94.69 345 VAL A C 1
ATOM 2769 O O . VAL A 1 345 ? -20.159 8.447 11.660 1.00 94.69 345 VAL A O 1
ATOM 2772 N N . THR A 1 346 ? -18.501 8.831 13.117 1.00 92.69 346 THR A N 1
ATOM 2773 C CA . THR A 1 346 ? -19.344 9.504 14.127 1.00 92.69 346 THR A CA 1
ATOM 2774 C C . THR A 1 346 ? -20.077 10.725 13.555 1.00 92.69 346 THR A C 1
ATOM 2776 O O . THR A 1 346 ? -21.212 11.014 13.934 1.00 92.69 346 THR A O 1
ATOM 2779 N N . HIS A 1 347 ? -19.443 11.440 12.625 1.00 90.69 347 HIS A N 1
ATOM 2780 C CA . HIS A 1 347 ? -19.996 12.617 11.957 1.00 90.69 347 HIS A CA 1
ATOM 2781 C C . HIS A 1 347 ? -20.699 12.308 10.626 1.00 90.69 347 HIS A C 1
ATOM 2783 O O . HIS A 1 347 ? -21.129 13.241 9.947 1.00 90.69 347 HIS A O 1
ATOM 2789 N N . ASN A 1 348 ? -20.859 11.027 10.265 1.00 88.94 348 ASN A N 1
ATOM 2790 C CA . ASN A 1 348 ? -21.503 10.576 9.027 1.00 88.94 348 ASN A CA 1
ATOM 2791 C C . ASN A 1 348 ? -20.849 11.144 7.742 1.00 88.94 348 ASN A C 1
ATOM 2793 O O . ASN A 1 348 ? -21.506 11.326 6.717 1.00 88.94 348 ASN A O 1
ATOM 2797 N N . GLU A 1 349 ? -19.548 11.438 7.798 1.00 89.25 349 GLU A N 1
ATOM 2798 C CA . GLU A 1 349 ? -18.708 11.774 6.637 1.00 89.25 349 GLU A CA 1
ATOM 2799 C C . GLU A 1 349 ? -18.258 10.511 5.892 1.00 89.25 349 GLU A C 1
ATOM 2801 O O . GLU A 1 349 ? -17.981 10.557 4.693 1.00 89.25 349 GLU A O 1
ATOM 2806 N N . LEU A 1 350 ? -18.225 9.381 6.604 1.00 88.56 350 LEU A N 1
ATOM 2807 C CA . LEU A 1 350 ? -18.054 8.043 6.060 1.00 88.56 350 LEU A CA 1
ATOM 2808 C C . LEU A 1 350 ? -19.367 7.265 6.277 1.00 88.56 350 LEU A C 1
ATOM 2810 O O . LEU A 1 350 ? -19.707 7.001 7.430 1.00 88.56 350 LEU A O 1
ATOM 2814 N N . PRO A 1 351 ? -20.132 6.919 5.221 1.00 86.25 351 PRO A N 1
ATOM 2815 C CA . PRO A 1 351 ? -21.476 6.346 5.352 1.00 86.25 351 PRO A CA 1
ATOM 2816 C C . PRO A 1 351 ? -21.436 4.835 5.647 1.00 86.25 351 PRO A C 1
ATOM 2818 O O . PRO A 1 351 ? -21.956 4.023 4.882 1.00 86.25 351 PRO A O 1
ATOM 2821 N N . ILE A 1 352 ? -20.792 4.461 6.750 1.00 91.31 352 ILE A N 1
ATOM 2822 C CA . ILE A 1 352 ? -20.696 3.091 7.274 1.00 91.31 352 ILE A CA 1
ATOM 2823 C C . ILE A 1 352 ? -21.143 3.066 8.740 1.00 91.31 352 ILE A C 1
ATOM 2825 O O . ILE A 1 352 ? -21.199 4.111 9.389 1.00 91.31 352 ILE A O 1
ATOM 2829 N N . SER A 1 353 ? -21.462 1.888 9.277 1.00 93.69 353 SER A N 1
ATOM 2830 C CA . SER A 1 353 ? -21.745 1.760 10.709 1.00 93.69 353 SER A CA 1
ATOM 2831 C C . SER A 1 353 ? -20.450 1.851 11.533 1.00 93.69 353 SER A C 1
ATOM 2833 O O . SER A 1 353 ? -19.359 1.536 11.049 1.00 93.69 353 SER A O 1
ATOM 2835 N N . MET A 1 354 ? -20.563 2.269 12.798 1.00 95.00 354 MET A N 1
ATOM 2836 C CA . MET A 1 354 ? -19.432 2.226 13.734 1.00 95.00 354 MET A CA 1
ATOM 2837 C C . MET A 1 354 ? -18.980 0.785 13.995 1.00 95.00 354 MET A C 1
ATOM 2839 O O . MET A 1 354 ? -17.786 0.533 14.117 1.00 95.00 354 MET A O 1
ATOM 2843 N N . GLU A 1 355 ? -19.916 -0.165 14.019 1.00 94.25 355 GLU A N 1
ATOM 2844 C CA . GLU A 1 355 ? -19.606 -1.590 14.122 1.00 94.25 355 GLU A CA 1
ATOM 2845 C C . GLU A 1 355 ? -18.705 -2.057 12.967 1.00 94.25 355 GLU A C 1
ATOM 2847 O O . GLU A 1 355 ? -17.637 -2.605 13.224 1.00 94.25 355 GLU A O 1
ATOM 2852 N N . ASP A 1 356 ? -19.059 -1.754 11.713 1.00 94.06 356 ASP A N 1
ATOM 2853 C CA . ASP A 1 356 ? -18.262 -2.121 10.532 1.00 94.06 356 ASP A CA 1
ATOM 2854 C C . ASP A 1 356 ? -16.865 -1.481 10.572 1.00 94.06 356 ASP A C 1
ATOM 2856 O O . ASP A 1 356 ? -15.869 -2.127 10.235 1.00 94.06 356 ASP A O 1
ATOM 2860 N N . TRP A 1 357 ? -16.780 -0.219 11.012 1.00 94.62 357 TRP A N 1
ATOM 2861 C CA . TRP A 1 357 ? -15.509 0.481 11.215 1.00 94.62 357 TRP A CA 1
ATOM 2862 C C . TRP A 1 357 ? -14.627 -0.232 12.248 1.00 94.62 357 TRP A C 1
ATOM 2864 O O . TRP A 1 357 ? -13.455 -0.504 11.983 1.00 94.62 357 TRP A O 1
ATOM 2874 N N . VAL A 1 358 ? -15.196 -0.601 13.401 1.00 94.25 358 VAL A N 1
ATOM 2875 C CA . VAL A 1 358 ? -14.487 -1.342 14.454 1.00 94.25 358 VAL A CA 1
ATOM 2876 C C . VAL A 1 358 ? -14.072 -2.732 13.968 1.00 94.25 358 VAL A C 1
ATOM 2878 O O . VAL A 1 358 ? -12.951 -3.148 14.253 1.00 94.25 358 VAL A O 1
ATOM 2881 N N . ILE A 1 359 ? -14.907 -3.440 13.199 1.00 93.38 359 ILE A N 1
ATOM 2882 C CA . ILE A 1 359 ? -14.541 -4.734 12.596 1.00 93.38 359 ILE A CA 1
ATOM 2883 C C . ILE A 1 359 ? -13.314 -4.571 11.693 1.00 93.38 359 ILE A C 1
ATOM 2885 O O . ILE A 1 359 ? -12.358 -5.332 11.837 1.00 93.38 359 ILE A O 1
ATOM 2889 N N . GLY A 1 360 ? -13.296 -3.564 10.814 1.00 90.69 360 GLY A N 1
ATOM 2890 C CA . GLY A 1 360 ? -12.139 -3.286 9.959 1.00 90.69 360 GLY A CA 1
ATOM 2891 C C . GLY A 1 360 ? -10.869 -2.990 10.751 1.00 90.69 360 GLY A C 1
ATOM 2892 O O . GLY A 1 360 ? -9.825 -3.578 10.472 1.00 90.69 360 GLY A O 1
ATOM 2893 N N . LEU A 1 361 ? -10.964 -2.166 11.801 1.00 90.12 361 LEU A N 1
ATOM 2894 C CA . LEU A 1 361 ? -9.838 -1.920 12.705 1.00 90.12 361 LEU A CA 1
ATOM 2895 C C . LEU A 1 361 ? -9.352 -3.210 13.380 1.00 90.12 361 LEU A C 1
ATOM 2897 O O . LEU A 1 361 ? -8.146 -3.418 13.495 1.00 90.12 361 LEU A O 1
ATOM 2901 N N . LEU A 1 362 ? -10.254 -4.089 13.820 1.00 91.75 362 LEU A N 1
ATOM 2902 C CA . LEU A 1 362 ? -9.882 -5.351 14.460 1.00 91.75 362 LEU A CA 1
ATOM 2903 C C . LEU A 1 362 ? -9.143 -6.292 13.509 1.00 91.75 362 LEU A C 1
ATOM 2905 O O . LEU A 1 362 ? -8.149 -6.881 13.927 1.00 91.75 362 LEU A O 1
ATOM 2909 N N . VAL A 1 363 ? -9.595 -6.429 12.258 1.00 87.88 363 VAL A N 1
ATOM 2910 C CA . VAL A 1 363 ? -8.933 -7.288 11.259 1.00 87.88 363 VAL A CA 1
ATOM 2911 C C . VAL A 1 363 ? -7.460 -6.907 11.113 1.00 87.88 363 VAL A C 1
ATOM 2913 O O . VAL A 1 363 ? -6.591 -7.771 11.233 1.00 87.88 363 VAL A O 1
ATOM 2916 N N . GLU A 1 364 ? -7.189 -5.616 10.926 1.00 85.62 364 GLU A N 1
ATOM 2917 C CA . GLU A 1 364 ? -5.832 -5.092 10.761 1.00 85.62 364 GLU A CA 1
ATOM 2918 C C . GLU A 1 364 ? -5.021 -5.236 12.057 1.00 85.62 364 GLU A C 1
ATOM 2920 O O . GLU A 1 364 ? -3.972 -5.878 12.083 1.00 85.62 364 GLU A O 1
ATOM 2925 N N . ASN A 1 365 ? -5.533 -4.726 13.182 1.00 87.75 365 ASN A N 1
ATOM 2926 C CA . ASN A 1 365 ? -4.768 -4.675 14.430 1.00 87.75 365 ASN A CA 1
ATOM 2927 C C . ASN A 1 365 ? -4.496 -6.059 15.039 1.00 87.75 365 ASN A C 1
ATOM 2929 O O . ASN A 1 365 ? -3.448 -6.250 15.658 1.00 87.75 365 ASN A O 1
ATOM 2933 N N . ILE A 1 366 ? -5.390 -7.041 14.854 1.00 88.38 366 ILE A N 1
ATOM 2934 C CA . ILE A 1 366 ? -5.127 -8.436 15.245 1.00 88.38 366 ILE A CA 1
ATOM 2935 C C . ILE A 1 366 ? -3.956 -8.992 14.450 1.00 88.38 366 ILE A C 1
ATOM 2937 O O . ILE A 1 366 ? -3.074 -9.618 15.036 1.00 88.38 366 ILE A O 1
ATOM 2941 N N . ALA A 1 367 ? -3.929 -8.761 13.142 1.00 81.06 367 ALA A N 1
ATOM 2942 C CA . ALA A 1 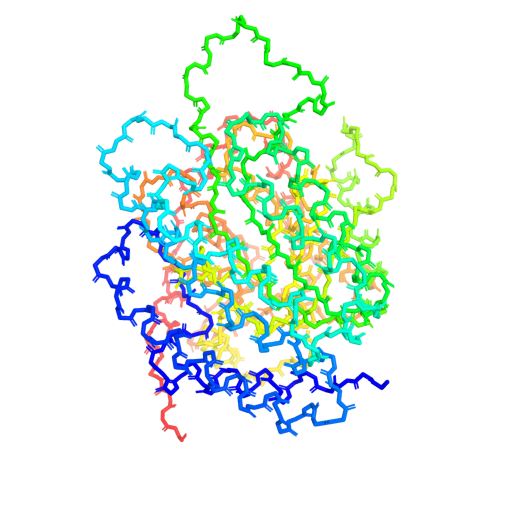367 ? -2.870 -9.295 12.313 1.00 81.06 367 ALA A CA 1
ATOM 2943 C C . ALA A 1 367 ? -1.516 -8.632 12.597 1.00 81.06 367 ALA A C 1
ATOM 2945 O O . ALA A 1 367 ? -0.516 -9.335 12.739 1.00 81.06 367 ALA A O 1
ATOM 2946 N N . LEU A 1 368 ? -1.488 -7.310 12.797 1.00 81.38 368 LEU A N 1
ATOM 2947 C CA . LEU A 1 368 ? -0.273 -6.616 13.227 1.00 81.38 368 LEU A CA 1
ATOM 2948 C C . LEU A 1 368 ? 0.212 -7.124 14.598 1.00 81.38 368 LEU A C 1
ATOM 2950 O O . LEU A 1 368 ? 1.398 -7.382 14.790 1.00 81.38 368 LEU A O 1
ATOM 2954 N N . ALA A 1 369 ? -0.702 -7.355 15.547 1.00 84.50 369 ALA A N 1
ATOM 2955 C CA . ALA A 1 369 ? -0.368 -7.845 16.887 1.00 84.50 369 ALA A CA 1
ATOM 2956 C C . ALA A 1 369 ? 0.193 -9.285 16.921 1.00 84.50 369 ALA A C 1
ATOM 2958 O O . ALA A 1 369 ? 0.731 -9.704 17.955 1.00 84.50 369 ALA A O 1
ATOM 2959 N N . GLN A 1 370 ? 0.058 -10.033 15.820 1.00 78.12 370 GLN A N 1
ATOM 2960 C CA . GLN A 1 370 ? 0.575 -11.393 15.641 1.00 78.12 370 GLN A CA 1
ATOM 2961 C C . GLN A 1 370 ? 1.977 -11.440 15.026 1.00 78.12 370 GLN A C 1
ATOM 2963 O O . GLN A 1 370 ? 2.575 -12.518 15.005 1.00 78.12 370 GLN A O 1
ATOM 2968 N N . LEU A 1 371 ? 2.514 -10.307 14.559 1.00 74.94 371 LEU A N 1
ATOM 2969 C CA . LEU A 1 371 ? 3.860 -10.259 13.996 1.00 74.94 371 LEU A CA 1
ATOM 2970 C C . LEU A 1 371 ? 4.904 -10.725 15.032 1.00 74.94 371 LEU A C 1
ATOM 2972 O O . LEU A 1 371 ? 4.786 -10.422 16.228 1.00 74.94 371 LEU A O 1
ATOM 2976 N N . PRO A 1 372 ? 5.921 -11.496 14.611 1.00 69.00 372 PRO A N 1
ATOM 2977 C CA . PRO A 1 372 ? 6.987 -11.916 15.508 1.00 69.00 372 PRO A CA 1
ATOM 2978 C C . PRO A 1 372 ? 7.801 -10.695 15.947 1.00 69.00 372 PRO A C 1
ATOM 2980 O O . PRO A 1 372 ? 8.156 -9.857 15.126 1.00 69.00 372 PRO A O 1
ATOM 2983 N N . ALA A 1 373 ? 8.121 -10.607 17.240 1.00 71.50 373 ALA A N 1
ATOM 2984 C CA . ALA A 1 373 ? 9.005 -9.555 17.730 1.00 71.50 373 ALA A CA 1
ATOM 2985 C C . ALA A 1 373 ? 10.431 -9.812 17.225 1.00 71.50 373 ALA A C 1
ATOM 2987 O O . ALA A 1 373 ? 11.000 -10.869 17.516 1.00 71.50 373 ALA A O 1
ATOM 2988 N N . THR A 1 374 ? 11.012 -8.858 16.506 1.00 63.31 374 THR A N 1
ATOM 2989 C CA . THR A 1 374 ? 12.365 -8.978 15.947 1.00 63.31 374 THR A CA 1
ATOM 2990 C C . THR A 1 374 ? 13.424 -8.358 16.858 1.00 63.31 374 THR A C 1
ATOM 2992 O O . THR A 1 374 ? 14.618 -8.632 16.711 1.00 63.31 374 THR A O 1
ATOM 2995 N N . GLY A 1 375 ? 13.007 -7.539 17.832 1.00 62.69 375 GLY A N 1
ATOM 2996 C CA . GLY A 1 375 ? 13.904 -6.826 18.740 1.00 62.69 375 GLY A CA 1
ATOM 2997 C C . GLY A 1 375 ? 14.561 -5.603 18.097 1.00 62.69 375 GLY A C 1
ATOM 2998 O O . GLY A 1 375 ? 15.461 -5.005 18.695 1.00 62.69 375 GLY A O 1
ATOM 2999 N N . LYS A 1 376 ? 14.131 -5.226 16.887 1.00 58.03 376 LYS A N 1
ATOM 3000 C CA . LYS A 1 376 ? 14.529 -3.992 16.217 1.00 58.03 376 LYS A CA 1
ATOM 3001 C C . LYS A 1 376 ? 13.349 -3.032 16.231 1.00 58.03 376 LYS A C 1
ATOM 3003 O O . LYS A 1 376 ? 12.343 -3.285 15.579 1.00 58.03 376 LYS A O 1
ATOM 3008 N N . ASP A 1 377 ? 13.537 -1.883 16.884 1.00 55.22 377 ASP A N 1
ATOM 3009 C CA . ASP A 1 377 ? 12.525 -0.828 17.032 1.00 55.22 377 ASP A CA 1
ATOM 3010 C C . ASP A 1 377 ? 11.712 -0.580 15.740 1.00 55.22 377 ASP A C 1
ATOM 3012 O O . ASP A 1 377 ? 10.497 -0.484 15.801 1.00 55.22 377 ASP A O 1
ATOM 3016 N N . ASN A 1 378 ? 12.336 -0.517 14.559 1.00 54.97 378 ASN A N 1
ATOM 3017 C CA . ASN A 1 378 ? 11.614 -0.220 13.311 1.00 54.97 378 ASN A CA 1
ATOM 3018 C C . ASN A 1 378 ? 10.718 -1.363 12.802 1.00 54.97 378 ASN A C 1
ATOM 3020 O O . ASN A 1 378 ? 9.696 -1.088 12.189 1.00 54.97 378 ASN A O 1
ATOM 3024 N N . GLU A 1 379 ? 11.106 -2.619 13.018 1.00 58.44 379 GLU A N 1
ATOM 3025 C CA . GLU A 1 379 ? 10.353 -3.792 12.543 1.00 58.44 379 GLU A CA 1
ATOM 3026 C C . GLU A 1 379 ? 9.215 -4.146 13.522 1.00 58.44 379 GLU A C 1
ATOM 3028 O O . GLU A 1 379 ? 8.186 -4.680 13.117 1.00 58.44 379 GLU A O 1
ATOM 3033 N N . ASP A 1 380 ? 9.356 -3.761 14.795 1.00 68.62 380 ASP A N 1
ATOM 3034 C CA . ASP A 1 380 ? 8.361 -4.005 15.843 1.00 68.62 380 ASP A CA 1
ATOM 3035 C C . ASP A 1 380 ? 7.274 -2.907 15.933 1.00 68.62 380 ASP A C 1
ATOM 3037 O O . ASP A 1 380 ? 6.358 -3.007 16.751 1.00 68.62 380 ASP A O 1
ATOM 3041 N N . GLY A 1 381 ? 7.330 -1.854 15.106 1.00 73.19 381 GLY A N 1
ATOM 3042 C CA . GLY A 1 381 ? 6.366 -0.743 15.144 1.00 73.19 381 GLY A CA 1
ATOM 3043 C C . GLY A 1 381 ? 4.930 -1.162 14.889 1.00 73.19 381 GLY A C 1
ATOM 3044 O O . GLY A 1 381 ? 4.053 -0.881 15.708 1.00 73.19 381 GLY A O 1
ATOM 3045 N N . TYR A 1 382 ? 4.709 -1.925 13.823 1.00 76.88 382 TYR A N 1
ATOM 3046 C CA . TYR A 1 382 ? 3.410 -2.517 13.521 1.00 76.88 382 TYR A CA 1
ATOM 3047 C C . TYR A 1 382 ? 2.914 -3.414 14.661 1.00 76.88 382 TYR A C 1
ATOM 3049 O O . TYR A 1 382 ? 1.769 -3.304 15.100 1.00 76.88 382 TYR A O 1
ATOM 3057 N N . LEU A 1 383 ? 3.804 -4.245 15.213 1.00 79.12 383 LEU A N 1
ATOM 3058 C CA . LEU A 1 383 ? 3.494 -5.125 16.338 1.00 79.12 383 LEU A CA 1
ATOM 3059 C C . LEU A 1 383 ? 3.011 -4.344 17.567 1.00 79.12 383 LEU A C 1
ATOM 3061 O O . LEU A 1 383 ? 2.005 -4.706 18.187 1.00 79.12 383 LEU A O 1
ATOM 3065 N N . PHE A 1 384 ? 3.722 -3.277 17.938 1.00 81.38 384 PHE A N 1
ATOM 3066 C CA . PHE A 1 384 ? 3.341 -2.438 19.072 1.00 81.38 384 PHE A CA 1
ATOM 3067 C C . PHE A 1 384 ? 2.062 -1.650 18.802 1.00 81.38 384 PHE A C 1
ATOM 3069 O O . PHE A 1 384 ? 1.239 -1.542 19.712 1.00 81.38 384 PHE A O 1
ATOM 3076 N N . SER A 1 385 ? 1.866 -1.165 17.573 1.00 84.19 385 SER A N 1
ATOM 3077 C CA . SER A 1 385 ? 0.643 -0.478 17.149 1.00 84.19 385 SER A CA 1
ATOM 3078 C C . SER A 1 385 ? -0.590 -1.365 17.331 1.00 84.19 385 SER A C 1
ATOM 3080 O O . SER A 1 385 ? -1.501 -1.020 18.090 1.00 84.19 385 SER A O 1
ATOM 3082 N N . GLY A 1 386 ? -0.559 -2.576 16.759 1.00 87.75 386 GLY A N 1
ATOM 3083 C CA . GLY A 1 386 ? -1.662 -3.533 16.852 1.00 87.75 386 GLY A CA 1
ATOM 3084 C C . GLY A 1 386 ? -2.001 -3.895 18.298 1.00 87.75 386 GLY A C 1
ATOM 3085 O O . GLY A 1 386 ? -3.161 -3.859 18.711 1.00 87.75 386 GLY A O 1
ATOM 3086 N N . ARG A 1 387 ? -0.983 -4.178 19.121 1.00 88.19 387 ARG A N 1
ATOM 3087 C CA . ARG A 1 387 ? -1.180 -4.500 20.547 1.00 88.19 387 ARG A CA 1
ATOM 3088 C C . ARG A 1 387 ? -1.746 -3.328 21.338 1.00 88.19 387 ARG A C 1
ATOM 3090 O O . ARG A 1 387 ? -2.614 -3.535 22.186 1.00 88.19 387 ARG A O 1
ATOM 3097 N N . LEU A 1 388 ? -1.253 -2.116 21.084 1.00 89.06 388 LEU A N 1
ATOM 3098 C CA . LEU A 1 388 ? -1.736 -0.912 21.749 1.00 89.06 388 LEU A CA 1
ATOM 3099 C C . LEU A 1 388 ? -3.217 -0.719 21.440 1.00 89.06 388 LEU A C 1
ATOM 3101 O O . LEU A 1 388 ? -4.008 -0.580 22.370 1.00 89.06 388 LEU A O 1
ATOM 3105 N N . MET A 1 389 ? -3.587 -0.762 20.159 1.00 90.38 389 MET A N 1
ATOM 3106 C CA . MET A 1 389 ? -4.959 -0.533 19.725 1.00 90.38 389 MET A CA 1
ATOM 3107 C C . MET A 1 389 ? -5.924 -1.564 20.318 1.00 90.38 389 MET A C 1
ATOM 3109 O O . MET A 1 389 ? -6.952 -1.185 20.873 1.00 90.38 389 MET A O 1
ATOM 3113 N N . LEU A 1 390 ? -5.570 -2.855 20.300 1.00 92.06 390 LEU A N 1
ATOM 3114 C CA . LEU A 1 390 ? -6.402 -3.905 20.904 1.00 92.06 390 LEU A CA 1
ATOM 3115 C C . LEU A 1 390 ? -6.599 -3.701 22.409 1.00 92.06 390 LEU A C 1
ATOM 3117 O O . LEU A 1 390 ? -7.732 -3.761 22.888 1.00 92.06 390 LEU A O 1
ATOM 3121 N N . ASN A 1 391 ? -5.527 -3.393 23.145 1.00 91.19 391 ASN A N 1
ATOM 3122 C CA . ASN A 1 391 ? -5.625 -3.083 24.571 1.00 91.19 391 ASN A CA 1
ATOM 3123 C C . ASN A 1 391 ? -6.541 -1.869 24.821 1.00 91.19 391 ASN A C 1
ATOM 3125 O O . ASN A 1 391 ? -7.309 -1.870 25.779 1.00 91.19 391 ASN A O 1
ATOM 3129 N N . GLN A 1 392 ? -6.483 -0.829 23.977 1.00 91.50 392 GLN A N 1
ATOM 3130 C CA . GLN A 1 392 ? -7.367 0.337 24.108 1.00 91.50 392 GLN A CA 1
ATOM 3131 C C . GLN A 1 392 ? -8.836 -0.027 23.847 1.00 91.50 392 GLN A C 1
ATOM 3133 O O . GLN A 1 392 ? -9.706 0.349 24.632 1.00 91.50 392 GLN A O 1
ATOM 3138 N N . LEU A 1 393 ? -9.126 -0.817 22.810 1.00 93.25 393 LEU A N 1
ATOM 3139 C CA . LEU A 1 393 ? -10.491 -1.265 22.517 1.00 93.25 393 LEU A CA 1
ATOM 3140 C C . LEU A 1 393 ? -11.089 -2.089 23.675 1.00 93.25 393 LEU A C 1
ATOM 3142 O O . LEU A 1 393 ? -12.264 -1.909 24.007 1.00 93.25 393 LEU A O 1
ATOM 3146 N N . PHE A 1 394 ? -10.297 -2.951 24.329 1.00 92.94 394 PHE A N 1
ATOM 3147 C CA . PHE A 1 394 ? -10.729 -3.675 25.534 1.00 92.94 394 PHE A CA 1
ATOM 3148 C C . PHE A 1 394 ? -10.891 -2.751 26.750 1.00 92.94 394 PHE A C 1
ATOM 3150 O O . PHE A 1 394 ? -11.907 -2.828 27.445 1.00 92.94 394 PHE A O 1
ATOM 3157 N N . ALA A 1 395 ? -9.932 -1.853 27.002 1.00 91.50 395 ALA A N 1
ATOM 3158 C CA . ALA A 1 395 ? -9.949 -0.946 28.153 1.00 91.50 395 ALA A CA 1
ATOM 3159 C C . ALA A 1 395 ? -11.180 -0.026 28.159 1.00 91.50 395 ALA A C 1
ATOM 3161 O O . ALA A 1 395 ? -11.813 0.158 29.202 1.00 91.50 395 ALA A O 1
ATOM 3162 N N . HIS A 1 396 ? -11.569 0.477 26.985 1.00 93.44 396 HIS A N 1
ATOM 3163 C CA . HIS A 1 396 ? -12.771 1.295 26.802 1.00 93.44 396 HIS A CA 1
ATOM 3164 C C . HIS A 1 396 ? -14.048 0.476 26.588 1.00 93.44 396 HIS A C 1
ATOM 3166 O O . HIS A 1 396 ? -15.119 1.049 26.406 1.00 93.44 396 HIS A O 1
ATOM 3172 N N . LYS A 1 397 ? -13.959 -0.859 26.661 1.00 93.25 397 LYS A N 1
ATOM 3173 C CA . LYS A 1 397 ? -15.077 -1.802 26.515 1.00 93.25 397 LYS A CA 1
ATOM 3174 C C . LYS A 1 397 ? -15.788 -1.751 25.158 1.00 93.25 397 LYS A C 1
ATOM 3176 O O . LYS A 1 397 ? -16.857 -2.349 25.046 1.00 93.25 397 LYS A O 1
ATOM 3181 N N . ILE A 1 398 ? -15.161 -1.144 24.147 1.00 94.56 398 ILE A N 1
ATOM 3182 C CA . ILE A 1 398 ? -15.631 -1.141 22.754 1.00 94.56 398 ILE A CA 1
ATOM 3183 C C . ILE A 1 398 ? -15.682 -2.570 22.224 1.00 94.56 398 ILE A C 1
ATOM 3185 O O . ILE A 1 398 ? -16.600 -2.933 21.501 1.00 94.56 398 ILE A O 1
ATOM 3189 N N . ILE A 1 399 ? -14.727 -3.409 22.627 1.00 93.69 399 ILE A N 1
ATOM 3190 C CA . ILE A 1 399 ? -14.811 -4.853 22.430 1.00 93.69 399 ILE A CA 1
ATOM 3191 C C . ILE A 1 399 ? -14.886 -5.561 23.774 1.00 93.69 399 ILE A C 1
ATOM 3193 O O . ILE A 1 399 ? -14.211 -5.208 24.743 1.00 93.69 399 ILE A O 1
ATOM 3197 N N . LYS A 1 400 ? -15.720 -6.596 23.833 1.00 90.56 400 LYS A N 1
ATOM 3198 C CA . LYS A 1 400 ? -15.852 -7.466 25.002 1.00 90.56 400 LYS A CA 1
ATOM 3199 C C . LYS A 1 400 ? -15.756 -8.906 24.556 1.00 90.56 400 LYS A C 1
ATOM 3201 O O . LYS A 1 400 ? -16.323 -9.293 23.537 1.00 90.56 400 LYS A O 1
ATOM 3206 N N . PHE A 1 401 ? -15.058 -9.693 25.361 1.00 82.81 401 PHE A N 1
ATOM 3207 C CA . PHE A 1 401 ? -14.914 -11.117 25.140 1.00 82.81 401 PHE A CA 1
ATOM 3208 C C . PHE A 1 401 ? -15.535 -11.888 26.305 1.00 82.81 401 PHE A C 1
ATOM 3210 O O . PHE A 1 401 ? -15.101 -11.745 27.449 1.00 82.81 401 PHE A O 1
ATOM 3217 N N . ALA A 1 402 ? -16.563 -12.683 26.015 1.00 79.81 402 ALA A N 1
ATOM 3218 C CA . ALA A 1 402 ? -17.263 -13.515 26.990 1.00 79.81 402 ALA A CA 1
ATOM 3219 C C . ALA A 1 402 ? -17.742 -14.813 26.328 1.00 79.81 402 ALA A C 1
ATOM 3221 O O . ALA A 1 402 ? -18.235 -14.783 25.205 1.00 79.81 402 ALA A O 1
ATOM 3222 N N . GLU A 1 403 ? -17.601 -15.952 27.017 1.00 75.44 403 GLU A N 1
ATOM 3223 C CA . GLU A 1 403 ? -18.126 -17.259 26.566 1.00 75.44 403 GLU A CA 1
ATOM 3224 C C . GLU A 1 403 ? -17.742 -17.637 25.120 1.00 75.44 403 GLU A C 1
ATOM 3226 O O . GLU A 1 403 ? -18.563 -18.120 24.341 1.00 75.44 403 GLU A O 1
ATOM 3231 N N . SER A 1 404 ? -16.486 -17.392 24.734 1.00 74.44 404 SER A N 1
ATOM 3232 C CA . SER A 1 404 ? -15.991 -17.644 23.370 1.00 74.44 404 SER A CA 1
ATOM 3233 C C . SER A 1 404 ? -16.664 -16.816 22.269 1.00 74.44 404 SER A C 1
ATOM 3235 O O . SER A 1 404 ? -16.560 -17.156 21.092 1.00 74.44 404 SER A O 1
ATOM 3237 N N . ARG A 1 405 ? -17.323 -15.714 22.635 1.00 84.31 405 ARG A N 1
ATOM 3238 C CA . ARG A 1 405 ? -17.926 -14.748 21.720 1.00 84.31 405 ARG A CA 1
ATOM 3239 C C . ARG A 1 405 ? -17.279 -13.379 21.900 1.00 84.31 405 ARG A C 1
ATOM 3241 O O . ARG A 1 405 ? -17.051 -12.929 23.025 1.00 84.31 405 ARG A O 1
ATOM 3248 N N . LEU A 1 406 ? -17.025 -12.717 20.776 1.00 91.19 406 LEU A N 1
ATOM 3249 C CA . LEU A 1 406 ? -16.659 -11.308 20.738 1.00 91.19 406 LEU A CA 1
ATOM 3250 C C . LEU A 1 406 ? -17.922 -10.474 20.480 1.00 91.19 406 LEU A C 1
ATOM 3252 O O . LEU A 1 406 ? -18.785 -10.870 19.696 1.00 91.19 406 LEU A O 1
ATOM 3256 N N . SER A 1 407 ? -18.054 -9.337 21.154 1.00 92.38 407 SER A N 1
ATOM 3257 C CA . SER A 1 407 ? -19.123 -8.365 20.904 1.00 92.38 407 SER A CA 1
ATOM 3258 C C . SER A 1 407 ? -18.553 -6.959 20.835 1.00 92.38 407 SER A C 1
ATOM 3260 O O . SER A 1 407 ? -17.645 -6.645 21.610 1.00 92.38 407 SER A O 1
ATOM 3262 N N . ILE A 1 408 ? -19.136 -6.129 19.973 1.00 93.88 408 ILE A N 1
ATOM 3263 C CA . ILE A 1 408 ? -18.794 -4.717 19.817 1.00 93.88 408 ILE A CA 1
ATOM 3264 C C . ILE A 1 408 ? -19.844 -3.866 20.548 1.00 93.88 408 ILE A C 1
ATOM 3266 O O . ILE A 1 408 ? -21.040 -4.139 20.469 1.00 93.88 408 ILE A O 1
ATOM 3270 N N . ASP A 1 409 ? -19.383 -2.881 21.312 1.00 92.44 409 ASP A N 1
ATOM 3271 C CA . ASP A 1 409 ? -20.183 -1.844 21.961 1.00 92.44 409 ASP A CA 1
ATOM 3272 C C . ASP A 1 409 ? -19.819 -0.508 21.312 1.00 92.44 409 ASP A C 1
ATOM 3274 O O . ASP A 1 409 ? -18.751 0.057 21.544 1.00 92.44 409 ASP A O 1
ATOM 3278 N N . ASP A 1 410 ? -20.704 -0.030 20.447 1.00 88.56 410 ASP A N 1
ATOM 3279 C CA . ASP A 1 410 ? -20.542 1.197 19.675 1.00 88.56 410 ASP A CA 1
ATOM 3280 C C . ASP A 1 410 ? -21.209 2.405 20.352 1.00 88.56 410 ASP A C 1
ATOM 3282 O O . ASP A 1 410 ? -21.500 3.419 19.709 1.00 88.56 410 ASP A O 1
ATOM 3286 N N . SER A 1 411 ? -21.458 2.323 21.667 1.00 93.25 411 SER A N 1
ATOM 3287 C CA . SER A 1 411 ? -22.116 3.404 22.393 1.00 93.25 411 SER A CA 1
ATOM 3288 C C . SER A 1 411 ? -21.333 4.721 22.267 1.00 93.25 411 SER A C 1
ATOM 3290 O O . SER A 1 411 ? -20.122 4.758 22.516 1.00 93.25 411 SER A O 1
ATOM 3292 N N . PRO A 1 412 ? -22.006 5.854 21.969 1.00 91.31 412 PRO A N 1
ATOM 3293 C CA . PRO A 1 412 ? -21.324 7.134 21.774 1.00 91.31 412 PRO A CA 1
ATOM 3294 C C . PRO A 1 412 ? -20.458 7.564 22.961 1.00 91.31 412 PRO A C 1
ATOM 3296 O O . PRO A 1 412 ? -19.466 8.262 22.780 1.00 91.31 412 PRO A O 1
ATOM 3299 N N . LEU A 1 413 ? -20.820 7.161 24.183 1.00 93.38 413 LEU A N 1
ATOM 3300 C CA . LEU A 1 413 ? -20.024 7.443 25.375 1.00 93.38 413 LEU A CA 1
ATOM 3301 C C . LEU A 1 413 ? -18.656 6.747 25.318 1.00 93.38 413 LEU A C 1
ATOM 3303 O O . LEU A 1 413 ? -17.642 7.419 25.477 1.00 93.38 413 LEU A O 1
ATOM 3307 N N . GLN A 1 414 ? -18.624 5.437 25.049 1.00 93.38 414 GLN A N 1
ATOM 3308 C CA . GLN A 1 414 ? -17.376 4.666 25.004 1.00 93.38 414 GLN A CA 1
ATOM 3309 C C . GLN A 1 414 ? -16.480 5.115 23.852 1.00 93.38 414 GLN A C 1
ATOM 3311 O O . GLN A 1 414 ? -15.284 5.317 24.051 1.00 93.38 414 GLN A O 1
ATOM 3316 N N . ILE A 1 415 ? -17.067 5.353 22.674 1.00 94.56 415 ILE A N 1
ATOM 3317 C CA . ILE A 1 415 ? -16.335 5.867 21.510 1.00 94.56 415 ILE A CA 1
ATOM 3318 C C . ILE A 1 415 ? -15.711 7.236 21.812 1.00 94.56 415 ILE A C 1
ATOM 3320 O O . ILE A 1 415 ? -14.544 7.462 21.500 1.00 94.56 415 ILE A O 1
ATOM 3324 N N . ASN A 1 416 ? -16.445 8.146 22.460 1.00 94.31 416 ASN A N 1
ATOM 3325 C CA . ASN A 1 416 ? -15.914 9.465 22.810 1.00 94.31 416 ASN A CA 1
ATOM 3326 C C . ASN A 1 416 ? -14.793 9.398 23.858 1.00 94.31 416 ASN A C 1
ATOM 3328 O O . ASN A 1 416 ? -13.810 10.129 23.735 1.00 94.31 416 ASN A O 1
ATOM 3332 N N . GLU A 1 417 ? -14.917 8.538 24.874 1.00 94.62 417 GLU A N 1
ATOM 3333 C CA . GLU A 1 417 ? -13.861 8.328 25.876 1.00 94.62 417 GLU A CA 1
ATOM 3334 C C . GLU A 1 417 ? -12.586 7.762 25.237 1.00 94.62 417 GLU A C 1
ATOM 3336 O O . GLU A 1 417 ? -11.494 8.277 25.480 1.00 94.62 417 GLU A O 1
ATOM 3341 N N . PHE A 1 418 ? -12.736 6.767 24.362 1.00 95.12 418 PHE A N 1
ATOM 3342 C CA . PHE A 1 418 ? -11.648 6.187 23.578 1.00 95.12 418 PHE A CA 1
ATOM 3343 C C . PHE A 1 418 ? -10.955 7.222 22.685 1.00 95.12 418 PHE A C 1
ATOM 3345 O O . PHE A 1 418 ? -9.731 7.352 22.713 1.00 95.12 418 PHE A O 1
ATOM 3352 N N . LEU A 1 419 ? -11.728 8.016 21.934 1.00 94.88 419 LEU A N 1
ATOM 3353 C CA . LEU A 1 419 ? -11.180 9.071 21.080 1.00 94.88 419 LEU A CA 1
ATOM 3354 C C . LEU A 1 419 ? -10.410 10.122 21.885 1.00 94.88 419 LEU A C 1
ATOM 3356 O O . LEU A 1 419 ? -9.379 10.613 21.422 1.00 94.88 419 LEU A O 1
ATOM 3360 N N . LEU A 1 420 ? -10.900 10.491 23.071 1.00 93.94 420 LEU A N 1
ATOM 3361 C CA . LEU A 1 420 ? -10.234 11.468 23.928 1.00 93.94 420 LEU A CA 1
ATOM 3362 C C . LEU A 1 420 ? -8.877 10.949 24.422 1.00 93.94 420 LEU A C 1
ATOM 3364 O O . LEU A 1 420 ? -7.890 11.686 24.358 1.00 93.94 420 LEU A O 1
ATOM 3368 N N . GLU A 1 421 ? -8.812 9.693 24.876 1.00 92.50 421 GLU A N 1
ATOM 3369 C CA . GLU A 1 421 ? -7.553 9.082 25.313 1.00 92.50 421 GLU A CA 1
ATOM 3370 C C . GLU A 1 421 ? -6.561 8.946 24.152 1.00 92.50 421 GLU A C 1
ATOM 3372 O O . GLU A 1 421 ? -5.398 9.339 24.294 1.00 92.50 421 GLU A O 1
ATOM 3377 N N . LEU A 1 422 ? -7.015 8.470 22.986 1.00 92.50 422 LEU A N 1
ATOM 3378 C CA . LEU A 1 422 ? -6.154 8.349 21.810 1.00 92.50 422 LEU A CA 1
ATOM 3379 C C . LEU A 1 422 ? -5.591 9.698 21.368 1.00 92.50 422 LEU A C 1
ATOM 3381 O O . LEU A 1 422 ? -4.393 9.788 21.111 1.00 92.50 422 LEU A O 1
ATOM 3385 N N . LYS A 1 423 ? -6.407 10.758 21.327 1.00 92.38 423 LYS A N 1
ATOM 3386 C CA . LYS A 1 423 ? -5.938 12.114 20.992 1.00 92.38 423 LYS A CA 1
ATOM 3387 C C . LYS A 1 423 ? -4.900 12.626 21.982 1.00 92.38 423 LYS A C 1
ATOM 3389 O O . LYS A 1 423 ? -3.906 13.211 21.565 1.00 92.38 423 LYS A O 1
ATOM 3394 N N . TYR A 1 424 ? -5.106 12.397 23.279 1.00 90.62 424 TYR A N 1
ATOM 3395 C CA . TYR A 1 424 ? -4.136 12.794 24.299 1.00 90.62 424 TYR A CA 1
ATOM 3396 C C . TYR A 1 424 ? -2.807 12.046 24.135 1.00 90.62 424 TYR A C 1
ATOM 3398 O O . TYR A 1 424 ? -1.733 12.648 24.186 1.00 90.62 424 TYR A O 1
ATOM 3406 N N . PHE A 1 425 ? -2.871 10.734 23.899 1.00 89.19 425 PHE A N 1
ATOM 3407 C CA . PHE A 1 425 ? -1.681 9.919 23.687 1.00 89.19 425 PHE A CA 1
ATOM 3408 C C . PHE A 1 425 ? -0.940 10.304 22.398 1.00 89.19 425 PHE A C 1
ATOM 3410 O O . PHE A 1 425 ? 0.277 10.495 22.419 1.00 89.19 425 PHE A O 1
ATOM 3417 N N . HIS A 1 426 ? -1.678 10.489 21.303 1.00 88.69 426 HIS A N 1
ATOM 3418 C CA . HIS A 1 426 ? -1.177 10.975 20.018 1.00 88.69 426 HIS A CA 1
ATOM 3419 C C . HIS A 1 426 ? -0.484 12.338 20.149 1.00 88.69 426 HIS A C 1
ATOM 3421 O O . HIS A 1 426 ? 0.649 12.500 19.695 1.00 88.69 426 HIS A O 1
ATOM 3427 N N . GLU A 1 427 ? -1.093 13.291 20.859 1.00 86.56 427 GLU A N 1
ATOM 3428 C CA . GLU A 1 427 ? -0.483 14.594 21.123 1.00 86.56 427 GLU A CA 1
ATOM 3429 C C . GLU A 1 427 ? 0.826 14.462 21.925 1.00 86.56 427 GLU A C 1
ATOM 3431 O O . GLU A 1 427 ? 1.796 15.180 21.660 1.00 86.56 427 GLU A O 1
ATOM 3436 N N . GLY A 1 428 ? 0.886 13.523 22.874 1.00 85.44 428 GLY A N 1
ATOM 3437 C CA . GLY A 1 428 ? 2.108 13.173 23.599 1.00 85.44 428 GLY A CA 1
ATOM 3438 C C . GLY A 1 428 ? 3.215 12.651 22.677 1.00 85.44 428 GLY A C 1
ATOM 3439 O O . GLY A 1 428 ? 4.354 13.122 22.760 1.00 85.44 428 GLY A O 1
ATOM 3440 N N . LEU A 1 429 ? 2.886 11.741 21.750 1.00 82.12 429 LEU A N 1
ATOM 3441 C CA . LEU A 1 429 ? 3.827 11.248 20.735 1.00 82.12 429 LEU A CA 1
ATOM 3442 C C . LEU A 1 429 ? 4.331 12.389 19.842 1.00 82.12 429 LEU A C 1
ATOM 3444 O O . LEU A 1 429 ? 5.540 12.548 19.660 1.00 82.12 429 LEU A O 1
ATOM 3448 N N . PHE A 1 430 ? 3.425 13.243 19.363 1.00 77.38 430 PHE A N 1
ATOM 3449 C CA . PHE A 1 430 ? 3.761 14.397 18.530 1.00 77.38 430 PHE A CA 1
ATOM 3450 C C . PHE A 1 430 ? 4.691 15.388 19.248 1.00 77.38 430 PHE A C 1
ATOM 3452 O O . PHE A 1 430 ? 5.649 15.906 18.669 1.00 77.38 430 PHE A O 1
ATOM 3459 N N . ARG A 1 431 ? 4.461 15.624 20.544 1.00 78.38 431 ARG A N 1
ATOM 3460 C CA . ARG A 1 431 ? 5.293 16.496 21.390 1.00 78.38 431 ARG A CA 1
ATOM 3461 C C . ARG A 1 431 ? 6.591 15.839 21.870 1.00 78.38 431 ARG A C 1
ATOM 3463 O O . ARG A 1 431 ? 7.355 16.494 22.578 1.00 78.38 431 ARG A O 1
ATOM 3470 N N . LYS A 1 432 ? 6.862 14.589 21.477 1.00 78.44 432 LYS A N 1
ATOM 3471 C CA . LYS A 1 432 ? 8.021 13.800 21.923 1.00 78.44 432 LYS A CA 1
ATOM 3472 C C . LYS A 1 432 ? 8.073 13.636 23.447 1.00 78.44 432 LYS A C 1
ATOM 3474 O O . LYS A 1 432 ? 9.148 13.686 24.041 1.00 78.44 432 LYS A O 1
ATOM 3479 N N . ASP A 1 433 ? 6.911 13.466 24.080 1.00 82.50 433 ASP A N 1
ATOM 3480 C CA . ASP A 1 433 ? 6.799 13.255 25.525 1.00 82.50 433 ASP A CA 1
ATOM 3481 C C . ASP A 1 433 ? 7.460 11.920 25.928 1.00 82.50 433 ASP A C 1
ATOM 3483 O O . ASP A 1 433 ? 7.009 10.856 25.483 1.00 82.50 433 ASP A O 1
ATOM 3487 N N . PRO A 1 434 ? 8.494 11.927 26.795 1.00 81.69 434 PRO A N 1
ATOM 3488 C CA . PRO A 1 434 ? 9.143 10.707 27.266 1.00 81.69 434 PRO A CA 1
ATOM 3489 C C . PRO A 1 434 ? 8.176 9.670 27.852 1.00 81.69 434 PRO A C 1
ATOM 3491 O O . PRO A 1 434 ? 8.415 8.472 27.700 1.00 81.69 434 PRO A O 1
ATOM 3494 N N . ALA A 1 435 ? 7.086 10.099 28.497 1.00 84.81 435 ALA A N 1
ATOM 3495 C CA . ALA A 1 435 ? 6.100 9.187 29.072 1.00 84.81 435 ALA A CA 1
ATOM 3496 C C . ALA A 1 435 ? 5.302 8.447 27.988 1.00 84.81 435 ALA A C 1
ATOM 3498 O O . ALA A 1 435 ? 5.099 7.236 28.094 1.00 84.81 435 ALA A O 1
ATOM 3499 N N . ALA A 1 436 ? 4.910 9.143 26.916 1.00 81.44 436 ALA A N 1
ATOM 3500 C CA . ALA A 1 436 ? 4.223 8.532 25.780 1.00 81.44 436 ALA A CA 1
ATOM 3501 C C . ALA A 1 436 ? 5.133 7.526 25.051 1.00 81.44 436 ALA A C 1
ATOM 3503 O O . ALA A 1 436 ? 4.715 6.413 24.727 1.00 81.44 436 ALA A O 1
ATOM 3504 N N . PHE A 1 437 ? 6.411 7.875 24.885 1.00 78.62 437 PHE A N 1
ATOM 3505 C CA . PHE A 1 437 ? 7.418 7.008 24.267 1.00 78.62 437 PHE A CA 1
ATOM 3506 C C . PHE A 1 437 ? 7.693 5.757 25.109 1.00 78.62 437 PHE A C 1
ATOM 3508 O O . PHE A 1 437 ? 7.794 4.651 24.573 1.00 78.62 437 PHE A O 1
ATOM 3515 N N . LEU A 1 438 ? 7.789 5.915 26.432 1.00 80.44 438 LEU A N 1
ATOM 3516 C CA . LEU A 1 438 ? 7.959 4.793 27.350 1.00 80.44 438 LEU A CA 1
ATOM 3517 C C . LEU A 1 438 ? 6.732 3.875 27.342 1.00 80.44 438 LEU A C 1
ATOM 3519 O O . LEU A 1 438 ? 6.899 2.657 27.284 1.00 80.44 438 LEU A O 1
ATOM 3523 N N . ARG A 1 439 ? 5.517 4.443 27.352 1.00 81.44 439 ARG A N 1
ATOM 3524 C CA . ARG A 1 439 ? 4.266 3.677 27.243 1.00 81.44 439 ARG A CA 1
ATOM 3525 C C . ARG A 1 439 ? 4.269 2.824 25.977 1.00 81.44 439 ARG A C 1
ATOM 3527 O O . ARG A 1 439 ? 3.959 1.645 26.076 1.00 81.44 439 ARG A O 1
ATOM 3534 N N . LEU A 1 440 ? 4.689 3.371 24.832 1.00 77.44 440 LEU A N 1
ATOM 3535 C CA . LEU A 1 440 ? 4.728 2.626 23.569 1.00 77.44 440 LEU A CA 1
ATOM 3536 C C . LEU A 1 440 ? 5.719 1.452 23.594 1.00 77.44 440 LEU A C 1
ATOM 3538 O O . LEU A 1 440 ? 5.373 0.332 23.233 1.00 77.44 440 LEU A O 1
ATOM 3542 N N . ARG A 1 441 ? 6.947 1.687 24.067 1.00 70.31 441 ARG A N 1
ATOM 3543 C CA . ARG A 1 441 ? 8.001 0.653 24.123 1.00 70.31 441 ARG A CA 1
ATOM 3544 C C . ARG A 1 441 ? 7.726 -0.471 25.122 1.00 70.31 441 ARG A C 1
ATOM 3546 O O . ARG A 1 441 ? 8.436 -1.472 25.133 1.00 70.31 441 ARG A O 1
ATOM 3553 N N . THR A 1 442 ? 6.739 -0.289 25.992 1.00 73.75 442 THR A N 1
ATOM 3554 C CA . THR A 1 442 ? 6.381 -1.236 27.050 1.00 73.75 442 THR A CA 1
ATOM 3555 C C . THR A 1 442 ? 4.970 -1.795 26.879 1.00 73.75 442 THR A C 1
ATOM 3557 O O . THR A 1 442 ? 4.444 -2.400 27.812 1.00 73.75 442 THR A O 1
ATOM 3560 N N . VAL A 1 443 ? 4.355 -1.635 25.697 1.00 79.19 443 VAL A N 1
ATOM 3561 C CA . VAL A 1 443 ? 3.042 -2.222 25.400 1.00 79.19 443 VAL A CA 1
ATOM 3562 C C . VAL A 1 443 ? 3.139 -3.746 25.451 1.00 79.19 443 VAL A C 1
ATOM 3564 O O . VAL A 1 443 ? 3.639 -4.408 24.540 1.00 79.19 443 VAL A O 1
ATOM 3567 N N . ILE A 1 444 ? 2.616 -4.304 26.538 1.00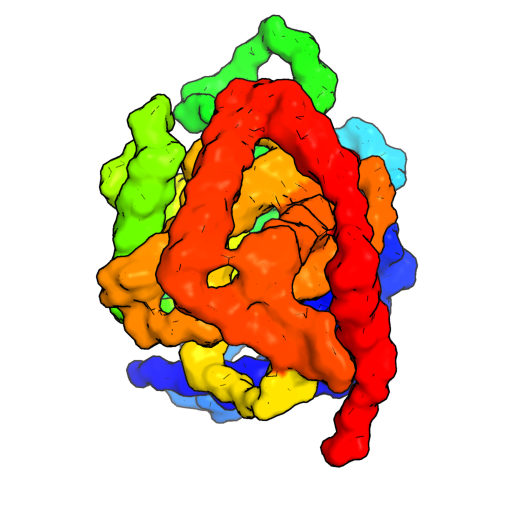 79.00 444 ILE A N 1
ATOM 3568 C CA . ILE A 1 444 ? 2.402 -5.735 26.721 1.00 79.00 444 ILE A CA 1
ATOM 3569 C C . ILE A 1 444 ? 0.915 -5.994 26.446 1.00 79.00 444 ILE A C 1
ATOM 3571 O O . ILE A 1 444 ? 0.074 -5.272 26.991 1.00 79.00 444 ILE A O 1
ATOM 3575 N N . PRO A 1 445 ? 0.563 -6.980 25.599 1.00 79.81 445 PRO A N 1
ATOM 3576 C CA . PRO A 1 445 ? -0.835 -7.329 25.389 1.00 79.81 445 PRO A CA 1
ATOM 3577 C C . PRO A 1 445 ? -1.438 -7.781 26.721 1.00 79.81 445 PRO A C 1
ATOM 3579 O O . PRO A 1 445 ? -0.845 -8.598 27.430 1.00 79.81 445 PRO A O 1
ATOM 3582 N N . ASP A 1 446 ? -2.596 -7.235 27.080 1.00 84.00 446 ASP A N 1
ATOM 3583 C CA . ASP A 1 446 ? -3.275 -7.644 28.306 1.00 84.00 446 ASP A CA 1
ATOM 3584 C C . ASP A 1 446 ? -3.830 -9.080 28.198 1.00 84.00 446 ASP A C 1
ATOM 3586 O O . ASP A 1 446 ? -3.781 -9.726 27.146 1.00 84.00 446 ASP A O 1
ATOM 3590 N N . ALA A 1 447 ? -4.356 -9.617 29.302 1.00 85.81 447 ALA A N 1
ATOM 3591 C CA . ALA A 1 447 ? -4.864 -10.988 29.336 1.00 85.81 447 ALA A CA 1
ATOM 3592 C C . ALA A 1 447 ? -6.019 -11.235 28.343 1.00 85.81 447 ALA A C 1
ATOM 3594 O O . ALA A 1 447 ? -6.158 -12.352 27.834 1.00 85.81 447 ALA A O 1
ATOM 3595 N N . GLN A 1 448 ? -6.839 -10.219 28.058 1.00 87.44 448 GLN A N 1
ATOM 3596 C CA . GLN A 1 448 ? -7.945 -10.323 27.107 1.00 87.44 448 GLN A CA 1
ATOM 3597 C C . GLN A 1 448 ? -7.417 -10.309 25.672 1.00 87.44 448 GLN A C 1
ATOM 3599 O O . GLN A 1 448 ? -7.783 -11.190 24.892 1.00 87.44 448 GLN A O 1
ATOM 3604 N N . THR A 1 449 ? -6.479 -9.414 25.358 1.00 87.25 449 THR A N 1
ATOM 3605 C CA . THR A 1 449 ? -5.765 -9.377 24.077 1.00 87.25 449 THR A CA 1
ATOM 3606 C C . THR A 1 449 ? -5.055 -10.702 23.811 1.00 87.25 449 THR A C 1
ATOM 3608 O O . THR A 1 449 ? -5.267 -11.310 22.766 1.00 87.25 449 THR A O 1
ATOM 3611 N N . VAL A 1 450 ? -4.284 -11.228 24.769 1.00 86.38 450 VAL A N 1
ATOM 3612 C CA . VAL A 1 450 ? -3.623 -12.539 24.627 1.00 86.38 450 VAL A CA 1
ATOM 3613 C C . VAL A 1 450 ? -4.642 -13.650 24.356 1.00 86.38 450 VAL A C 1
ATOM 3615 O O . VAL A 1 450 ? -4.412 -14.491 23.486 1.00 86.38 450 VAL A O 1
ATOM 3618 N N . SER A 1 451 ? -5.775 -13.650 25.063 1.00 86.44 451 SER A N 1
ATOM 3619 C CA . SER A 1 451 ? -6.829 -14.654 24.871 1.00 86.44 451 SER A CA 1
ATOM 3620 C C . SER A 1 451 ? -7.437 -14.586 23.467 1.00 86.44 451 SER A C 1
ATOM 3622 O O . SER A 1 451 ? -7.588 -15.624 22.821 1.00 86.44 451 SER A O 1
ATOM 3624 N N . LEU A 1 452 ? -7.731 -13.379 22.969 1.00 88.06 452 LEU A N 1
ATOM 3625 C CA . LEU A 1 452 ? -8.229 -13.163 21.610 1.00 88.06 452 LEU A CA 1
ATOM 3626 C C . LEU A 1 452 ? -7.226 -13.673 20.568 1.00 88.06 452 LEU A C 1
ATOM 3628 O O . LEU A 1 452 ? -7.588 -14.486 19.717 1.00 88.06 452 LEU A O 1
ATOM 3632 N N . LEU A 1 453 ? -5.959 -13.262 20.670 1.00 85.50 453 LEU A N 1
ATOM 3633 C CA . LEU A 1 453 ? -4.914 -13.662 19.724 1.00 85.50 453 LEU A CA 1
ATOM 3634 C C . LEU A 1 453 ? -4.729 -15.187 19.690 1.00 85.50 453 LEU A C 1
ATOM 3636 O O . LEU A 1 453 ? -4.621 -15.771 18.614 1.00 85.50 453 LEU A O 1
ATOM 3640 N N . GLN A 1 454 ? -4.750 -15.852 20.850 1.00 84.44 454 GLN A N 1
ATOM 3641 C CA . GLN A 1 454 ? -4.653 -17.312 20.926 1.00 84.44 454 GLN A CA 1
ATOM 3642 C C . GLN A 1 454 ? -5.837 -18.022 20.270 1.00 84.44 454 GLN A C 1
ATOM 3644 O O . GLN A 1 454 ? -5.652 -19.096 19.703 1.00 84.44 454 GLN A O 1
ATOM 3649 N N . LEU A 1 455 ? -7.045 -17.469 20.367 1.00 82.81 455 LEU A N 1
ATOM 3650 C CA . LEU A 1 455 ? -8.226 -18.066 19.751 1.00 82.81 455 LEU A CA 1
ATOM 3651 C C . LEU A 1 455 ? -8.198 -17.928 18.239 1.00 82.81 455 LEU A C 1
ATOM 3653 O O . LEU A 1 455 ? -8.447 -18.918 17.563 1.00 82.81 455 LEU A O 1
ATOM 3657 N N . ILE A 1 456 ? -7.828 -16.755 17.723 1.00 82.12 456 ILE A N 1
ATOM 3658 C CA . ILE A 1 456 ? -7.662 -16.537 16.281 1.00 82.12 456 ILE A CA 1
ATOM 3659 C C . ILE A 1 456 ? -6.654 -17.539 15.697 1.00 82.12 456 ILE A C 1
ATOM 3661 O O . ILE A 1 456 ? -6.933 -18.148 14.672 1.00 82.12 456 ILE A O 1
ATOM 3665 N N . VAL A 1 457 ? -5.531 -17.791 16.384 1.00 73.25 457 VAL A N 1
ATOM 3666 C CA . VAL A 1 457 ? -4.523 -18.781 15.949 1.00 73.25 457 VAL A CA 1
ATOM 3667 C C . VAL A 1 457 ? -5.026 -20.230 16.051 1.00 73.25 457 VAL A C 1
ATOM 3669 O O . VAL A 1 457 ? -4.617 -21.081 15.265 1.00 73.25 457 VAL A O 1
ATOM 3672 N N . LYS A 1 458 ? -5.886 -20.541 17.030 1.00 66.06 458 LYS A N 1
ATOM 3673 C CA . LYS A 1 458 ? -6.377 -21.905 17.300 1.00 66.06 458 LYS A CA 1
ATOM 3674 C C . LYS A 1 458 ? -7.611 -22.305 16.494 1.00 66.06 458 LYS A C 1
ATOM 3676 O O . LYS A 1 458 ? -7.957 -23.485 16.540 1.00 66.06 458 LYS A O 1
ATOM 3681 N N . GLN A 1 459 ? -8.294 -21.376 15.819 1.00 57.56 459 GLN A N 1
ATOM 3682 C CA . GLN A 1 459 ? -9.450 -21.731 14.996 1.00 57.56 459 GLN A CA 1
ATOM 3683 C C . GLN A 1 459 ? -8.990 -22.709 13.901 1.00 57.56 459 GLN A C 1
ATOM 3685 O O . GLN A 1 459 ? -8.106 -22.360 13.114 1.00 57.56 459 GLN A O 1
ATOM 3690 N N . PRO A 1 460 ? -9.515 -23.951 13.866 1.00 41.59 460 PRO A N 1
ATOM 3691 C CA . PRO A 1 460 ? -9.167 -24.894 12.817 1.00 41.59 460 PRO A CA 1
ATOM 3692 C C . PRO A 1 460 ? -9.552 -24.268 11.480 1.00 41.59 460 PRO A C 1
ATOM 3694 O O . PRO A 1 460 ? -10.662 -23.758 11.335 1.00 41.59 460 PRO A O 1
ATOM 3697 N N . MET A 1 461 ? -8.629 -24.293 10.515 1.00 43.38 461 MET A N 1
ATOM 3698 C CA . MET A 1 461 ? -8.955 -23.912 9.146 1.00 43.38 461 MET A CA 1
ATOM 3699 C C . MET A 1 461 ? -10.080 -24.838 8.692 1.00 43.38 461 MET A C 1
ATOM 3701 O O . MET A 1 461 ? -9.859 -26.039 8.534 1.00 43.38 461 MET A O 1
ATOM 3705 N N . GLY A 1 462 ? -11.295 -24.303 8.592 1.00 34.94 462 GLY A N 1
ATOM 3706 C CA . GLY A 1 462 ? -12.446 -25.059 8.136 1.00 34.94 462 GLY A CA 1
ATOM 3707 C C . GLY A 1 462 ? -12.159 -25.569 6.733 1.00 34.94 462 GLY A C 1
ATOM 3708 O O . GLY A 1 462 ? -12.068 -24.785 5.795 1.00 34.94 462 GLY A O 1
ATOM 3709 N N . SER A 1 463 ? -11.957 -26.876 6.612 1.00 30.72 463 SER A N 1
ATOM 3710 C CA . SER A 1 463 ? -12.163 -27.589 5.365 1.00 30.72 463 SER A CA 1
ATOM 3711 C C . SER A 1 463 ? -13.667 -27.803 5.221 1.00 30.72 463 SER A C 1
ATOM 3713 O O . SER A 1 463 ? -14.215 -28.688 5.883 1.00 30.72 463 SER A O 1
ATOM 3715 N N . GLU A 1 464 ? -14.307 -27.000 4.381 1.00 32.03 464 GLU A N 1
ATOM 3716 C CA . GLU A 1 464 ? -15.503 -27.414 3.642 1.00 32.03 464 GLU A CA 1
ATOM 3717 C C . GLU A 1 464 ? -15.224 -27.315 2.146 1.00 32.03 464 GLU A C 1
ATOM 3719 O O . GLU A 1 464 ? -14.682 -26.272 1.711 1.00 32.03 464 GLU A O 1
#

Radius of gyration: 22.13 Å; Cα contacts (8 Å, |Δi|>4): 638; chains: 1; bounding box: 52×51×62 Å

Mean predicted aligned error: 8.59 Å

Foldseek 3Di:
DDADCPVVLVQLCVLCVVLVNQAPHLFDPPLVCLVVLVSLVVSQLSSLVSLLVVCCVRVVVPLLSNLLSVLCNLQQVLLQQLQSLLSVVVVPDPDAFAASCVSPVVSLVSNLVSLVVLCVDPSCVVSCVVLVLVNVLSVLSNVRNGDGPLVVNLVSQLSLVVSQLVCLVVQHKGKHFQFALQSQPVPVDDDPDPPDPPPDPPRRYGFRKIWIWRFDPCPPCVLLQQLLLVLLCVLQVPDPFDPGRWRETEGATSHIHTPSSRGPDQKGAGSNGYIYGHLSRDNFPLLLVLQCVLQVHDQDPCLSVLLRQLRSQLNSQLSRDPDSFQLLSNLLSNLSSLLSVLVCQVVCVPVDHNVSNVSNLLRQLLSLCPHDDPVDSNSCSSNLNSLVVVQLCVVLVQWDDDPSHIDGDPDPVSSVVSSVVSSVLSVCSRVVPPVSVVCSVPRDRDPVSVVSSVSSVPPPPDDD

Organism: NCBI:txid1618436

Sequence (464 aa):
MQHDMTKFTETLCALHTQSGLEFPFNGGSAYDHISELPELIKKQWAVRAGILESVQQEFADAPDVISAVKMFNELAPFIDRLFIVHLLKNSVSDVITHAWTHYDSKAATGLERQISSLFKNDQYRDFFHRNRETAASFKLVQLLIREDDPFQLDLLTRELERLAIQAYQNGKMIFLFCLSDYYTNPNGFARPVPTHPINRIAPVHFEPDMRLLYPSSDQQIKPVLNAGWLRLRYLHPRQSVPDSVVPTIIGSGLGWAGAQIISYTTAETLNSKGFVLSTNLFKHEKTKQALLHLLRQEEPKSLPYVTTVAHALHELGHEFYELNIKLFLEVAADIAACIVGTEMVTHNELPISMEDWVIGLLVENIALAQLPATGKDNEDGYLFSGRLMLNQLFAHKIIKFAESRLSIDDSPLQINEFLLELKYFHEGLFRKDPAAFLRLRTVIPDAQTVSLLQLIVKQPMGSE

Solvent-accessible surface area (backbone atoms only — not comparable to full-atom values): 25632 Å² total; per-residue (Å²): 133,85,78,76,59,63,65,53,42,53,49,50,53,49,41,25,54,76,48,71,37,66,70,42,41,83,57,69,60,71,79,78,43,59,89,47,44,73,58,49,52,54,31,52,50,52,30,53,52,50,47,48,55,48,40,50,65,80,34,61,92,37,63,62,60,42,49,49,48,52,54,45,65,71,45,30,66,31,35,34,50,34,25,54,41,40,54,64,46,61,77,75,48,94,74,89,76,53,20,44,41,77,51,32,46,68,36,36,56,45,40,45,50,48,55,55,45,51,76,68,33,74,89,43,48,65,51,38,69,77,37,49,42,57,50,49,41,56,55,48,52,53,51,50,36,70,42,58,54,69,68,59,51,46,55,53,46,38,50,37,50,52,33,27,49,52,22,38,78,68,68,31,74,23,65,40,66,51,52,48,95,52,68,64,63,93,58,78,92,60,76,85,70,93,79,67,93,61,86,76,69,70,81,68,58,59,43,39,33,40,38,32,30,44,53,50,88,56,76,75,52,54,62,45,50,50,53,46,46,55,47,52,41,68,76,46,76,87,60,98,64,73,96,60,74,61,58,73,42,49,19,38,66,74,45,72,19,16,57,40,72,55,35,62,74,34,59,48,62,42,84,74,58,31,31,40,37,31,79,64,46,69,64,39,64,70,51,37,55,42,49,30,58,33,53,72,48,79,84,59,88,58,35,71,57,38,45,50,50,46,52,52,36,21,46,60,32,51,80,77,58,97,63,100,49,64,29,59,47,55,32,50,9,48,51,46,15,50,48,46,50,53,48,31,34,76,70,60,70,37,96,57,55,62,60,51,48,51,51,30,51,46,34,52,27,55,55,31,45,66,49,77,82,75,86,41,65,63,75,32,15,53,28,41,36,13,33,45,52,48,42,49,36,46,74,48,49,33,38,43,79,56,96,88,30,44,46,78,46,76,48,69,68,41,53,50,52,46,48,52,53,50,51,54,48,50,51,28,52,75,70,66,34,68,67,44,53,50,53,55,80,61,61,67,65,44,77,65,47,49,51,52,55,52,47,55,73,62,57,74,81,80,85,125

Nearest PDB structures (foldseek):
  4mg7-assembly1_A  TM=1.448E-01  e=2.194E+00  Homo sapiens
  3ibv-assembly1_A  TM=1.451E-01  e=5.280E+00  Schizosaccharomyces pombe